Protein AF-A0A9P7B2L8-F1 (afdb_monomer_lite)

Sequence (412 aa):
MVLLLVGRSSLGKRYRDRRHSWASDHSHSVTLVTKREARKRWWKEADSWPLNALVGGVLTIGTVLVWYVVDVRNRAKTPPLEPIKAPFDGISWAGWAIGFAGLLCYNIPRWYQIYKIRRNRSMENISLFMFAWLLAQNVTMLASILTVSHSPGAIFGQAPFIANAILALLADIVIIRLYRRYGDSGKFARSPPQVPEPTQAGLHSADSVYVLPEVDVGDSQEQIRGAYEKAVQLNVHQHLELLEEEWQRSLRQEEAFHANQALLPWIVRKEKNVSLDQRAYDELQTLRDLDAETSGHANKAERRDFMLFLDRTSAVRARLKILRGNRHRKMRSRQQRDAATQASSLSKPRWSRLSSHSDDSEADLFSDDVPATFLLPRMPRGGRSGSHGRRVFYPRRGVGTDHTAASEQNRT

Organism: Rhodotorula mucilaginosa (NCBI:txid5537)

Foldseek 3Di:
DVVPPPPPDDPPPPDPDDDDDDDDDDDPPPPVVVVVVVVVVVVVVCPPPVNVVVVVVVVVVVVVVVCCCVPVVCVVVDDPDDPPDQQPDPVLVVVVVVLLVVLVVVCVVLVVVLVVCVVVLDDPPDDLVVLVVQLVVLVVQLVVQCVVQPDPSSCVSCVSSNVSSVSSNVSSVSVVVSCVVSVVVVVVVDPPPPPPPPDVVVVVPVPPDPPDPPDDDDPCPVVVVVVVVVVVVVVLVVVLVVLLVLLVVLLVLLVVCVVCVVVDDPVVNVVSLVVSVVSVVVSVVVLVVVVVVCVPDNDPVSVVVNVVSCVVCVVSVVSSCVSNVVVVVVVVVVVVVVVVVVVVVVPPPPPPPPPDDDDDDDDDDDDDDDDDDDDDDDDDDDDDDDDDDDDDDDDDDDDDDDDDDDDDDDDD

pLDDT: mean 72.41, std 21.33, range [32.34, 97.31]

Radius of gyration: 41.05 Å; chains: 1; bounding box: 124×79×117 Å

InterPro domains:
  IPR006603 PQ-loop repeat [PF04193] (95-150)

Structure (mmCIF, N/CA/C/O backbone):
data_AF-A0A9P7B2L8-F1
#
_entry.id   AF-A0A9P7B2L8-F1
#
loop_
_atom_site.group_PDB
_atom_site.id
_atom_site.type_symbol
_atom_site.label_atom_id
_atom_site.label_alt_id
_atom_site.label_comp_id
_atom_site.label_asym_id
_atom_site.label_entity_id
_atom_site.label_seq_id
_atom_site.pdbx_PDB_ins_code
_atom_site.Cartn_x
_atom_site.Cartn_y
_atom_site.Cartn_z
_atom_site.occupancy
_atom_site.B_iso_or_equiv
_atom_site.auth_seq_id
_atom_site.auth_comp_id
_atom_site.auth_asym_id
_atom_site.auth_atom_id
_atom_site.pdbx_PDB_model_num
ATOM 1 N N . MET A 1 1 ? -11.624 4.961 -28.182 1.00 37.66 1 MET A N 1
ATOM 2 C CA . MET A 1 1 ? -12.982 4.912 -28.770 1.00 37.66 1 MET A CA 1
ATOM 3 C C . MET A 1 1 ? -13.627 3.516 -28.703 1.00 37.66 1 MET A C 1
ATOM 5 O O . MET A 1 1 ? -14.834 3.442 -28.543 1.00 37.66 1 MET A O 1
ATOM 9 N N . VAL A 1 2 ? -12.856 2.416 -28.702 1.00 35.06 2 VAL A N 1
ATOM 10 C CA . VAL A 1 2 ? -13.375 1.026 -28.606 1.00 35.06 2 VAL A CA 1
ATOM 11 C C . VAL A 1 2 ? -13.939 0.646 -27.216 1.00 35.06 2 VAL A C 1
ATOM 13 O O . VAL A 1 2 ? -14.842 -0.176 -27.119 1.00 35.06 2 VAL A O 1
ATOM 16 N N . LEU A 1 3 ? -13.512 1.306 -26.132 1.00 37.97 3 LEU A N 1
ATOM 17 C CA . LEU A 1 3 ? -13.983 1.024 -24.761 1.00 37.97 3 LEU A CA 1
ATOM 18 C C . LEU A 1 3 ? -15.424 1.486 -24.445 1.00 37.97 3 LEU A C 1
ATOM 20 O O . LEU A 1 3 ? -15.951 1.127 -23.397 1.00 37.97 3 LEU A O 1
ATOM 24 N N . LEU A 1 4 ? -16.084 2.250 -25.325 1.00 41.91 4 LEU A N 1
ATOM 25 C CA . LEU A 1 4 ? -17.445 2.760 -25.082 1.00 41.91 4 LEU A CA 1
ATOM 26 C C . LEU A 1 4 ? -18.568 1.865 -25.636 1.00 41.91 4 LEU A C 1
ATOM 28 O O . LEU A 1 4 ? -19.729 2.088 -25.302 1.00 41.91 4 LEU A O 1
ATOM 32 N N . LEU A 1 5 ? -18.252 0.845 -26.441 1.00 41.66 5 LEU A N 1
ATOM 33 C CA . LEU A 1 5 ? -19.270 0.040 -27.134 1.00 41.66 5 LEU A CA 1
ATOM 34 C C . LEU A 1 5 ? -19.648 -1.273 -26.428 1.00 41.66 5 LEU A C 1
ATOM 36 O O . LEU A 1 5 ? -20.721 -1.804 -26.691 1.00 41.66 5 LEU A O 1
ATOM 40 N N . VAL A 1 6 ? -18.848 -1.768 -25.479 1.00 47.34 6 VAL A N 1
ATOM 41 C CA . VAL A 1 6 ? -19.101 -3.079 -24.835 1.00 47.34 6 VAL A CA 1
ATOM 42 C C . VAL A 1 6 ? -19.991 -2.978 -23.579 1.00 47.34 6 VAL A C 1
ATOM 44 O O . VAL A 1 6 ? -20.552 -3.967 -23.125 1.00 47.34 6 VAL A O 1
ATOM 47 N N . GLY A 1 7 ? -20.218 -1.777 -23.036 1.00 39.47 7 GLY A N 1
ATOM 48 C CA . GLY A 1 7 ? -20.944 -1.591 -21.768 1.00 39.47 7 GLY A CA 1
ATOM 49 C C . GLY A 1 7 ? -22.476 -1.520 -21.845 1.00 39.47 7 GLY A C 1
ATOM 50 O O . GLY A 1 7 ? -23.109 -1.288 -20.817 1.00 39.47 7 GLY A O 1
ATOM 51 N N . ARG A 1 8 ? -23.097 -1.652 -23.028 1.00 42.97 8 ARG A N 1
ATOM 52 C CA . ARG A 1 8 ? -24.514 -1.274 -23.217 1.00 42.97 8 ARG A CA 1
ATOM 53 C C . ARG A 1 8 ? -25.516 -2.421 -23.404 1.00 42.97 8 ARG A C 1
ATOM 55 O O . ARG A 1 8 ? -26.711 -2.146 -23.381 1.00 42.97 8 ARG A O 1
ATOM 62 N N . SER A 1 9 ? -25.093 -3.680 -23.539 1.00 40.19 9 SER A N 1
ATOM 63 C CA . SER A 1 9 ? -25.997 -4.764 -23.978 1.00 40.19 9 SER A CA 1
ATOM 64 C C . SER A 1 9 ? -26.562 -5.690 -22.886 1.00 40.19 9 SER A C 1
ATOM 66 O O . SER A 1 9 ? -27.454 -6.473 -23.194 1.00 40.19 9 SER A O 1
ATOM 68 N N . SER A 1 10 ? -26.142 -5.602 -21.614 1.00 43.00 10 SER A N 1
ATOM 69 C CA . SER A 1 10 ? -26.517 -6.617 -20.598 1.00 43.00 10 SER A CA 1
ATOM 70 C C . SER A 1 10 ? -27.450 -6.153 -19.461 1.00 43.00 10 SER A C 1
ATOM 72 O O . SER A 1 10 ? -27.779 -6.950 -18.584 1.00 43.00 10 SER A O 1
ATOM 74 N N . LEU A 1 11 ? -27.919 -4.901 -19.443 1.00 46.03 11 LEU A N 1
ATOM 75 C CA . LEU A 1 11 ? -28.696 -4.344 -18.313 1.00 46.03 11 LEU A CA 1
ATOM 76 C C . LEU A 1 11 ? -30.219 -4.248 -18.551 1.00 46.03 11 LEU A C 1
ATOM 78 O O . LEU A 1 11 ? -30.937 -3.655 -17.753 1.00 46.03 11 LEU A O 1
ATOM 82 N N . GLY A 1 12 ? -30.736 -4.836 -19.634 1.00 42.44 12 GLY A N 1
ATOM 83 C CA . GLY A 1 12 ? -32.082 -4.533 -20.137 1.00 42.44 12 GLY A CA 1
ATOM 84 C C . GLY A 1 12 ? -33.258 -5.422 -19.711 1.00 42.44 12 GLY A C 1
ATOM 85 O O . GLY A 1 12 ? -34.349 -5.178 -20.213 1.00 42.44 12 GLY A O 1
ATOM 86 N N . LYS A 1 13 ? -33.111 -6.462 -18.868 1.00 42.00 13 LYS A N 1
ATOM 87 C CA . LYS A 1 13 ? -34.180 -7.493 -18.770 1.00 42.00 13 LYS A CA 1
ATOM 88 C C . LYS A 1 13 ? -34.674 -7.974 -17.396 1.00 42.00 13 LYS A C 1
ATOM 90 O O . LYS A 1 13 ? -35.454 -8.917 -17.374 1.00 42.00 13 LYS A O 1
ATOM 95 N N . ARG A 1 14 ? -34.337 -7.356 -16.255 1.00 47.59 14 ARG A N 1
ATOM 96 C CA . ARG A 1 14 ? -34.878 -7.815 -14.945 1.00 47.59 14 ARG A CA 1
ATOM 97 C C . ARG A 1 14 ? -35.259 -6.711 -13.953 1.00 47.59 14 ARG A C 1
ATOM 99 O O . ARG A 1 14 ? -34.846 -6.766 -12.806 1.00 47.59 14 ARG A O 1
ATOM 106 N N . TYR A 1 15 ? -36.048 -5.718 -14.361 1.00 42.22 15 TYR A N 1
ATOM 107 C CA . TYR A 1 15 ? -36.687 -4.798 -13.401 1.00 42.22 15 TYR A CA 1
ATOM 108 C C . TYR A 1 15 ? -38.031 -4.280 -13.930 1.00 42.22 15 TYR A C 1
ATOM 110 O O . TYR A 1 15 ? -38.247 -3.089 -14.134 1.00 42.22 15 TYR A O 1
ATOM 118 N N . ARG A 1 16 ? -38.950 -5.204 -14.202 1.00 46.91 16 ARG A N 1
ATOM 119 C CA . ARG A 1 16 ? -40.351 -4.895 -14.486 1.00 46.91 16 ARG A CA 1
ATOM 120 C C . ARG A 1 16 ? -41.168 -5.983 -13.801 1.00 46.91 16 ARG A C 1
ATOM 122 O O . ARG A 1 16 ? -41.133 -7.104 -14.278 1.00 46.91 16 ARG A O 1
ATOM 129 N N . ASP A 1 17 ? -41.666 -5.668 -12.601 1.00 45.50 17 ASP A N 1
ATOM 130 C CA . ASP A 1 17 ? -42.880 -6.233 -11.963 1.00 45.50 17 ASP A CA 1
ATOM 131 C C . ASP A 1 17 ? -42.851 -6.154 -10.430 1.00 45.50 17 ASP A C 1
ATOM 133 O O . ASP A 1 17 ? -42.931 -7.152 -9.723 1.00 45.50 17 ASP A O 1
ATOM 137 N N . ARG A 1 18 ? -42.764 -4.932 -9.890 1.00 45.41 18 ARG A N 1
ATOM 138 C CA . ARG A 1 18 ? -43.249 -4.625 -8.532 1.00 45.41 18 ARG A CA 1
ATOM 139 C C . ARG A 1 18 ? -43.523 -3.127 -8.403 1.00 45.41 18 ARG A C 1
ATOM 141 O O . ARG A 1 18 ? -42.802 -2.381 -7.748 1.00 45.41 18 ARG A O 1
ATOM 148 N N . ARG A 1 19 ? -44.562 -2.666 -9.102 1.00 46.66 19 ARG A N 1
ATOM 149 C CA . ARG A 1 19 ? -45.303 -1.463 -8.710 1.00 46.66 19 ARG A CA 1
ATOM 150 C C . ARG A 1 19 ? -46.646 -1.928 -8.176 1.00 46.66 19 ARG A C 1
ATOM 152 O O . ARG A 1 19 ? -47.298 -2.710 -8.851 1.00 46.66 19 ARG A O 1
ATOM 159 N N . HIS A 1 20 ? -46.978 -1.419 -6.995 1.00 46.59 20 HIS A N 1
ATOM 160 C CA . HIS A 1 20 ? -48.299 -1.194 -6.401 1.00 46.59 20 HIS A CA 1
ATOM 161 C C . HIS A 1 20 ? -48.305 -1.636 -4.939 1.00 46.59 20 HIS A C 1
ATOM 163 O O . HIS A 1 20 ? -48.761 -2.721 -4.619 1.00 46.59 20 HIS A O 1
ATOM 169 N N . SER A 1 21 ? -47.824 -0.757 -4.058 1.00 45.91 21 SER A N 1
ATOM 170 C CA . SER A 1 21 ? -48.631 -0.324 -2.917 1.00 45.91 21 SER A CA 1
ATOM 171 C C . SER A 1 21 ? -47.925 0.788 -2.139 1.00 45.91 21 SER A C 1
ATOM 173 O O . SER A 1 21 ? -46.867 0.575 -1.558 1.00 45.91 21 SER A O 1
ATOM 175 N N . TRP A 1 22 ? -48.613 1.926 -2.109 1.00 40.03 22 TRP A N 1
ATOM 176 C CA . TRP A 1 22 ? -48.747 2.832 -0.974 1.00 40.03 22 TRP A CA 1
ATOM 177 C C . TRP A 1 22 ? -47.662 3.880 -0.721 1.00 40.03 22 TRP A C 1
ATOM 179 O O . TRP A 1 22 ? -46.505 3.625 -0.407 1.00 40.03 22 TRP A O 1
ATOM 189 N N . ALA A 1 23 ? -48.150 5.105 -0.883 1.00 57.38 23 ALA A N 1
ATOM 190 C CA . ALA A 1 23 ? -47.570 6.351 -0.466 1.00 57.38 23 ALA A CA 1
ATOM 191 C C . ALA A 1 23 ? -47.528 6.439 1.061 1.00 57.38 23 ALA A C 1
ATOM 193 O O . ALA A 1 23 ? -48.533 6.197 1.724 1.00 57.38 23 ALA A O 1
ATOM 194 N N . SER A 1 24 ? -46.403 6.905 1.583 1.00 46.91 24 SER A N 1
ATOM 195 C CA . SER A 1 24 ? -46.398 7.831 2.707 1.00 46.91 24 SER A CA 1
ATOM 196 C C . SER A 1 24 ? -45.079 8.590 2.706 1.00 46.91 24 SER A C 1
ATOM 198 O O . SER A 1 24 ? -43.999 8.035 2.511 1.00 46.91 24 SER A O 1
ATOM 200 N N . ASP A 1 25 ? -45.267 9.887 2.837 1.00 56.34 25 ASP A N 1
ATOM 201 C CA . ASP A 1 25 ? -44.341 11.000 2.858 1.00 56.34 25 ASP A CA 1
ATOM 202 C C . ASP A 1 25 ? -43.160 10.810 3.840 1.00 56.34 25 ASP A C 1
ATOM 204 O O . ASP A 1 25 ? -43.286 10.091 4.827 1.00 56.34 25 ASP A O 1
ATOM 208 N N . HIS A 1 26 ? -42.052 11.520 3.581 1.00 47.31 26 HIS A N 1
ATOM 209 C CA . HIS A 1 26 ? -40.828 11.677 4.403 1.00 47.31 26 HIS A CA 1
ATOM 210 C C . HIS A 1 26 ? -39.639 10.716 4.169 1.00 47.31 26 HIS A C 1
ATOM 212 O O . HIS A 1 26 ? -39.372 9.844 4.987 1.00 47.31 26 HIS A O 1
ATOM 218 N N . SER A 1 27 ? -38.794 10.984 3.155 1.00 44.78 27 SER A N 1
ATOM 219 C CA . SER A 1 27 ? -37.325 10.770 3.257 1.00 44.78 27 SER A CA 1
ATOM 220 C C . SER A 1 27 ? -36.549 11.255 2.014 1.00 44.78 27 SER A C 1
ATOM 222 O O . SER A 1 27 ? -36.295 10.489 1.085 1.00 44.78 27 SER A O 1
ATOM 224 N N . HIS A 1 28 ? -36.086 12.509 1.993 1.00 47.09 28 HIS A N 1
ATOM 225 C CA . HIS A 1 28 ? -35.216 13.021 0.913 1.00 47.09 28 HIS A CA 1
ATOM 226 C C . HIS A 1 28 ? -33.704 12.764 1.118 1.00 47.09 28 HIS A C 1
ATOM 228 O O . HIS A 1 28 ? -32.896 13.169 0.286 1.00 47.09 28 HIS A O 1
ATOM 234 N N . SER A 1 29 ? -33.289 12.051 2.171 1.00 50.53 29 SER A N 1
ATOM 235 C CA . SER A 1 29 ? -31.868 11.793 2.486 1.00 50.53 29 SER A CA 1
ATOM 236 C C . SER A 1 29 ? -31.358 10.385 2.131 1.00 50.53 29 SER A C 1
ATOM 238 O O . SER A 1 29 ? -30.157 10.131 2.225 1.00 50.53 29 SER A O 1
ATOM 240 N N . VAL A 1 30 ? -32.218 9.470 1.667 1.00 53.31 30 VAL A N 1
ATOM 241 C CA . VAL A 1 30 ? -31.857 8.045 1.477 1.00 53.31 30 VAL A CA 1
ATOM 242 C C . VAL A 1 30 ? -31.317 7.728 0.067 1.00 53.31 30 VAL A C 1
ATOM 244 O O . VAL A 1 30 ? -30.660 6.710 -0.148 1.00 53.31 30 VAL A O 1
ATOM 247 N N . THR A 1 31 ? -31.472 8.617 -0.917 1.00 54.16 31 THR A N 1
ATOM 248 C CA . THR A 1 31 ? -31.100 8.330 -2.320 1.00 54.16 31 THR A CA 1
ATOM 249 C C . THR A 1 31 ? -29.631 8.583 -2.684 1.00 54.16 31 THR A C 1
ATOM 251 O O . THR A 1 31 ? -29.192 8.151 -3.750 1.00 54.16 31 THR A O 1
ATOM 254 N N . LEU A 1 32 ? -28.822 9.216 -1.823 1.00 53.84 32 LEU A N 1
ATOM 255 C CA . LEU A 1 32 ? -27.394 9.449 -2.111 1.00 53.84 32 LEU A CA 1
ATOM 256 C C . LEU A 1 32 ? -26.475 8.280 -1.717 1.00 53.84 32 LEU A C 1
ATOM 258 O O . LEU A 1 32 ? -25.364 8.172 -2.244 1.00 53.84 32 LEU A O 1
ATOM 262 N N . VAL A 1 33 ? -26.931 7.367 -0.853 1.00 53.34 33 VAL A N 1
ATOM 263 C CA . VAL A 1 33 ? -26.138 6.197 -0.430 1.00 53.34 33 VAL A CA 1
ATOM 264 C C . VAL A 1 33 ? -26.061 5.140 -1.544 1.00 53.34 33 VAL A C 1
ATOM 266 O O . VAL A 1 33 ? -25.016 4.518 -1.746 1.00 53.34 33 VAL A O 1
ATOM 269 N N . THR A 1 34 ? -27.101 5.017 -2.374 1.00 65.81 34 THR A N 1
ATOM 270 C CA . THR A 1 34 ? -27.187 3.977 -3.416 1.00 65.81 34 THR A CA 1
ATOM 271 C C . THR A 1 34 ? -26.193 4.173 -4.563 1.00 65.81 34 THR A C 1
ATOM 273 O O . THR A 1 34 ? -25.655 3.194 -5.081 1.00 65.81 34 THR A O 1
ATOM 276 N N . LYS A 1 35 ? -25.848 5.416 -4.935 1.00 64.06 35 LYS A N 1
ATOM 277 C CA . LYS A 1 35 ? -24.849 5.672 -5.994 1.00 64.06 35 LYS A CA 1
ATOM 278 C C . LYS A 1 35 ? -23.442 5.217 -5.602 1.00 64.06 35 LYS A C 1
ATOM 280 O O . LYS A 1 35 ? -22.686 4.759 -6.458 1.00 64.06 35 LYS A O 1
ATOM 285 N N . ARG A 1 36 ? -23.070 5.339 -4.323 1.00 64.62 36 ARG A N 1
ATOM 286 C CA . ARG A 1 36 ? -21.731 4.962 -3.837 1.00 64.62 36 ARG A CA 1
ATOM 287 C C . ARG A 1 36 ? -21.592 3.442 -3.715 1.00 64.62 36 ARG A C 1
ATOM 289 O O . ARG A 1 36 ? -20.556 2.896 -4.091 1.00 64.62 36 ARG A O 1
ATOM 296 N N . GLU A 1 37 ? -22.660 2.783 -3.275 1.00 70.69 37 GLU A N 1
ATOM 297 C CA . GLU A 1 37 ? -22.816 1.323 -3.230 1.00 70.69 37 GLU A CA 1
ATOM 298 C C . GLU A 1 37 ? -22.788 0.697 -4.634 1.00 70.69 37 GLU A C 1
ATOM 300 O O . GLU A 1 37 ? -22.025 -0.237 -4.885 1.00 70.69 37 GLU A O 1
ATOM 305 N N . ALA A 1 38 ? -23.537 1.263 -5.589 1.00 68.56 38 ALA A N 1
ATOM 306 C CA . ALA A 1 38 ? -23.554 0.796 -6.976 1.00 68.56 38 ALA A CA 1
ATOM 307 C C . ALA A 1 38 ? -22.174 0.917 -7.640 1.00 68.56 38 ALA A C 1
ATOM 309 O O . ALA A 1 38 ? -21.727 -0.004 -8.322 1.00 68.56 38 ALA A O 1
ATOM 310 N N . ARG A 1 39 ? -21.447 2.014 -7.376 1.00 66.50 39 ARG A N 1
ATOM 311 C CA . ARG A 1 39 ? -20.073 2.182 -7.870 1.00 66.50 39 ARG A CA 1
ATOM 312 C C . ARG A 1 39 ? -19.141 1.126 -7.274 1.00 66.50 39 ARG A C 1
ATOM 314 O O . ARG A 1 39 ? -18.361 0.540 -8.012 1.00 66.50 39 ARG A O 1
ATOM 321 N N . LYS A 1 40 ? -19.238 0.845 -5.968 1.00 66.62 40 LYS A N 1
ATOM 322 C CA . LYS A 1 40 ? -18.434 -0.199 -5.304 1.00 66.62 40 LYS A CA 1
ATOM 323 C C . LYS A 1 40 ? -18.706 -1.601 -5.858 1.00 66.62 40 LYS A C 1
ATOM 325 O O . LYS A 1 40 ? -17.754 -2.359 -6.019 1.00 66.62 40 LYS A O 1
ATOM 330 N N . ARG A 1 41 ? -19.965 -1.943 -6.163 1.00 67.94 41 ARG A N 1
ATOM 331 C CA . ARG A 1 41 ? -20.303 -3.228 -6.807 1.00 67.94 41 ARG A CA 1
ATOM 332 C C . ARG A 1 41 ? -19.719 -3.326 -8.211 1.00 67.94 41 ARG A C 1
ATOM 334 O O . ARG A 1 41 ? -19.085 -4.325 -8.522 1.00 67.94 41 ARG A O 1
ATOM 341 N N . TRP A 1 42 ? -19.823 -2.254 -8.994 1.00 67.69 42 TRP A N 1
ATOM 342 C CA . TRP A 1 42 ? -19.275 -2.224 -10.349 1.00 67.69 42 TRP A CA 1
ATOM 343 C C . TRP A 1 42 ? -17.754 -2.422 -10.375 1.00 67.69 42 TRP A C 1
ATOM 345 O O . TRP A 1 42 ? -17.254 -3.154 -11.216 1.00 67.69 42 TRP A O 1
ATOM 355 N N . TRP A 1 43 ? -17.011 -1.852 -9.417 1.00 62.81 43 TRP A N 1
ATOM 356 C CA . TRP A 1 43 ? -15.566 -2.101 -9.298 1.00 62.81 43 TRP A CA 1
ATOM 357 C C . TRP A 1 43 ? -15.231 -3.545 -8.908 1.00 62.81 43 TRP A C 1
ATOM 359 O O . TRP A 1 43 ? -14.245 -4.074 -9.404 1.00 62.81 43 TRP A O 1
ATOM 369 N N . LYS A 1 44 ? -16.045 -4.205 -8.072 1.00 63.59 44 LYS A N 1
ATOM 370 C CA . LYS A 1 44 ? -15.849 -5.630 -7.745 1.00 63.59 44 LYS A CA 1
ATOM 371 C C . LYS A 1 44 ? -16.104 -6.548 -8.943 1.00 63.59 44 LYS A C 1
ATOM 373 O O . LYS A 1 44 ? -15.429 -7.559 -9.078 1.00 63.59 44 LYS A O 1
ATOM 378 N N . GLU A 1 45 ? -17.061 -6.199 -9.799 1.00 59.19 45 GLU A N 1
ATOM 379 C CA . GLU A 1 45 ? -17.364 -6.951 -11.024 1.00 59.19 45 GLU A CA 1
ATOM 380 C C . GLU A 1 45 ? -16.359 -6.651 -12.149 1.00 59.19 45 GLU A C 1
ATOM 382 O O . GLU A 1 45 ? -15.959 -7.557 -12.882 1.00 59.19 45 GLU A O 1
ATOM 387 N N . ALA A 1 46 ? -15.891 -5.402 -12.249 1.00 59.44 46 ALA A N 1
ATOM 388 C CA . ALA A 1 46 ? -14.835 -4.998 -13.176 1.00 59.44 46 ALA A CA 1
ATOM 389 C C . ALA A 1 46 ? -13.469 -5.604 -12.815 1.00 59.44 46 ALA A C 1
ATOM 391 O O . ALA A 1 46 ? -12.653 -5.821 -13.702 1.00 59.44 46 ALA A O 1
ATOM 392 N N . ASP A 1 47 ? -13.239 -5.931 -11.541 1.00 58.97 47 ASP A N 1
ATOM 393 C CA . ASP A 1 47 ? -12.038 -6.639 -11.083 1.00 58.97 47 ASP A CA 1
ATOM 394 C C . ASP A 1 47 ? -12.156 -8.169 -11.216 1.00 58.97 47 ASP A C 1
ATOM 396 O O . ASP A 1 47 ? -11.371 -8.934 -10.650 1.00 58.97 47 ASP A O 1
ATOM 400 N N . SER A 1 48 ? -13.151 -8.654 -11.967 1.00 77.50 48 SER A N 1
ATOM 401 C CA . SER A 1 48 ? -13.221 -10.070 -12.296 1.00 77.50 48 SER A CA 1
ATOM 402 C C . SER A 1 48 ? -12.008 -10.453 -13.155 1.00 77.50 48 SER A C 1
ATOM 404 O O . SER A 1 48 ? -11.798 -9.948 -14.258 1.00 77.50 48 SER A O 1
ATOM 406 N N . TRP A 1 49 ? -11.208 -11.393 -12.642 1.00 81.62 49 TRP A N 1
ATOM 407 C CA . TRP A 1 49 ? -10.097 -12.041 -13.350 1.00 81.62 49 TRP A CA 1
ATOM 408 C C . TRP A 1 49 ? -10.370 -12.317 -14.845 1.00 81.62 49 TRP A C 1
ATOM 410 O O . TRP A 1 49 ? -9.510 -11.964 -15.652 1.00 81.62 49 TRP A O 1
ATOM 420 N N . PRO A 1 50 ? -11.529 -12.878 -15.261 1.00 82.94 50 PRO A N 1
ATOM 421 C CA . PRO A 1 50 ? -11.787 -13.129 -16.679 1.00 82.94 50 PRO A CA 1
ATOM 422 C C . PRO A 1 50 ? -11.901 -11.849 -17.517 1.00 82.94 50 PRO A C 1
ATOM 424 O O . PRO A 1 50 ? -11.413 -11.831 -18.645 1.00 82.94 50 PRO A O 1
ATOM 427 N N . LEU A 1 51 ? -12.488 -10.767 -16.986 1.00 80.62 51 LEU A N 1
ATOM 428 C CA . LEU A 1 51 ? -12.562 -9.490 -17.700 1.00 80.62 51 LEU A CA 1
ATOM 429 C C . LEU A 1 51 ? -11.170 -8.870 -17.845 1.00 80.62 51 LEU A C 1
ATOM 431 O O . LEU A 1 51 ? -10.797 -8.446 -18.936 1.00 80.62 51 LEU A O 1
ATOM 435 N N . ASN A 1 52 ? -10.379 -8.881 -16.770 1.00 78.06 52 ASN A N 1
ATOM 436 C CA . ASN A 1 52 ? -9.000 -8.398 -16.794 1.00 78.06 52 ASN A CA 1
ATOM 437 C C . ASN A 1 52 ? -8.129 -9.207 -17.772 1.00 78.06 52 ASN A C 1
ATOM 439 O O . ASN A 1 52 ? -7.350 -8.625 -18.527 1.00 78.06 52 ASN A O 1
ATOM 443 N N . ALA A 1 53 ? -8.293 -10.533 -17.812 1.00 79.56 53 ALA A N 1
ATOM 444 C CA . ALA A 1 53 ? -7.600 -11.405 -18.758 1.00 79.56 53 ALA A CA 1
ATOM 445 C C . ALA A 1 53 ? -8.023 -11.134 -20.211 1.00 79.56 53 ALA A C 1
ATOM 447 O O . ALA A 1 53 ? -7.166 -11.063 -21.089 1.00 79.56 53 ALA A O 1
ATOM 448 N N . LEU A 1 54 ? -9.319 -10.922 -20.465 1.00 87.50 54 LEU A N 1
ATOM 449 C CA . LEU A 1 54 ? -9.838 -10.580 -21.791 1.00 87.50 54 LEU A CA 1
ATOM 450 C C . LEU A 1 54 ? -9.301 -9.228 -22.274 1.00 87.50 54 LEU A C 1
ATOM 452 O O . LEU A 1 54 ? -8.795 -9.131 -23.389 1.00 87.50 54 LEU A O 1
ATOM 456 N N . VAL A 1 55 ? -9.384 -8.191 -21.434 1.00 80.19 55 VAL A N 1
ATOM 457 C CA . VAL A 1 55 ? -8.870 -6.850 -21.753 1.00 80.19 55 VAL A CA 1
ATOM 458 C C . VAL A 1 55 ? -7.364 -6.905 -21.999 1.00 80.19 55 VAL A C 1
ATOM 460 O O . VAL A 1 55 ? -6.891 -6.350 -22.990 1.00 80.19 55 VAL A O 1
ATOM 463 N N . GLY A 1 56 ? -6.625 -7.622 -21.147 1.00 79.31 56 GLY A N 1
ATOM 464 C CA . GLY A 1 56 ? -5.201 -7.880 -21.338 1.00 79.31 56 GLY A CA 1
ATOM 465 C C . GLY A 1 56 ? -4.920 -8.552 -22.681 1.00 79.31 56 GLY A C 1
ATOM 466 O O . GLY A 1 56 ? -4.138 -8.028 -23.466 1.00 79.31 56 GLY A O 1
ATOM 467 N N . GLY A 1 57 ? -5.621 -9.645 -22.994 1.00 85.38 57 GLY A N 1
ATOM 468 C CA . GLY A 1 57 ? -5.465 -10.380 -24.250 1.00 85.38 57 GLY A CA 1
ATOM 469 C C . GLY A 1 57 ? -5.750 -9.530 -25.490 1.00 85.38 57 GLY A C 1
ATOM 470 O O . GLY A 1 57 ? -4.947 -9.520 -26.421 1.00 85.38 57 GLY A O 1
ATOM 471 N N . VAL A 1 58 ? -6.841 -8.757 -25.492 1.00 88.94 58 VAL A N 1
ATOM 472 C CA . VAL A 1 58 ? -7.190 -7.853 -26.605 1.00 88.94 58 VAL A CA 1
ATOM 473 C C . VAL A 1 58 ? -6.121 -6.777 -26.798 1.00 88.94 58 VAL A C 1
ATOM 475 O O . VAL A 1 58 ? -5.718 -6.514 -27.932 1.00 88.94 58 VAL A O 1
ATOM 478 N N . LEU A 1 59 ? -5.628 -6.174 -25.712 1.00 78.50 59 LEU A N 1
ATOM 479 C CA . LEU A 1 59 ? -4.556 -5.179 -25.782 1.00 78.50 59 LEU A CA 1
ATOM 480 C C . LEU A 1 59 ? -3.251 -5.789 -26.295 1.00 78.50 59 LEU A C 1
ATOM 482 O O . LEU A 1 59 ? -2.594 -5.181 -27.140 1.00 78.50 59 LEU A O 1
ATOM 486 N N . THR A 1 60 ? -2.885 -6.988 -25.840 1.00 78.31 60 THR A N 1
ATOM 487 C CA . THR A 1 60 ? -1.679 -7.684 -26.301 1.00 78.31 60 THR A CA 1
ATOM 488 C C . THR A 1 60 ? -1.771 -8.024 -27.787 1.00 78.31 60 THR A C 1
ATOM 490 O O . THR A 1 60 ? -0.875 -7.656 -28.542 1.00 78.31 60 THR A O 1
ATOM 493 N N . ILE A 1 61 ? -2.870 -8.641 -28.235 1.00 88.19 61 ILE A N 1
ATOM 494 C CA . ILE A 1 61 ? -3.076 -9.001 -29.648 1.00 88.19 61 ILE A CA 1
ATOM 495 C C . ILE A 1 61 ? -3.095 -7.747 -30.529 1.00 88.19 61 ILE A C 1
ATOM 497 O O . ILE A 1 61 ? -2.418 -7.705 -31.555 1.00 88.19 61 ILE A O 1
ATOM 501 N N . GLY A 1 62 ? -3.819 -6.702 -30.114 1.00 86.81 62 GLY A N 1
ATOM 5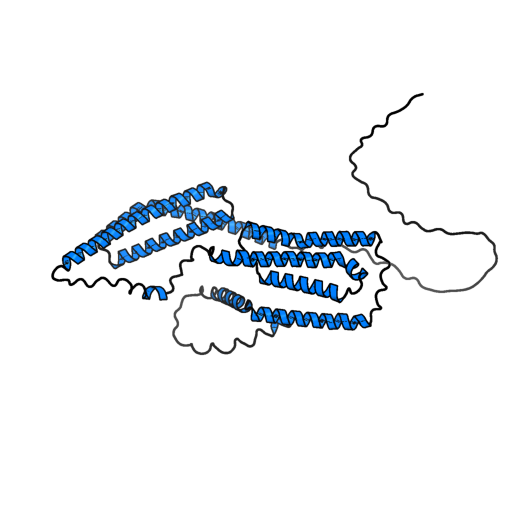02 C CA . GLY A 1 62 ? -3.875 -5.434 -30.840 1.00 86.81 62 GLY A CA 1
ATOM 503 C C . GLY A 1 62 ? -2.506 -4.762 -30.953 1.00 86.81 62 GLY A C 1
ATOM 504 O O . GLY A 1 62 ? -2.141 -4.292 -32.027 1.00 86.81 62 GLY A O 1
ATOM 505 N N . THR A 1 63 ? -1.716 -4.773 -29.877 1.00 78.50 63 THR A N 1
ATOM 506 C CA . THR A 1 63 ? -0.354 -4.213 -29.878 1.00 78.50 63 THR A CA 1
ATOM 507 C C . THR A 1 63 ? 0.570 -4.997 -30.808 1.00 78.50 63 THR A C 1
ATOM 509 O O . THR A 1 63 ? 1.299 -4.387 -31.586 1.00 78.50 63 THR A O 1
ATOM 512 N N . VAL A 1 64 ? 0.505 -6.334 -30.789 1.00 79.94 64 VAL A N 1
ATOM 513 C CA . VAL A 1 64 ? 1.293 -7.197 -31.686 1.00 79.94 64 VAL A CA 1
ATOM 514 C C . VAL A 1 64 ? 0.912 -6.972 -33.149 1.00 79.94 64 VAL A C 1
ATOM 516 O O . VAL A 1 64 ? 1.797 -6.862 -33.990 1.00 79.94 64 VAL A O 1
ATOM 519 N N . LEU A 1 65 ? -0.382 -6.843 -33.460 1.00 87.75 65 LEU A N 1
ATOM 520 C CA . LEU A 1 65 ? -0.853 -6.553 -34.818 1.00 87.75 65 LEU A CA 1
ATOM 521 C C . LEU A 1 65 ? -0.374 -5.188 -35.316 1.00 87.75 65 LEU A C 1
ATOM 523 O O . LEU A 1 65 ? 0.122 -5.090 -36.435 1.00 87.75 65 LEU A O 1
ATOM 527 N N . VAL A 1 66 ? -0.490 -4.139 -34.496 1.00 83.31 66 VAL A N 1
ATOM 528 C CA . VAL A 1 66 ? -0.003 -2.799 -34.857 1.00 83.31 66 VAL A CA 1
ATOM 529 C C . VAL A 1 66 ? 1.510 -2.816 -35.059 1.00 83.31 66 VAL A C 1
ATOM 531 O O . VAL A 1 66 ? 1.987 -2.298 -36.066 1.00 83.31 66 VAL A O 1
ATOM 534 N N . TRP A 1 67 ? 2.257 -3.447 -34.149 1.00 85.56 67 TRP A N 1
ATOM 535 C CA . TRP A 1 67 ? 3.702 -3.615 -34.292 1.00 85.56 67 TRP A CA 1
ATOM 536 C C . TRP A 1 67 ? 4.052 -4.358 -35.583 1.00 85.56 67 TRP A C 1
ATOM 538 O O . TRP A 1 67 ? 4.875 -3.871 -36.345 1.00 85.56 67 TRP A O 1
ATOM 548 N N . TYR A 1 68 ? 3.376 -5.468 -35.889 1.00 83.19 68 TYR A N 1
ATOM 549 C CA . TYR A 1 68 ? 3.587 -6.225 -37.122 1.00 83.19 68 TYR A CA 1
ATOM 550 C C . TYR A 1 68 ? 3.331 -5.364 -38.368 1.00 83.19 68 TYR A C 1
ATOM 552 O O . TYR A 1 68 ? 4.171 -5.301 -39.262 1.00 83.19 68 TYR A O 1
ATOM 560 N N . VAL A 1 69 ? 2.207 -4.641 -38.415 1.00 84.94 69 VAL A N 1
ATOM 561 C CA . VAL A 1 69 ? 1.849 -3.785 -39.558 1.00 84.94 69 VAL A CA 1
ATOM 562 C C . VAL A 1 69 ? 2.831 -2.630 -39.737 1.00 84.94 69 VAL A C 1
ATOM 564 O O . VAL A 1 69 ? 3.164 -2.300 -40.872 1.00 84.94 69 VAL A O 1
ATOM 567 N N . VAL A 1 70 ? 3.287 -2.004 -38.653 1.00 75.69 70 VAL A N 1
ATOM 568 C CA . VAL A 1 70 ? 4.214 -0.867 -38.723 1.00 75.69 70 VAL A CA 1
ATOM 569 C C . VAL A 1 70 ? 5.637 -1.338 -39.005 1.00 75.69 70 VAL A C 1
ATOM 571 O O . VAL A 1 70 ? 6.288 -0.795 -39.888 1.00 75.69 70 VAL A O 1
ATOM 574 N N . ASP A 1 71 ? 6.129 -2.341 -38.285 1.00 78.69 71 ASP A N 1
ATOM 575 C CA . ASP A 1 71 ? 7.532 -2.752 -38.332 1.00 78.69 71 ASP A CA 1
ATOM 576 C C . ASP A 1 71 ? 7.814 -3.626 -39.560 1.00 78.69 71 ASP A C 1
ATOM 578 O O . ASP A 1 71 ? 8.668 -3.288 -40.376 1.00 78.69 71 ASP A O 1
ATOM 582 N N . VAL A 1 72 ? 7.040 -4.693 -39.792 1.00 79.81 72 VAL A N 1
ATOM 583 C CA . VAL A 1 72 ? 7.297 -5.616 -40.916 1.00 79.81 72 VAL A CA 1
ATOM 584 C C . VAL A 1 72 ? 7.093 -4.924 -42.263 1.00 79.81 72 VAL A C 1
ATOM 586 O O . VAL A 1 72 ? 7.891 -5.108 -43.183 1.00 79.81 72 VAL A O 1
ATOM 589 N N . ARG A 1 73 ? 6.068 -4.071 -42.381 1.00 81.31 73 ARG A N 1
ATOM 590 C CA . ARG A 1 73 ? 5.786 -3.357 -43.634 1.00 81.31 73 ARG A CA 1
ATOM 591 C C . ARG A 1 73 ? 6.809 -2.261 -43.936 1.00 81.31 73 ARG A C 1
ATOM 593 O O . ARG A 1 73 ? 7.076 -2.002 -45.110 1.00 81.31 73 ARG A O 1
ATOM 600 N N . ASN A 1 74 ? 7.367 -1.614 -42.910 1.00 75.88 74 ASN A N 1
ATOM 601 C CA . ASN A 1 74 ? 8.348 -0.543 -43.101 1.00 75.88 74 ASN A CA 1
ATOM 602 C C . ASN A 1 74 ? 9.787 -1.064 -43.197 1.00 75.88 74 ASN A C 1
ATOM 604 O O . ASN A 1 74 ? 10.578 -0.464 -43.923 1.00 75.88 74 ASN A O 1
ATOM 608 N N . ARG A 1 75 ? 10.116 -2.207 -42.578 1.00 71.00 75 ARG A N 1
ATOM 609 C CA . ARG A 1 75 ? 11.446 -2.838 -42.684 1.00 71.00 75 ARG A CA 1
ATOM 610 C C . ARG A 1 75 ? 11.842 -3.181 -44.113 1.00 71.00 75 ARG A C 1
ATOM 612 O O . ARG A 1 75 ? 13.015 -3.096 -44.444 1.00 71.00 75 ARG A O 1
ATOM 619 N N . ALA A 1 76 ? 10.877 -3.509 -44.971 1.00 73.94 76 ALA A N 1
ATOM 620 C CA . ALA A 1 76 ? 11.139 -3.759 -46.388 1.00 73.94 76 ALA A CA 1
ATOM 621 C C . ALA A 1 76 ? 11.569 -2.498 -47.167 1.00 73.94 76 ALA A C 1
ATOM 623 O O . ALA A 1 76 ? 12.078 -2.614 -48.277 1.00 73.94 76 ALA A O 1
ATOM 624 N N . LYS A 1 77 ? 11.342 -1.295 -46.616 1.00 80.75 77 LYS A N 1
ATOM 625 C CA . LYS A 1 77 ? 11.615 -0.010 -47.282 1.00 80.75 77 LYS A CA 1
ATOM 626 C C . LYS A 1 77 ? 12.842 0.711 -46.737 1.00 80.75 77 LYS A C 1
ATOM 628 O O . LYS A 1 77 ? 13.403 1.554 -47.430 1.00 80.75 77 LYS A O 1
ATOM 633 N N . THR A 1 78 ? 13.240 0.429 -45.501 1.00 71.06 78 THR A N 1
ATOM 634 C CA . THR A 1 78 ? 14.432 1.026 -44.899 1.00 71.06 78 THR A CA 1
ATOM 635 C C . THR A 1 78 ? 15.658 0.197 -45.274 1.00 71.06 78 THR A C 1
ATOM 637 O O . THR A 1 78 ? 15.664 -0.997 -44.966 1.00 71.06 78 THR A O 1
ATOM 640 N N . PRO A 1 79 ? 16.690 0.782 -45.912 1.00 74.62 79 PRO A N 1
ATOM 641 C CA . PRO A 1 79 ? 17.927 0.057 -46.166 1.00 74.62 79 PRO A CA 1
ATOM 642 C C . PRO A 1 79 ? 18.502 -0.453 -44.835 1.00 74.62 79 PRO A C 1
ATOM 644 O O . PRO A 1 79 ? 18.347 0.225 -43.811 1.00 74.62 79 PRO A O 1
ATOM 647 N N . PRO A 1 80 ? 19.122 -1.648 -44.817 1.00 67.00 80 PRO A N 1
ATOM 648 C CA . PRO A 1 80 ? 19.759 -2.168 -43.618 1.00 67.00 80 PRO A CA 1
ATOM 649 C C . PRO A 1 80 ? 20.734 -1.112 -43.102 1.00 67.00 80 PRO A C 1
ATOM 651 O O . PRO A 1 80 ? 21.579 -0.631 -43.855 1.00 67.00 80 PRO A O 1
ATOM 654 N N . LEU A 1 81 ? 20.569 -0.720 -41.836 1.00 61.25 81 LEU A N 1
ATOM 655 C CA . LEU A 1 81 ? 21.501 0.183 -41.169 1.00 61.25 81 LEU A CA 1
ATOM 656 C C . LEU A 1 81 ? 22.895 -0.413 -41.348 1.00 61.25 81 LEU A C 1
ATOM 658 O O . LEU A 1 81 ? 23.132 -1.544 -40.914 1.00 61.25 81 LEU A O 1
ATOM 662 N N . GLU A 1 82 ? 23.779 0.314 -42.035 1.00 63.03 82 GLU A N 1
ATOM 663 C CA . GLU A 1 82 ? 25.155 -0.133 -42.201 1.00 63.03 82 GLU A CA 1
ATOM 664 C C . GLU A 1 82 ? 25.713 -0.467 -40.814 1.00 63.03 82 GLU A C 1
ATOM 666 O O . GLU A 1 82 ? 25.471 0.296 -39.868 1.00 63.03 82 GLU A O 1
ATOM 671 N N . PRO A 1 83 ? 26.386 -1.623 -40.651 1.00 58.78 83 PRO A N 1
ATOM 672 C CA . PRO A 1 83 ? 26.917 -2.037 -39.366 1.00 58.78 83 PRO A CA 1
ATOM 673 C C . PRO A 1 83 ? 27.794 -0.907 -38.840 1.00 58.78 83 PRO A C 1
ATOM 675 O O . PRO A 1 83 ? 28.851 -0.613 -39.399 1.00 58.78 83 PRO A O 1
ATOM 678 N N . ILE A 1 84 ? 27.287 -0.236 -37.802 1.00 56.69 84 ILE A N 1
ATOM 679 C CA . ILE A 1 84 ? 27.917 0.926 -37.188 1.00 56.69 84 ILE A CA 1
ATOM 680 C C . ILE A 1 84 ? 29.379 0.564 -36.938 1.00 56.69 84 ILE A C 1
ATOM 682 O O . ILE A 1 84 ? 29.680 -0.420 -36.257 1.00 56.69 84 ILE A O 1
ATOM 686 N N . LYS A 1 85 ? 30.274 1.348 -37.550 1.00 59.81 85 LYS A N 1
ATOM 687 C CA . LYS A 1 85 ? 31.725 1.305 -37.346 1.00 59.81 85 LYS A CA 1
ATOM 688 C C . LYS A 1 85 ? 31.999 1.103 -35.851 1.00 59.81 85 LYS A C 1
ATOM 690 O O . LYS A 1 85 ? 31.376 1.785 -35.041 1.00 59.81 85 LYS A O 1
ATOM 695 N N . ALA A 1 86 ? 32.870 0.148 -35.511 1.00 58.84 86 ALA A N 1
ATOM 696 C CA . ALA A 1 86 ? 33.055 -0.367 -34.150 1.00 58.84 86 ALA A CA 1
ATOM 697 C C . ALA A 1 86 ? 32.937 0.731 -33.061 1.00 58.84 86 ALA A C 1
ATOM 699 O O . ALA A 1 86 ? 33.588 1.771 -33.178 1.00 58.84 86 ALA A O 1
ATOM 700 N N . PRO A 1 87 ? 32.127 0.517 -32.005 1.00 55.66 87 PRO A N 1
ATOM 701 C CA . PRO A 1 87 ? 31.492 1.567 -31.200 1.00 55.66 87 PRO A CA 1
ATOM 702 C C . PRO A 1 87 ? 32.419 2.224 -30.163 1.00 55.66 87 PRO A C 1
ATOM 704 O O . PRO A 1 87 ? 31.959 2.735 -29.146 1.00 55.66 87 PRO A O 1
ATOM 707 N N . PHE A 1 88 ? 33.731 2.225 -30.385 1.00 67.94 88 PHE A N 1
ATOM 708 C CA . PHE A 1 88 ? 34.712 2.737 -29.426 1.00 67.94 88 PHE A CA 1
ATOM 709 C C . PHE A 1 88 ? 34.922 4.255 -29.526 1.00 67.94 88 PHE A C 1
ATOM 711 O O . PHE A 1 88 ? 36.011 4.749 -29.248 1.00 67.94 88 PHE A O 1
ATOM 718 N N . ASP A 1 89 ? 33.888 5.001 -29.912 1.00 80.94 89 ASP A N 1
ATOM 719 C CA . ASP A 1 89 ? 33.917 6.460 -29.856 1.00 80.94 89 ASP A CA 1
ATOM 720 C C . ASP A 1 89 ? 33.558 6.943 -28.440 1.00 80.94 89 ASP A C 1
ATOM 722 O O . ASP A 1 89 ? 32.699 6.362 -27.768 1.00 80.94 89 ASP A O 1
ATOM 726 N N . GLY A 1 90 ? 34.193 8.017 -27.966 1.00 86.00 90 GLY A N 1
ATOM 727 C CA . GLY A 1 90 ? 33.996 8.535 -26.605 1.00 86.00 90 GLY A CA 1
ATOM 728 C C . GLY A 1 90 ? 32.538 8.916 -26.313 1.00 86.00 90 GLY A C 1
ATOM 729 O O . GLY A 1 90 ? 32.048 8.738 -25.197 1.00 86.00 90 GLY A O 1
ATOM 730 N N . ILE A 1 91 ? 31.808 9.354 -27.343 1.00 82.81 91 ILE A N 1
ATOM 731 C CA . ILE A 1 91 ? 30.376 9.672 -27.264 1.00 82.81 91 ILE A CA 1
ATOM 732 C C . ILE A 1 91 ? 29.541 8.409 -26.986 1.00 82.81 91 ILE A C 1
ATOM 734 O O . ILE A 1 91 ? 28.592 8.455 -26.200 1.00 82.81 91 ILE A O 1
ATOM 738 N N . SER A 1 92 ? 29.918 7.265 -27.564 1.00 83.06 92 SER A N 1
ATOM 739 C CA . SER A 1 92 ? 29.222 5.986 -27.354 1.00 83.06 92 SER A CA 1
ATOM 740 C C . SER A 1 92 ? 29.373 5.496 -25.912 1.00 83.06 92 SER A C 1
ATOM 742 O O . SER A 1 92 ? 28.398 5.050 -25.303 1.00 83.06 92 SER A O 1
ATOM 744 N N . TRP A 1 93 ? 30.562 5.665 -25.326 1.00 87.38 93 TRP A N 1
ATOM 745 C CA . TRP A 1 93 ? 30.812 5.368 -23.912 1.00 87.38 93 TRP A CA 1
ATOM 746 C C . TRP A 1 93 ? 30.006 6.259 -22.964 1.00 87.38 93 TRP A C 1
ATOM 748 O O . TRP A 1 93 ? 29.455 5.764 -21.978 1.00 87.38 93 TRP A O 1
ATOM 758 N N . ALA A 1 94 ? 29.877 7.552 -23.272 1.00 89.06 94 ALA A N 1
ATOM 759 C CA . ALA A 1 94 ? 29.033 8.457 -22.496 1.00 89.06 94 ALA A CA 1
ATOM 760 C C . ALA A 1 94 ? 27.551 8.044 -22.559 1.00 89.06 94 ALA A C 1
ATOM 762 O O . ALA A 1 94 ? 26.878 7.998 -21.528 1.00 89.06 94 ALA A O 1
ATOM 763 N N . GLY A 1 95 ? 27.056 7.669 -23.745 1.00 87.44 95 GLY A N 1
ATOM 764 C CA . GLY A 1 95 ? 25.702 7.134 -23.916 1.00 87.44 95 GLY A CA 1
ATOM 765 C C . GLY A 1 95 ? 25.465 5.861 -23.099 1.00 87.44 95 GLY A C 1
ATOM 766 O O . GLY A 1 95 ? 24.438 5.727 -22.435 1.00 87.44 95 GLY A O 1
ATOM 767 N N . TRP A 1 96 ? 26.450 4.963 -23.068 1.00 91.56 96 TRP A N 1
ATOM 768 C CA . TRP A 1 96 ? 26.436 3.771 -22.220 1.00 91.56 96 TRP A CA 1
ATOM 769 C C . TRP A 1 96 ? 26.365 4.105 -20.730 1.00 91.56 96 TRP A C 1
ATOM 771 O O . TRP A 1 96 ? 25.507 3.575 -20.024 1.00 91.56 96 TRP A O 1
ATOM 781 N N . ALA A 1 97 ? 27.226 5.005 -20.253 1.00 93.12 97 ALA A N 1
ATOM 782 C CA . ALA A 1 97 ? 27.244 5.425 -18.856 1.00 93.12 97 ALA A CA 1
ATOM 783 C C . ALA A 1 97 ? 25.898 6.038 -18.432 1.00 93.12 97 ALA A C 1
ATOM 785 O O . ALA A 1 97 ? 25.366 5.694 -17.377 1.00 93.12 97 ALA A O 1
ATOM 786 N N . ILE A 1 98 ? 25.304 6.880 -19.285 1.00 93.31 98 ILE A N 1
ATOM 787 C CA . ILE A 1 98 ? 23.971 7.456 -19.059 1.00 93.31 98 ILE A CA 1
ATOM 788 C C . ILE A 1 98 ? 22.897 6.361 -19.060 1.00 93.31 98 ILE A C 1
ATOM 790 O O . ILE A 1 98 ? 22.019 6.372 -18.197 1.00 93.31 98 ILE A O 1
ATOM 794 N N . GLY A 1 99 ? 22.977 5.388 -19.971 1.00 90.44 99 GLY A N 1
ATOM 795 C CA . GLY A 1 99 ? 22.074 4.236 -20.005 1.00 90.44 99 GLY A CA 1
ATOM 796 C C . GLY A 1 99 ? 22.109 3.425 -18.705 1.00 90.44 99 GLY A C 1
ATOM 797 O O . GLY A 1 99 ? 21.059 3.115 -18.139 1.00 90.44 99 GLY A O 1
ATOM 798 N N . PHE A 1 100 ? 23.303 3.149 -18.176 1.00 94.88 100 PHE A N 1
ATOM 799 C CA . PHE A 1 100 ? 23.471 2.457 -16.893 1.00 94.88 100 PHE A CA 1
ATOM 800 C C . PHE A 1 100 ? 23.033 3.300 -15.690 1.00 94.88 100 PHE A C 1
ATOM 802 O O . PHE A 1 100 ? 22.408 2.775 -14.767 1.00 94.88 100 PHE A O 1
ATOM 809 N N . ALA A 1 101 ? 23.287 4.609 -15.700 1.00 94.12 101 ALA A N 1
ATOM 810 C CA . ALA A 1 101 ? 22.769 5.507 -14.670 1.00 94.12 101 ALA A CA 1
ATOM 811 C C . ALA A 1 101 ? 21.229 5.531 -14.679 1.00 94.12 101 ALA A C 1
ATOM 813 O O . ALA A 1 101 ? 20.592 5.426 -13.628 1.00 94.12 101 ALA A O 1
ATOM 814 N N . GLY A 1 102 ? 20.622 5.584 -15.868 1.00 91.38 102 GLY A N 1
ATOM 815 C CA . GLY A 1 102 ? 19.176 5.488 -16.062 1.00 91.38 102 GLY A CA 1
ATOM 816 C C . GLY A 1 102 ? 18.600 4.170 -15.544 1.00 91.38 102 GLY A C 1
ATOM 817 O O . GLY A 1 102 ? 17.587 4.185 -14.844 1.00 91.38 102 GLY A O 1
ATOM 818 N N . LEU A 1 103 ? 19.278 3.047 -15.802 1.00 94.88 103 LEU A N 1
ATOM 819 C CA . LEU A 1 103 ? 18.933 1.728 -15.260 1.00 94.88 103 LEU A CA 1
ATOM 820 C C . LEU A 1 103 ? 18.869 1.735 -13.728 1.00 94.88 103 LEU A C 1
ATOM 822 O O . LEU A 1 103 ? 17.913 1.209 -13.151 1.00 94.88 103 LEU A O 1
ATOM 826 N N . LEU A 1 104 ? 19.854 2.335 -13.053 1.00 93.94 104 LEU A N 1
ATOM 827 C CA . LEU A 1 104 ? 19.856 2.413 -11.589 1.00 93.94 104 LEU A CA 1
ATOM 828 C C . LEU A 1 104 ? 18.685 3.263 -11.094 1.00 93.94 104 LEU A C 1
ATOM 830 O O . LEU A 1 104 ? 17.876 2.789 -10.293 1.00 93.94 104 LEU A O 1
ATOM 834 N N . CYS A 1 105 ? 18.537 4.475 -11.631 1.00 94.75 105 CYS A N 1
ATOM 835 C CA . CYS A 1 105 ? 17.459 5.395 -11.273 1.00 94.75 105 CYS A CA 1
ATOM 836 C C . CYS A 1 105 ? 16.066 4.781 -11.477 1.00 94.75 105 CYS A C 1
ATOM 838 O O . CYS A 1 105 ? 15.187 4.945 -10.630 1.00 94.75 105 CYS A O 1
ATOM 840 N N . TYR A 1 106 ? 15.876 4.023 -12.558 1.00 92.50 106 TYR A N 1
ATOM 841 C CA . TYR A 1 106 ? 14.615 3.354 -12.868 1.00 92.50 106 TYR A CA 1
ATOM 842 C C . TYR A 1 106 ? 14.254 2.250 -11.861 1.00 92.50 106 TYR A C 1
ATOM 844 O O . TYR A 1 106 ? 13.075 2.028 -11.579 1.00 92.50 106 TYR A O 1
ATOM 852 N N . ASN A 1 107 ? 15.246 1.560 -11.291 1.00 95.75 107 ASN A N 1
ATOM 853 C CA . ASN A 1 107 ? 15.011 0.427 -10.392 1.00 95.75 107 ASN A CA 1
ATOM 854 C C . ASN A 1 107 ? 14.987 0.794 -8.902 1.00 95.75 107 ASN A C 1
ATOM 856 O O . ASN A 1 107 ? 14.440 0.024 -8.110 1.00 95.75 107 ASN A O 1
ATOM 860 N N . ILE A 1 108 ? 15.496 1.964 -8.497 1.00 96.00 108 ILE A N 1
ATOM 861 C CA . ILE A 1 108 ? 15.473 2.425 -7.092 1.00 96.00 108 ILE A CA 1
ATOM 862 C C . ILE A 1 108 ? 14.078 2.315 -6.439 1.00 96.00 108 ILE A C 1
ATOM 864 O O . ILE A 1 108 ? 13.997 1.772 -5.332 1.00 96.00 108 ILE A O 1
ATOM 868 N N . PRO A 1 109 ? 12.964 2.742 -7.073 1.00 93.62 109 PRO A N 1
ATOM 869 C CA . PRO A 1 109 ? 11.636 2.608 -6.471 1.00 93.62 109 PRO A CA 1
ATOM 870 C C . PRO A 1 109 ? 11.246 1.154 -6.172 1.00 93.62 109 PRO A C 1
ATOM 872 O O . PRO A 1 109 ? 10.659 0.885 -5.122 1.00 93.62 109 PRO A O 1
ATOM 875 N N . ARG A 1 110 ? 11.626 0.204 -7.043 1.00 94.81 110 ARG A N 1
ATOM 876 C CA . ARG A 1 110 ? 11.386 -1.232 -6.819 1.00 94.81 110 ARG A CA 1
ATOM 877 C C . ARG A 1 110 ? 12.167 -1.730 -5.607 1.00 94.81 110 ARG A C 1
ATOM 879 O O . ARG A 1 110 ? 11.599 -2.401 -4.747 1.00 94.81 110 ARG A O 1
ATOM 886 N N . TRP A 1 111 ? 13.436 -1.342 -5.484 1.00 96.31 111 TRP A N 1
ATOM 887 C CA . TRP A 1 111 ? 14.268 -1.689 -4.327 1.00 96.31 111 TRP A CA 1
ATOM 888 C C . TRP A 1 111 ? 13.714 -1.124 -3.019 1.00 96.31 111 TRP A C 1
ATOM 890 O O . TRP A 1 111 ? 13.606 -1.847 -2.025 1.00 96.31 111 TRP A O 1
ATOM 900 N N . TYR A 1 112 ? 13.290 0.141 -3.024 1.00 94.69 112 TYR A N 1
ATOM 901 C CA . TYR A 1 112 ? 12.647 0.759 -1.866 1.00 94.69 112 TYR A CA 1
ATOM 902 C C . TYR A 1 112 ? 11.354 0.027 -1.480 1.00 94.69 112 TYR A C 1
ATOM 904 O O . TYR A 1 112 ? 11.087 -0.207 -0.298 1.00 94.69 112 TYR A O 1
ATOM 912 N N . GLN A 1 113 ? 10.566 -0.396 -2.469 1.00 93.31 113 GLN A N 1
ATOM 913 C CA . GLN A 1 113 ? 9.344 -1.153 -2.234 1.00 93.31 113 GLN A CA 1
ATOM 914 C C . GLN A 1 113 ? 9.622 -2.538 -1.638 1.00 93.31 113 GLN A C 1
ATOM 916 O O . GLN A 1 113 ? 8.979 -2.905 -0.654 1.00 93.31 113 GLN A O 1
ATOM 921 N N . ILE A 1 114 ? 10.620 -3.265 -2.152 1.00 95.25 114 ILE A N 1
ATOM 922 C CA . ILE A 1 114 ? 11.098 -4.536 -1.580 1.00 95.25 114 ILE A CA 1
ATOM 923 C C . ILE A 1 114 ? 11.509 -4.346 -0.116 1.00 95.25 114 ILE A C 1
ATOM 925 O O . ILE A 1 114 ? 11.090 -5.114 0.756 1.00 95.25 114 ILE A O 1
ATOM 929 N N . TYR A 1 115 ? 12.286 -3.299 0.174 1.00 95.50 115 TYR A N 1
ATOM 930 C CA . TYR A 1 115 ? 12.707 -2.970 1.534 1.00 95.50 115 TYR A CA 1
ATOM 931 C C . TYR A 1 115 ? 11.506 -2.703 2.452 1.00 95.50 115 TYR A C 1
ATOM 933 O O . TYR A 1 115 ? 11.408 -3.283 3.536 1.00 95.50 115 TYR A O 1
ATOM 941 N N . LYS A 1 116 ? 10.550 -1.880 2.004 1.00 90.25 116 LYS A N 1
ATOM 942 C CA . LYS A 1 116 ? 9.347 -1.531 2.771 1.00 90.25 116 LYS A CA 1
ATOM 943 C C . LYS A 1 116 ? 8.474 -2.752 3.066 1.00 90.25 116 LYS A C 1
ATOM 945 O O . LYS A 1 116 ? 8.034 -2.918 4.201 1.00 90.25 116 LYS A O 1
ATOM 950 N N . ILE A 1 117 ? 8.268 -3.625 2.080 1.00 90.88 117 ILE A N 1
ATOM 951 C CA . ILE A 1 117 ? 7.551 -4.898 2.245 1.00 90.88 117 ILE A CA 1
ATOM 952 C C . ILE A 1 117 ? 8.246 -5.762 3.303 1.00 90.88 117 ILE A C 1
ATOM 954 O O . ILE A 1 117 ? 7.601 -6.278 4.217 1.00 90.88 117 ILE A O 1
ATOM 958 N N . ARG A 1 118 ? 9.573 -5.913 3.202 1.00 93.62 118 ARG A N 1
ATOM 959 C CA . ARG A 1 118 ? 10.354 -6.737 4.132 1.00 93.62 118 ARG A CA 1
ATOM 960 C C . ARG A 1 118 ? 10.303 -6.195 5.561 1.00 93.62 118 ARG A C 1
ATOM 962 O O . ARG A 1 118 ? 10.224 -6.993 6.494 1.00 93.62 118 ARG A O 1
ATOM 969 N N . ARG A 1 119 ? 10.333 -4.869 5.724 1.00 93.25 119 ARG A N 1
ATOM 970 C CA . ARG A 1 119 ? 10.267 -4.191 7.026 1.00 93.25 119 ARG A CA 1
ATOM 971 C C . ARG A 1 119 ? 8.884 -4.289 7.662 1.00 93.25 119 ARG A C 1
ATOM 973 O O . ARG A 1 119 ? 8.787 -4.633 8.832 1.00 93.25 119 ARG A O 1
ATOM 980 N N . ASN A 1 120 ? 7.831 -4.002 6.901 1.00 87.50 120 ASN A N 1
ATOM 981 C CA . ASN A 1 120 ? 6.479 -3.895 7.448 1.00 87.50 120 ASN A CA 1
ATOM 982 C C . ASN A 1 120 ? 5.761 -5.243 7.550 1.00 87.50 120 ASN A C 1
ATOM 984 O O . ASN A 1 120 ? 4.739 -5.314 8.221 1.00 87.50 120 ASN A O 1
ATOM 988 N N . ARG A 1 121 ? 6.250 -6.289 6.859 1.00 89.44 121 ARG A N 1
ATOM 989 C CA . ARG A 1 121 ? 5.627 -7.628 6.799 1.00 89.44 121 ARG A CA 1
ATOM 990 C C . ARG A 1 121 ? 4.138 -7.596 6.400 1.00 89.44 121 ARG A C 1
ATOM 992 O O . ARG A 1 121 ? 3.420 -8.557 6.634 1.00 89.44 121 ARG A O 1
ATOM 999 N N . SER A 1 122 ? 3.687 -6.505 5.778 1.00 82.00 122 SER A N 1
ATOM 1000 C CA . SER A 1 122 ? 2.304 -6.263 5.366 1.00 82.00 122 SER A CA 1
ATOM 1001 C C . SER A 1 122 ? 2.265 -5.713 3.941 1.00 82.00 122 SER A C 1
ATOM 1003 O O . SER A 1 122 ? 3.135 -4.943 3.522 1.00 82.00 122 SER A O 1
ATOM 1005 N N . MET A 1 123 ? 1.244 -6.143 3.202 1.00 77.31 123 MET A N 1
ATOM 1006 C CA . MET A 1 123 ? 1.013 -5.886 1.776 1.00 77.31 123 MET A CA 1
ATOM 1007 C C . MET A 1 123 ? -0.284 -5.099 1.529 1.00 77.31 123 MET A C 1
ATOM 1009 O O . MET A 1 123 ? -0.783 -5.078 0.409 1.00 77.31 123 MET A O 1
ATOM 1013 N N . GLU A 1 124 ? -0.829 -4.438 2.555 1.00 72.75 124 GLU A N 1
ATOM 1014 C CA . GLU A 1 124 ? -2.226 -3.967 2.611 1.00 72.75 124 GLU A CA 1
ATOM 1015 C C . GLU A 1 124 ? -2.654 -2.965 1.516 1.00 72.75 124 GLU A C 1
ATOM 1017 O O . GLU A 1 124 ? -3.826 -2.644 1.400 1.00 72.75 124 GLU A O 1
ATOM 1022 N N . ASN A 1 125 ? -1.743 -2.477 0.670 1.00 74.25 125 ASN A N 1
ATOM 1023 C CA . ASN A 1 125 ? -2.063 -1.494 -0.372 1.00 74.25 125 ASN A CA 1
ATOM 1024 C C . ASN A 1 125 ? -1.346 -1.747 -1.706 1.00 74.25 125 ASN A C 1
ATOM 1026 O O . ASN A 1 125 ? -1.185 -0.826 -2.506 1.00 74.25 125 ASN A O 1
ATOM 1030 N N . ILE A 1 126 ? -0.860 -2.967 -1.945 1.00 80.81 126 ILE A N 1
ATOM 1031 C CA . ILE A 1 126 ? -0.137 -3.297 -3.175 1.00 80.81 126 ILE A CA 1
ATOM 1032 C C . ILE A 1 126 ? -0.998 -4.212 -4.048 1.00 80.81 126 ILE A C 1
ATOM 1034 O O . ILE A 1 126 ? -1.251 -5.364 -3.702 1.00 80.81 126 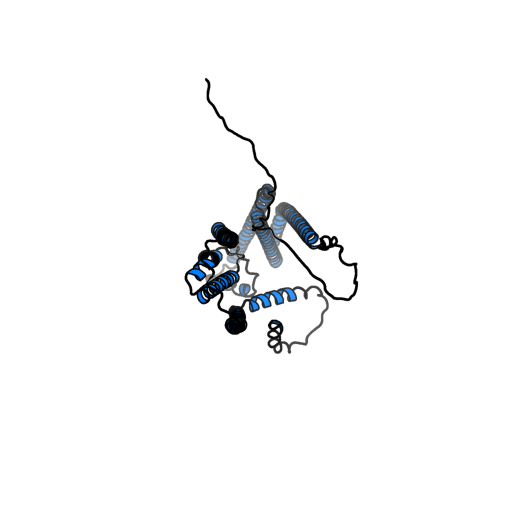ILE A O 1
ATOM 1038 N N . SER A 1 127 ? -1.425 -3.693 -5.204 1.00 85.25 127 SER A N 1
ATOM 1039 C CA . SER A 1 127 ? -2.126 -4.484 -6.217 1.00 85.25 127 SER A CA 1
ATOM 1040 C C . SER A 1 127 ? -1.158 -5.468 -6.876 1.00 85.25 127 SER A C 1
ATOM 1042 O O . SER A 1 127 ? -0.224 -5.062 -7.571 1.00 85.25 127 SER A O 1
ATOM 1044 N N . LEU A 1 128 ? -1.395 -6.769 -6.679 1.00 83.56 128 LEU A N 1
ATOM 1045 C CA . LEU A 1 128 ? -0.641 -7.840 -7.341 1.00 83.56 128 LEU A CA 1
ATOM 1046 C C . LEU A 1 128 ? -0.744 -7.735 -8.870 1.00 83.56 128 LEU A C 1
ATOM 1048 O O . LEU A 1 128 ? 0.223 -8.005 -9.578 1.00 83.56 128 LEU A O 1
ATOM 1052 N N . PHE A 1 129 ? -1.900 -7.294 -9.370 1.00 82.50 129 PHE A N 1
ATOM 1053 C CA . PHE A 1 129 ? -2.155 -7.148 -10.800 1.00 82.50 129 PHE A CA 1
ATOM 1054 C C . PHE A 1 129 ? -1.226 -6.115 -11.448 1.00 82.50 129 PHE A C 1
ATOM 1056 O O . PHE A 1 129 ? -0.697 -6.352 -12.530 1.00 82.50 129 PHE A O 1
ATOM 1063 N N . MET A 1 130 ? -0.943 -5.009 -10.749 1.00 86.44 130 MET A N 1
ATOM 1064 C CA . MET A 1 130 ? 0.014 -4.005 -11.224 1.00 86.44 130 MET A CA 1
ATOM 1065 C C . MET A 1 130 ? 1.411 -4.611 -11.427 1.00 86.44 130 MET A C 1
ATOM 1067 O O . MET A 1 130 ? 2.068 -4.326 -12.424 1.00 86.44 130 MET A O 1
ATOM 1071 N N . PHE A 1 131 ? 1.850 -5.483 -10.514 1.00 87.12 131 PHE A N 1
ATOM 1072 C CA . PHE A 1 131 ? 3.140 -6.167 -10.626 1.00 87.12 131 PHE A CA 1
ATOM 1073 C C . PHE A 1 131 ? 3.170 -7.215 -11.730 1.00 87.12 131 PHE A C 1
ATOM 1075 O O . PHE A 1 131 ? 4.172 -7.321 -12.428 1.00 87.12 131 PHE A O 1
ATOM 1082 N N . ALA A 1 132 ? 2.078 -7.953 -11.927 1.00 84.81 132 ALA A N 1
ATOM 1083 C CA . ALA A 1 132 ? 1.963 -8.880 -13.049 1.00 84.81 132 ALA A CA 1
ATOM 1084 C C . ALA A 1 132 ? 2.053 -8.142 -14.396 1.00 84.81 132 ALA A C 1
ATOM 1086 O O . ALA A 1 132 ? 2.733 -8.608 -15.309 1.00 84.81 132 ALA A O 1
ATOM 1087 N N . TRP A 1 133 ? 1.431 -6.963 -14.499 1.00 88.31 133 TRP A N 1
ATOM 1088 C CA . TRP A 1 133 ? 1.522 -6.122 -15.691 1.00 88.31 133 TRP A CA 1
ATOM 1089 C C . TRP A 1 133 ? 2.941 -5.588 -15.925 1.00 88.31 133 TRP A C 1
ATOM 1091 O O . TRP A 1 133 ? 3.449 -5.671 -17.040 1.00 88.31 133 TRP A O 1
ATOM 1101 N N . LEU A 1 134 ? 3.612 -5.098 -14.876 1.00 90.56 134 LEU A N 1
ATOM 1102 C CA . LEU A 1 134 ? 5.009 -4.654 -14.962 1.00 90.56 134 LEU A CA 1
ATOM 1103 C C . LEU A 1 134 ? 5.951 -5.792 -15.372 1.00 90.56 134 LEU A C 1
ATOM 1105 O O . LEU A 1 134 ? 6.804 -5.599 -16.238 1.00 90.56 134 LEU A O 1
ATOM 1109 N N . LEU A 1 135 ? 5.749 -6.989 -14.816 1.00 92.50 135 LEU A N 1
ATOM 1110 C CA . LEU A 1 135 ? 6.502 -8.180 -15.193 1.00 92.50 135 LEU A CA 1
ATOM 1111 C C . LEU A 1 135 ? 6.296 -8.496 -16.682 1.00 92.50 135 LEU A C 1
ATOM 1113 O O . LEU A 1 135 ? 7.271 -8.665 -17.410 1.00 92.50 135 LEU A O 1
ATOM 1117 N N . ALA A 1 136 ? 5.046 -8.514 -17.155 1.00 88.81 136 ALA A N 1
ATOM 1118 C CA . ALA A 1 136 ? 4.727 -8.761 -18.561 1.00 88.81 136 ALA A CA 1
ATOM 1119 C C . ALA A 1 136 ? 5.348 -7.705 -19.492 1.00 88.81 136 ALA A C 1
ATOM 1121 O O . ALA A 1 136 ? 5.899 -8.048 -20.540 1.00 88.81 136 ALA A O 1
ATOM 1122 N N . GLN A 1 137 ? 5.327 -6.431 -19.096 1.00 91.88 137 GLN A N 1
ATOM 1123 C CA . GLN A 1 137 ? 5.972 -5.348 -19.839 1.00 91.88 137 GLN A CA 1
ATOM 1124 C C . GLN A 1 137 ? 7.492 -5.557 -19.945 1.00 91.88 137 GLN A C 1
ATOM 1126 O O . GLN A 1 137 ? 8.063 -5.413 -21.023 1.00 91.88 137 GLN A O 1
ATOM 1131 N N . ASN A 1 138 ? 8.155 -5.943 -18.854 1.00 94.69 138 ASN A N 1
ATOM 1132 C CA . ASN A 1 138 ? 9.596 -6.193 -18.861 1.00 94.69 138 ASN A CA 1
ATOM 1133 C C . ASN A 1 138 ? 9.966 -7.435 -19.692 1.00 94.69 138 ASN A C 1
ATOM 1135 O O . ASN A 1 138 ? 10.952 -7.402 -20.429 1.00 94.69 138 ASN A O 1
ATOM 1139 N N . VAL A 1 139 ? 9.159 -8.505 -19.632 1.00 93.31 139 VAL A N 1
ATOM 1140 C CA . VAL A 1 139 ? 9.351 -9.712 -20.459 1.00 93.31 139 VAL A CA 1
ATOM 1141 C C . VAL A 1 139 ? 9.191 -9.385 -21.942 1.00 93.31 139 VAL A C 1
ATOM 1143 O O . VAL A 1 139 ? 10.032 -9.772 -22.747 1.00 93.31 139 VAL A O 1
ATOM 1146 N N . THR A 1 140 ? 8.136 -8.656 -22.312 1.00 89.56 140 THR A N 1
ATOM 1147 C CA . THR A 1 140 ? 7.874 -8.293 -23.715 1.00 89.56 140 THR A CA 1
ATOM 1148 C C . THR A 1 140 ? 8.936 -7.350 -24.273 1.00 89.56 140 THR A C 1
ATOM 1150 O O . THR A 1 140 ? 9.366 -7.532 -25.409 1.00 89.56 140 THR A O 1
ATOM 1153 N N . MET A 1 141 ? 9.432 -6.406 -23.468 1.00 92.50 141 MET A N 1
ATOM 1154 C CA . MET A 1 141 ? 10.560 -5.548 -23.839 1.00 92.50 141 MET A CA 1
ATOM 1155 C C . MET A 1 141 ? 11.845 -6.357 -24.066 1.00 92.50 141 MET A C 1
ATOM 1157 O O . MET A 1 141 ? 12.515 -6.166 -25.079 1.00 92.50 141 MET A O 1
ATOM 1161 N N . LEU A 1 142 ? 12.172 -7.285 -23.159 1.00 93.75 142 LEU A N 1
ATOM 1162 C CA . LEU A 1 142 ? 13.344 -8.150 -23.307 1.00 93.75 142 LEU A CA 1
ATOM 1163 C C . LEU A 1 142 ? 13.227 -9.045 -24.547 1.00 93.75 142 LEU A C 1
ATOM 1165 O O . LEU A 1 142 ? 14.176 -9.148 -25.319 1.00 93.75 142 LEU A O 1
ATOM 1169 N N . ALA A 1 143 ? 12.054 -9.645 -24.768 1.00 90.94 143 ALA A N 1
ATOM 1170 C CA . ALA A 1 143 ? 11.781 -10.451 -25.951 1.00 90.94 143 ALA A CA 1
ATOM 1171 C C . ALA A 1 143 ? 11.933 -9.623 -27.233 1.00 90.94 143 ALA A C 1
ATOM 1173 O O . ALA A 1 143 ? 12.614 -10.059 -28.154 1.00 90.94 143 ALA A O 1
ATOM 1174 N N . SER A 1 144 ? 11.382 -8.405 -27.268 1.00 89.81 144 SER A N 1
ATOM 1175 C CA . SER A 1 144 ? 11.514 -7.500 -28.413 1.00 89.81 144 SER A CA 1
ATOM 1176 C C . SER A 1 144 ? 12.983 -7.222 -28.743 1.00 89.81 144 SER A C 1
ATOM 1178 O O . SER A 1 144 ? 13.398 -7.428 -29.882 1.00 89.81 144 SER A O 1
ATOM 1180 N N . ILE A 1 145 ? 13.801 -6.876 -27.746 1.00 89.44 145 ILE A N 1
ATOM 1181 C CA . ILE A 1 145 ? 15.242 -6.649 -27.930 1.00 89.44 145 ILE A CA 1
ATOM 1182 C C . ILE A 1 145 ? 15.937 -7.895 -28.497 1.00 89.44 145 ILE A C 1
ATOM 1184 O O . ILE A 1 145 ? 16.656 -7.798 -29.492 1.00 89.44 145 ILE A O 1
ATOM 1188 N N . LEU A 1 146 ? 15.691 -9.071 -27.913 1.00 89.50 146 LEU A N 1
ATOM 1189 C CA . LEU A 1 146 ? 16.321 -10.323 -28.347 1.00 89.50 146 LEU A CA 1
ATOM 1190 C C . LEU A 1 146 ? 15.875 -10.764 -29.750 1.00 89.50 146 LEU A C 1
ATOM 1192 O O . LEU A 1 146 ? 16.661 -11.365 -30.475 1.00 89.50 146 LEU A O 1
ATOM 1196 N N . THR A 1 147 ? 14.640 -10.450 -30.151 1.00 87.62 147 THR A N 1
ATOM 1197 C CA . THR A 1 147 ? 14.128 -10.763 -31.498 1.00 87.62 147 THR A CA 1
ATOM 1198 C C . THR A 1 147 ? 14.636 -9.824 -32.586 1.00 87.62 147 THR A C 1
ATOM 1200 O O . THR A 1 147 ? 14.586 -10.178 -33.756 1.00 87.62 147 THR A O 1
ATOM 1203 N N . VAL A 1 148 ? 15.092 -8.619 -32.239 1.00 84.94 148 VAL A N 1
ATOM 1204 C CA . VAL A 1 148 ? 15.603 -7.651 -33.224 1.00 84.94 148 VAL A CA 1
ATOM 1205 C C . VAL A 1 148 ? 17.128 -7.702 -33.314 1.00 84.94 148 VAL A C 1
ATOM 1207 O O . VAL A 1 148 ? 17.692 -7.538 -34.396 1.00 84.94 148 VAL A O 1
ATOM 1210 N N . SER A 1 149 ? 17.804 -7.969 -32.199 1.00 84.19 149 SER A N 1
ATOM 1211 C CA . SER A 1 149 ? 19.262 -7.927 -32.091 1.00 84.19 149 SER A CA 1
ATOM 1212 C C . SER A 1 149 ? 19.880 -9.314 -32.283 1.00 84.19 149 SER A C 1
ATOM 1214 O O . SER A 1 149 ? 20.229 -9.985 -31.318 1.00 84.19 149 SER A O 1
ATOM 1216 N N . HIS A 1 150 ? 20.039 -9.747 -33.538 1.00 83.19 150 HIS A N 1
ATOM 1217 C CA . HIS A 1 150 ? 20.645 -11.050 -33.858 1.00 83.19 150 HIS A CA 1
ATOM 1218 C C . HIS A 1 150 ? 22.181 -11.040 -33.919 1.00 83.19 150 HIS A C 1
ATOM 1220 O O . HIS A 1 150 ? 22.800 -12.097 -33.812 1.00 83.19 150 HIS A O 1
ATOM 1226 N N . SER A 1 151 ? 22.817 -9.876 -34.097 1.00 87.12 151 SER A N 1
ATOM 1227 C CA . SER A 1 151 ? 24.280 -9.785 -34.149 1.00 87.12 151 SER A CA 1
ATOM 1228 C C . SER A 1 151 ? 24.875 -9.517 -32.756 1.00 87.12 151 SER A C 1
ATOM 1230 O O . SER A 1 151 ? 24.319 -8.714 -32.000 1.00 87.12 151 SER A O 1
ATOM 1232 N N . PRO A 1 152 ? 26.034 -10.113 -32.404 1.00 84.12 152 PRO A N 1
ATOM 1233 C CA . PRO A 1 152 ? 26.687 -9.869 -31.114 1.00 84.12 152 PRO A CA 1
ATOM 1234 C C . PRO A 1 152 ? 26.957 -8.382 -30.840 1.00 84.12 152 PRO A C 1
ATOM 1236 O O . PRO A 1 152 ? 26.805 -7.918 -29.712 1.00 84.12 152 PRO A O 1
ATOM 1239 N N . GLY A 1 153 ? 27.292 -7.613 -31.883 1.00 84.94 153 GLY A N 1
ATOM 1240 C CA . GLY A 1 153 ? 27.486 -6.165 -31.784 1.00 84.94 153 GLY A CA 1
ATOM 1241 C C . GLY A 1 153 ? 26.196 -5.399 -31.474 1.00 84.94 153 GLY A C 1
ATOM 1242 O O . GLY A 1 153 ? 26.223 -4.476 -30.663 1.00 84.94 153 GLY A O 1
ATOM 1243 N N . ALA A 1 154 ? 25.059 -5.803 -32.053 1.00 84.44 154 ALA A N 1
ATOM 1244 C CA . ALA A 1 154 ? 23.761 -5.200 -31.744 1.00 84.44 154 ALA A CA 1
ATOM 1245 C C . ALA A 1 154 ? 23.316 -5.514 -30.308 1.00 84.44 154 ALA A C 1
ATOM 1247 O O . ALA A 1 154 ? 22.837 -4.625 -29.604 1.00 84.44 154 ALA A O 1
ATOM 1248 N N . ILE A 1 155 ? 23.539 -6.752 -29.848 1.00 88.62 155 ILE A N 1
ATOM 1249 C CA . ILE A 1 155 ? 23.271 -7.155 -28.460 1.00 88.62 155 ILE A CA 1
ATOM 1250 C C . ILE A 1 155 ? 24.121 -6.324 -27.498 1.00 88.62 155 ILE A C 1
ATOM 1252 O O . ILE A 1 155 ? 23.593 -5.791 -26.523 1.00 88.62 155 ILE A O 1
ATOM 1256 N N . PHE A 1 156 ? 25.416 -6.166 -27.793 1.00 89.56 156 PHE A N 1
ATOM 1257 C CA . PHE A 1 156 ? 26.302 -5.331 -26.989 1.00 89.56 156 PHE A CA 1
ATOM 1258 C C . PHE A 1 156 ? 25.802 -3.885 -26.963 1.00 89.56 156 PHE A C 1
ATOM 1260 O O . PHE A 1 156 ? 25.574 -3.347 -25.888 1.00 89.56 156 PHE A O 1
ATOM 1267 N N . GLY A 1 157 ? 25.501 -3.280 -28.115 1.00 86.81 157 GLY A N 1
ATOM 1268 C CA . GLY A 1 157 ? 24.971 -1.913 -28.183 1.00 86.81 157 GLY A CA 1
ATOM 1269 C C . GLY A 1 157 ? 23.717 -1.676 -27.326 1.00 86.81 157 GLY A C 1
ATOM 1270 O O . GLY A 1 157 ? 23.525 -0.576 -26.813 1.00 86.81 157 GLY A O 1
ATOM 1271 N N . GLN A 1 158 ? 22.900 -2.711 -27.112 1.00 91.75 158 GLN A N 1
ATOM 1272 C CA . GLN A 1 158 ? 21.683 -2.661 -26.296 1.00 91.75 158 GLN A CA 1
ATOM 1273 C C . GLN A 1 158 ? 21.860 -3.203 -24.866 1.00 91.75 158 GLN A C 1
ATOM 1275 O O . GLN A 1 158 ? 20.879 -3.304 -24.123 1.00 91.75 158 GLN A O 1
ATOM 1280 N N . ALA A 1 159 ? 23.088 -3.507 -24.436 1.00 92.69 159 ALA A N 1
ATOM 1281 C CA . ALA A 1 159 ? 23.369 -4.095 -23.129 1.00 92.69 159 ALA A CA 1
ATOM 1282 C C . ALA A 1 159 ? 22.764 -3.318 -21.940 1.00 92.69 159 ALA A C 1
ATOM 1284 O O . ALA A 1 159 ? 22.191 -3.979 -21.071 1.00 92.69 159 ALA A O 1
ATOM 1285 N N . PRO A 1 160 ? 22.774 -1.965 -21.882 1.00 93.06 160 PRO A N 1
ATOM 1286 C CA . PRO A 1 160 ? 22.119 -1.239 -20.789 1.00 93.06 160 PRO A CA 1
ATOM 1287 C C . PRO A 1 160 ? 20.608 -1.515 -20.696 1.00 93.06 160 PRO A C 1
ATOM 1289 O O . PRO A 1 160 ? 20.065 -1.656 -19.601 1.00 93.06 160 PRO A O 1
ATOM 1292 N N . PHE A 1 161 ? 19.917 -1.650 -21.831 1.00 93.56 161 PHE A N 1
ATOM 1293 C CA . PHE A 1 161 ? 18.481 -1.943 -21.861 1.00 93.56 161 PHE A CA 1
ATOM 1294 C C . PHE A 1 161 ? 18.185 -3.390 -21.464 1.00 93.56 161 PHE A C 1
ATOM 1296 O O . PHE A 1 161 ? 17.266 -3.633 -20.680 1.00 93.56 161 PHE A O 1
ATOM 1303 N N . ILE A 1 162 ? 18.994 -4.339 -21.948 1.00 95.06 162 ILE A N 1
ATOM 1304 C CA . ILE A 1 162 ? 18.901 -5.757 -21.572 1.00 95.06 162 ILE A CA 1
ATOM 1305 C C . ILE A 1 162 ? 19.132 -5.914 -20.066 1.00 95.06 162 ILE A C 1
ATOM 1307 O O . ILE A 1 162 ? 18.323 -6.531 -19.374 1.00 95.06 162 ILE A O 1
ATOM 1311 N N . ALA A 1 163 ? 20.192 -5.295 -19.541 1.00 96.06 163 ALA A N 1
ATOM 1312 C CA . ALA A 1 163 ? 20.501 -5.300 -18.117 1.00 96.06 163 ALA A CA 1
ATOM 1313 C C . ALA A 1 163 ? 19.355 -4.696 -17.291 1.00 96.06 163 ALA A C 1
ATOM 1315 O O . ALA A 1 163 ? 18.992 -5.246 -16.251 1.00 96.06 163 ALA A O 1
ATOM 1316 N N . ASN A 1 164 ? 18.737 -3.609 -17.769 1.00 95.69 164 ASN A N 1
ATOM 1317 C CA . ASN A 1 164 ? 17.611 -2.977 -17.086 1.00 95.69 164 ASN A CA 1
ATOM 1318 C C . ASN A 1 164 ? 16.391 -3.901 -17.032 1.00 95.69 164 ASN A C 1
ATOM 1320 O O . ASN A 1 164 ? 15.777 -4.038 -15.975 1.00 95.69 164 ASN A O 1
ATOM 1324 N N . ALA A 1 165 ? 16.064 -4.553 -18.152 1.00 95.50 165 ALA A N 1
ATOM 1325 C CA . ALA A 1 165 ? 14.959 -5.500 -18.228 1.00 95.50 165 ALA A CA 1
ATOM 1326 C C . ALA A 1 165 ? 15.173 -6.676 -17.264 1.00 95.50 165 ALA A C 1
ATOM 1328 O O . ALA A 1 165 ? 14.287 -6.989 -16.473 1.00 95.50 165 ALA A O 1
ATOM 1329 N N . ILE A 1 166 ? 16.366 -7.279 -17.272 1.00 96.56 166 ILE A N 1
ATOM 1330 C CA . ILE A 1 166 ? 16.714 -8.398 -16.385 1.00 96.56 166 ILE A CA 1
ATOM 1331 C C . ILE A 1 166 ? 16.627 -7.974 -14.915 1.00 96.56 166 ILE A C 1
ATOM 1333 O O . ILE A 1 166 ? 16.014 -8.674 -14.109 1.00 96.56 166 ILE A O 1
ATOM 1337 N N . LEU A 1 167 ? 17.194 -6.819 -14.554 1.00 96.38 167 LEU A N 1
ATOM 1338 C CA . LEU A 1 167 ? 17.171 -6.328 -13.176 1.00 96.38 167 LEU A CA 1
ATOM 1339 C C . LEU A 1 167 ? 15.741 -6.062 -12.689 1.00 96.38 167 LEU A C 1
ATOM 1341 O O . LEU A 1 167 ? 15.391 -6.429 -11.566 1.00 96.38 167 LEU A O 1
ATOM 1345 N N . ALA A 1 168 ? 14.907 -5.469 -13.544 1.00 96.44 168 ALA A N 1
ATOM 1346 C CA . ALA A 1 168 ? 13.505 -5.224 -13.240 1.00 96.44 168 ALA A CA 1
ATOM 1347 C C . ALA A 1 168 ? 12.724 -6.540 -13.077 1.00 96.44 168 ALA A C 1
ATOM 1349 O O . ALA A 1 168 ? 11.991 -6.679 -12.100 1.00 96.44 168 ALA A O 1
ATOM 1350 N N . LEU A 1 169 ? 12.946 -7.535 -13.947 1.00 96.31 169 LEU A N 1
ATOM 1351 C CA . LEU A 1 169 ? 12.348 -8.871 -13.820 1.00 96.31 169 LEU A CA 1
ATOM 1352 C C . LEU A 1 169 ? 12.736 -9.549 -12.503 1.00 96.31 169 LEU A C 1
ATOM 1354 O O . LEU A 1 169 ? 11.873 -10.091 -11.814 1.00 96.31 169 LEU A O 1
ATOM 1358 N N . LEU A 1 170 ? 14.014 -9.495 -12.119 1.00 96.75 170 LEU A N 1
ATOM 1359 C CA . LEU A 1 170 ? 14.478 -10.046 -10.844 1.00 96.75 170 LEU A CA 1
ATOM 1360 C C . LEU A 1 170 ? 13.799 -9.355 -9.655 1.00 96.75 170 LEU A C 1
ATOM 1362 O O . LEU A 1 170 ? 13.331 -10.032 -8.737 1.00 96.75 170 LEU A O 1
ATOM 1366 N N . ALA A 1 171 ? 13.699 -8.025 -9.680 1.00 96.12 171 ALA A N 1
ATOM 1367 C CA . ALA A 1 171 ? 13.014 -7.265 -8.640 1.00 96.12 171 ALA A CA 1
ATOM 1368 C C . ALA A 1 171 ? 11.516 -7.618 -8.563 1.00 96.12 171 ALA A C 1
ATOM 1370 O O . ALA A 1 171 ? 11.003 -7.871 -7.472 1.00 96.12 171 ALA A O 1
ATOM 1371 N N . ASP A 1 172 ? 10.829 -7.708 -9.703 1.00 95.56 172 ASP A N 1
ATOM 1372 C CA . ASP A 1 172 ? 9.409 -8.059 -9.776 1.00 95.56 172 ASP A CA 1
ATOM 1373 C C . ASP A 1 172 ? 9.163 -9.495 -9.260 1.00 95.56 172 ASP A C 1
ATOM 1375 O O . ASP A 1 172 ? 8.253 -9.719 -8.456 1.00 95.56 172 ASP A O 1
ATOM 1379 N N . ILE A 1 173 ? 10.025 -10.462 -9.612 1.00 95.12 173 ILE A N 1
ATOM 1380 C CA . ILE A 1 173 ? 9.983 -11.838 -9.079 1.00 95.12 173 ILE A CA 1
ATOM 1381 C C . ILE A 1 173 ? 10.151 -11.839 -7.555 1.00 95.12 173 ILE A C 1
ATOM 1383 O O . ILE A 1 173 ? 9.404 -12.529 -6.853 1.00 95.12 173 ILE A O 1
ATOM 1387 N N . VAL A 1 174 ? 11.100 -11.063 -7.017 1.00 96.25 174 VAL A N 1
ATOM 1388 C CA . VAL A 1 174 ? 11.295 -10.931 -5.563 1.00 96.25 174 VAL A CA 1
ATOM 1389 C C . VAL A 1 174 ? 10.042 -10.361 -4.902 1.00 96.25 174 VAL A C 1
ATOM 1391 O O . VAL A 1 174 ? 9.599 -10.904 -3.889 1.00 96.25 174 VAL A O 1
ATOM 1394 N N . ILE A 1 175 ? 9.428 -9.322 -5.475 1.00 93.94 175 ILE A N 1
ATOM 1395 C CA . ILE A 1 175 ? 8.193 -8.724 -4.949 1.00 93.94 175 ILE A CA 1
ATOM 1396 C C . ILE A 1 175 ? 7.053 -9.746 -4.938 1.00 93.94 175 ILE A C 1
ATOM 1398 O O . ILE A 1 175 ? 6.402 -9.899 -3.905 1.00 93.94 175 ILE A O 1
ATOM 1402 N N . ILE A 1 176 ? 6.849 -10.500 -6.022 1.00 92.44 176 ILE A N 1
ATOM 1403 C CA . ILE A 1 176 ? 5.831 -11.563 -6.097 1.00 92.44 176 ILE A CA 1
ATOM 1404 C C . ILE A 1 176 ? 6.099 -12.655 -5.052 1.00 92.44 176 ILE A C 1
ATOM 1406 O O . ILE A 1 176 ? 5.175 -13.144 -4.397 1.00 92.44 176 ILE A O 1
ATOM 1410 N N . ARG A 1 177 ? 7.365 -13.028 -4.836 1.00 94.06 177 ARG A N 1
ATOM 1411 C CA . ARG A 1 177 ? 7.737 -14.033 -3.830 1.00 94.06 177 ARG A CA 1
ATOM 1412 C C . ARG A 1 177 ? 7.479 -13.534 -2.408 1.00 94.06 177 ARG A C 1
ATOM 1414 O O . ARG A 1 177 ? 6.962 -14.286 -1.583 1.00 94.06 177 ARG A O 1
ATOM 1421 N N . LEU A 1 178 ? 7.788 -12.267 -2.123 1.00 93.50 178 LEU A N 1
ATOM 1422 C CA . LEU A 1 178 ? 7.448 -11.626 -0.849 1.00 93.50 178 LEU A CA 1
ATOM 1423 C C . LEU A 1 178 ? 5.930 -11.480 -0.682 1.00 93.50 178 LEU A C 1
ATOM 1425 O O . LEU A 1 178 ? 5.435 -11.639 0.430 1.00 93.50 178 LEU A O 1
ATOM 1429 N N . TYR A 1 179 ? 5.196 -11.237 -1.771 1.00 90.31 179 TYR A N 1
ATOM 1430 C CA . TYR A 1 179 ? 3.734 -11.185 -1.771 1.00 90.31 179 TYR A CA 1
ATOM 1431 C C . TYR A 1 179 ? 3.145 -12.521 -1.361 1.00 90.31 179 TYR A C 1
ATOM 1433 O O . TYR A 1 179 ? 2.339 -12.565 -0.444 1.00 90.31 179 TYR A O 1
ATOM 1441 N N . ARG A 1 180 ? 3.600 -13.622 -1.962 1.00 90.38 180 ARG A N 1
ATOM 1442 C CA . ARG A 1 180 ? 3.172 -14.965 -1.553 1.00 90.38 180 ARG A CA 1
ATOM 1443 C C . ARG A 1 180 ? 3.538 -15.264 -0.101 1.00 90.38 180 ARG A C 1
ATOM 1445 O O . ARG A 1 180 ? 2.704 -15.744 0.651 1.00 90.38 180 ARG A O 1
ATOM 1452 N N . ARG A 1 181 ? 4.760 -14.916 0.319 1.00 92.62 181 ARG A N 1
ATOM 1453 C CA . ARG A 1 181 ? 5.237 -15.191 1.682 1.00 92.62 181 ARG A CA 1
ATOM 1454 C C . ARG A 1 181 ? 4.458 -14.442 2.768 1.00 92.62 181 ARG A C 1
ATOM 1456 O O . ARG A 1 181 ? 4.247 -15.011 3.830 1.00 92.62 181 ARG A O 1
ATOM 1463 N N . TYR A 1 182 ? 4.085 -13.183 2.537 1.00 89.75 182 TYR A N 1
ATOM 1464 C CA . TYR A 1 182 ? 3.390 -12.354 3.535 1.00 89.75 182 TYR A CA 1
ATOM 1465 C C . TYR A 1 182 ? 1.879 -12.241 3.311 1.00 89.75 182 TYR A C 1
ATOM 1467 O O . TYR A 1 182 ? 1.156 -11.852 4.225 1.00 89.75 182 TYR A O 1
ATOM 1475 N N . GLY A 1 183 ? 1.391 -12.584 2.120 1.00 80.31 183 GLY A N 1
ATOM 1476 C CA . GLY A 1 183 ? -0.026 -12.538 1.765 1.00 80.31 183 GLY A CA 1
ATOM 1477 C C . GLY A 1 183 ? -0.860 -13.543 2.554 1.00 80.31 183 GLY A C 1
ATOM 1478 O O . GLY A 1 183 ? -1.963 -13.212 2.983 1.00 80.31 183 GLY A O 1
ATOM 1479 N N . ASP A 1 184 ? -0.312 -14.728 2.834 1.00 71.44 184 ASP A N 1
ATOM 1480 C CA . ASP A 1 184 ? -1.003 -15.733 3.650 1.00 71.44 184 ASP A CA 1
ATOM 1481 C C . ASP A 1 184 ? -0.946 -15.410 5.149 1.00 71.44 184 ASP A C 1
ATOM 1483 O O . ASP A 1 184 ? -1.913 -15.646 5.875 1.00 71.44 184 ASP A O 1
ATOM 1487 N N . SER A 1 185 ? 0.130 -14.767 5.612 1.00 61.53 185 SER A N 1
ATOM 1488 C CA . SER A 1 185 ? 0.270 -14.326 7.008 1.00 61.53 185 SER A CA 1
ATOM 1489 C C . SER A 1 185 ? -0.703 -13.196 7.374 1.00 61.53 185 SER A C 1
ATOM 1491 O O . SER A 1 185 ? -1.106 -13.075 8.528 1.00 61.53 185 SER A O 1
ATOM 1493 N N . GLY A 1 186 ? -1.138 -12.398 6.391 1.00 52.19 186 GLY A N 1
ATOM 1494 C CA . GLY A 1 186 ? -2.114 -11.319 6.577 1.00 52.19 186 GLY A CA 1
ATOM 1495 C C . GLY A 1 186 ? -3.544 -11.788 6.869 1.00 52.19 186 GLY A C 1
ATOM 1496 O O . GLY A 1 186 ? -4.359 -10.988 7.320 1.00 52.19 186 GLY A O 1
ATOM 1497 N N . LYS A 1 187 ? -3.867 -13.077 6.682 1.00 52.03 187 LYS A N 1
ATOM 1498 C CA . LYS A 1 187 ? -5.175 -13.624 7.092 1.00 52.03 187 LYS A CA 1
ATOM 1499 C C . LYS A 1 187 ? -5.315 -13.736 8.616 1.00 52.03 187 LYS A C 1
ATOM 1501 O O . LYS A 1 187 ? -6.442 -13.710 9.099 1.00 52.03 187 LYS A O 1
ATOM 1506 N N . PHE A 1 188 ? -4.201 -13.781 9.352 1.00 48.94 188 PHE A N 1
ATOM 1507 C CA . PHE A 1 188 ? -4.181 -13.795 10.822 1.00 48.94 188 PHE A CA 1
ATOM 1508 C C . PHE A 1 188 ? -4.090 -12.399 11.449 1.00 48.94 188 PHE A C 1
ATOM 1510 O O . PHE A 1 188 ? -4.394 -12.241 12.624 1.00 48.94 188 PHE A O 1
ATOM 1517 N N . ALA A 1 189 ? -3.732 -11.383 10.659 1.00 46.53 189 ALA A N 1
ATOM 1518 C CA . ALA A 1 189 ? -3.790 -9.973 11.044 1.00 46.53 189 ALA A CA 1
ATOM 1519 C C . ALA A 1 189 ? -4.943 -9.243 10.337 1.00 46.53 189 ALA A C 1
ATOM 1521 O O . ALA A 1 189 ? -4.873 -8.034 10.109 1.00 46.53 189 ALA A O 1
ATOM 1522 N N . ARG A 1 190 ? -6.017 -9.971 9.979 1.00 45.19 190 ARG A N 1
ATOM 1523 C CA . ARG A 1 190 ? -7.318 -9.325 9.790 1.00 45.19 190 ARG A CA 1
ATOM 1524 C C . ARG A 1 190 ? -7.569 -8.504 11.046 1.00 45.19 190 ARG A C 1
ATOM 1526 O O . ARG A 1 190 ? -7.299 -8.969 12.150 1.00 45.19 190 ARG A O 1
ATOM 1533 N N . SER A 1 191 ? -8.032 -7.283 10.830 1.00 41.09 191 SER A N 1
ATOM 1534 C CA . SER A 1 191 ? -8.565 -6.376 11.837 1.00 41.09 191 SER A CA 1
ATOM 1535 C C . SER A 1 191 ? -9.216 -7.155 12.989 1.00 41.09 191 SER A C 1
ATOM 1537 O O . SER A 1 191 ? -9.864 -8.167 12.690 1.00 41.09 191 SER A O 1
ATOM 1539 N N . PRO A 1 192 ? -9.085 -6.714 14.263 1.00 46.69 192 PRO A N 1
ATOM 1540 C CA . PRO A 1 192 ? -9.877 -7.287 15.354 1.00 46.69 192 PRO A CA 1
ATOM 1541 C C . PRO A 1 192 ? -11.299 -7.469 14.828 1.00 46.69 192 PRO A C 1
ATOM 1543 O O . PRO A 1 192 ? -11.762 -6.545 14.143 1.00 46.69 192 PRO A O 1
ATOM 1546 N N . PRO A 1 193 ? -11.884 -8.673 14.987 1.00 40.53 193 PRO A N 1
ATOM 1547 C CA . PRO A 1 193 ? -13.081 -9.087 14.272 1.00 40.53 193 PRO A CA 1
ATOM 1548 C C . PRO A 1 193 ? -14.028 -7.901 14.234 1.00 40.53 193 PRO A C 1
ATOM 1550 O O . PRO A 1 193 ? -14.394 -7.383 15.287 1.00 40.53 193 PRO A O 1
ATOM 1553 N N . GLN A 1 194 ? -14.339 -7.405 13.028 1.00 40.97 194 GLN A N 1
ATOM 1554 C CA . GLN A 1 194 ? -15.529 -6.581 12.902 1.00 40.97 194 GLN A CA 1
ATOM 1555 C C . GLN A 1 194 ? -16.612 -7.466 13.482 1.00 40.97 194 GLN A C 1
ATOM 1557 O O . GLN A 1 194 ? -16.882 -8.530 12.919 1.00 40.97 194 GLN A O 1
ATOM 1562 N N . VAL A 1 195 ? -17.091 -7.083 14.666 1.00 45.66 195 VAL A N 1
ATOM 1563 C CA . VAL A 1 195 ? -18.236 -7.700 15.313 1.00 45.66 195 VAL A CA 1
ATOM 1564 C C . VAL A 1 195 ? -19.242 -7.866 14.183 1.00 45.66 195 VAL A C 1
ATOM 1566 O O . VAL A 1 195 ? -19.535 -6.858 13.528 1.00 45.66 195 VAL A O 1
ATOM 1569 N N . PRO A 1 196 ? -19.622 -9.106 13.822 1.00 42.75 196 PRO A N 1
ATOM 1570 C CA . PRO A 1 196 ? -20.560 -9.309 12.738 1.00 42.75 196 PRO A CA 1
ATOM 1571 C C . PRO A 1 196 ? -21.752 -8.425 13.061 1.00 42.75 196 PRO A C 1
ATOM 1573 O O . PRO A 1 196 ? -22.359 -8.574 14.119 1.00 42.75 196 PRO A O 1
ATOM 1576 N N . GLU A 1 197 ? -22.011 -7.444 12.196 1.00 46.84 197 GLU A N 1
ATOM 1577 C CA . GLU A 1 197 ? -23.236 -6.663 12.259 1.00 46.84 197 GLU A CA 1
ATOM 1578 C C . GLU A 1 197 ? -24.348 -7.712 12.365 1.00 46.84 197 GLU A C 1
ATOM 1580 O O . GLU A 1 197 ? -24.365 -8.601 11.500 1.00 46.84 197 GLU A O 1
ATOM 1585 N N . PRO A 1 198 ? -25.129 -7.732 13.466 1.00 49.62 198 PRO A N 1
ATOM 1586 C CA . PRO A 1 198 ? -25.943 -8.873 13.851 1.00 49.62 198 PRO A CA 1
ATOM 1587 C C . PRO A 1 198 ? -26.854 -9.215 12.688 1.00 49.62 198 PRO A C 1
ATOM 1589 O O . PRO A 1 198 ? -27.869 -8.573 12.421 1.00 49.62 198 PRO A O 1
ATOM 1592 N N . THR A 1 199 ? -26.428 -10.209 11.921 1.00 48.56 199 THR A N 1
ATOM 1593 C CA . THR A 1 199 ? -27.200 -10.700 10.805 1.00 48.56 199 THR A CA 1
ATOM 1594 C C . THR A 1 199 ? -28.289 -11.502 11.487 1.00 48.56 199 THR A C 1
ATOM 1596 O O . THR A 1 199 ? -27.979 -12.415 12.251 1.00 48.56 199 THR A O 1
ATOM 1599 N N . GLN A 1 200 ? -29.549 -11.134 11.254 1.00 51.22 200 GLN A N 1
ATOM 1600 C CA . GLN A 1 200 ? -30.744 -11.697 11.904 1.00 51.22 200 GLN A CA 1
ATOM 1601 C C . GLN A 1 200 ? -30.802 -13.239 11.940 1.00 51.22 200 GLN A C 1
ATOM 1603 O O . GLN A 1 200 ? -31.567 -13.801 12.712 1.00 51.22 200 GLN A O 1
ATOM 1608 N N . ALA A 1 201 ? -29.972 -13.937 11.163 1.00 45.84 201 ALA A N 1
ATOM 1609 C CA . ALA A 1 201 ? -29.812 -15.385 11.221 1.00 45.84 201 ALA A CA 1
ATOM 1610 C C . ALA A 1 201 ? -29.220 -15.912 12.550 1.00 45.84 201 ALA A C 1
ATOM 1612 O O . ALA A 1 201 ? -29.454 -17.068 12.883 1.00 45.84 201 ALA A O 1
ATOM 1613 N N . GLY A 1 202 ? -28.487 -15.098 13.322 1.00 41.38 202 GLY A N 1
ATOM 1614 C CA . GLY A 1 202 ? -27.889 -15.513 14.601 1.00 41.38 202 GLY A CA 1
ATOM 1615 C C . GLY A 1 202 ? -28.833 -15.473 15.809 1.00 41.38 202 GLY A C 1
ATOM 1616 O O . GLY A 1 202 ? -28.547 -16.124 16.809 1.00 41.38 202 GLY A O 1
ATOM 1617 N N . LEU A 1 203 ? -29.966 -14.763 15.722 1.00 47.22 203 LEU A N 1
ATOM 1618 C CA . LEU A 1 203 ? -30.933 -14.682 16.826 1.00 47.22 203 LEU A CA 1
ATOM 1619 C C . LEU A 1 203 ? -31.806 -15.940 16.960 1.00 47.22 203 LEU A C 1
ATOM 1621 O O . LEU A 1 203 ? -32.421 -16.135 17.997 1.00 47.22 203 LEU A O 1
ATOM 1625 N N . HIS A 1 204 ? -31.849 -16.805 15.942 1.00 47.75 204 HIS A N 1
ATOM 1626 C CA . HIS A 1 204 ? -32.696 -18.004 15.955 1.00 47.75 204 HIS A CA 1
ATOM 1627 C C . HIS A 1 204 ? -31.977 -19.289 16.397 1.00 47.75 204 HIS A C 1
ATOM 1629 O O . HIS A 1 204 ? -32.630 -20.316 16.549 1.00 47.75 204 HIS A O 1
ATOM 1635 N N . SER A 1 205 ? -30.658 -19.259 16.628 1.00 44.81 205 SER A N 1
ATOM 1636 C CA . SER A 1 205 ? -29.902 -20.432 17.112 1.00 44.81 205 SER A CA 1
ATOM 1637 C C . SER A 1 205 ? -29.459 -20.345 18.575 1.00 44.81 205 SER A C 1
ATOM 1639 O O . SER A 1 205 ? -28.896 -21.311 19.082 1.00 44.81 205 SER A O 1
ATOM 1641 N N . ALA A 1 206 ? -29.720 -19.235 19.271 1.00 45.34 206 ALA A N 1
ATOM 1642 C CA . ALA A 1 206 ? -29.422 -19.123 20.702 1.00 45.34 206 ALA A CA 1
ATOM 1643 C C . ALA A 1 206 ? -30.442 -19.857 21.599 1.00 45.34 206 ALA A C 1
ATOM 1645 O O . ALA A 1 206 ? -30.133 -20.131 22.754 1.00 45.34 206 ALA A O 1
ATOM 1646 N N . ASP A 1 207 ? -31.598 -20.259 21.058 1.00 47.12 207 ASP A N 1
ATOM 1647 C CA . ASP A 1 207 ? -32.653 -20.945 21.821 1.00 47.12 207 ASP A CA 1
ATOM 1648 C C . ASP A 1 207 ? -32.445 -22.464 21.984 1.00 47.12 207 ASP A C 1
ATOM 1650 O O . ASP A 1 207 ? -33.228 -23.107 22.676 1.00 47.12 207 ASP A O 1
ATOM 1654 N N . SER A 1 208 ? -31.415 -23.083 21.385 1.00 45.69 208 SER A N 1
ATOM 1655 C CA . SER A 1 208 ? -31.332 -24.559 21.324 1.00 45.69 208 SER A CA 1
ATOM 1656 C C . SER A 1 208 ? -30.182 -25.223 22.095 1.00 45.69 208 SER A C 1
ATOM 1658 O O . SER A 1 208 ? -29.954 -26.413 21.887 1.00 45.69 208 SER A O 1
ATOM 1660 N N . VAL A 1 209 ? -29.422 -24.511 22.939 1.00 42.59 209 VAL A N 1
ATOM 1661 C CA . VAL A 1 209 ? -28.207 -25.084 23.579 1.00 42.59 209 VAL A CA 1
ATOM 1662 C C . VAL A 1 209 ? -28.319 -25.291 25.096 1.00 42.59 209 VAL A C 1
ATOM 1664 O O . VAL A 1 209 ? -27.487 -25.985 25.673 1.00 42.59 209 VAL A O 1
ATOM 1667 N N . TYR A 1 210 ? -29.391 -24.843 25.750 1.00 41.34 210 TYR A N 1
ATOM 1668 C CA . TYR A 1 210 ? -29.657 -25.216 27.145 1.00 41.34 210 TYR A CA 1
ATOM 1669 C C . TYR A 1 210 ? -30.729 -26.302 27.224 1.00 41.34 210 TYR A C 1
ATOM 1671 O O . TYR A 1 210 ? -31.864 -26.055 27.622 1.00 41.34 210 TYR A O 1
ATOM 1679 N N . VAL A 1 211 ? -30.352 -27.532 26.865 1.00 42.94 211 VAL A N 1
ATOM 1680 C CA . VAL A 1 211 ? -31.066 -28.719 27.354 1.00 42.94 211 VAL A CA 1
ATOM 1681 C C . VAL A 1 211 ? -30.691 -28.861 28.828 1.00 42.94 211 VAL A C 1
ATOM 1683 O O . VAL A 1 211 ? -29.678 -29.466 29.177 1.00 42.94 211 VAL A O 1
ATOM 1686 N N . LEU A 1 212 ? -31.459 -28.193 29.689 1.00 46.16 212 LEU A N 1
ATOM 1687 C CA . LEU A 1 212 ? -31.415 -28.422 31.128 1.00 46.16 212 LEU A CA 1
ATOM 1688 C C . LEU A 1 212 ? -31.828 -29.880 31.395 1.00 46.16 212 LEU A C 1
ATOM 1690 O O . LEU A 1 212 ? -32.775 -30.357 30.767 1.00 46.16 212 LEU A O 1
ATOM 1694 N N . PRO A 1 213 ? -31.125 -30.598 32.287 1.00 41.34 213 PRO A N 1
ATOM 1695 C CA . PRO A 1 213 ? -31.497 -31.954 32.655 1.00 41.34 213 PRO A CA 1
ATOM 1696 C C . PRO A 1 213 ? -32.915 -31.952 33.227 1.00 41.34 213 PRO A C 1
ATOM 1698 O O . PRO A 1 213 ? -33.252 -31.126 34.076 1.00 41.34 213 PRO A O 1
ATOM 1701 N N . GLU A 1 214 ? -33.735 -32.872 32.729 1.00 43.34 214 GLU A N 1
ATOM 1702 C CA . GLU A 1 214 ? -35.09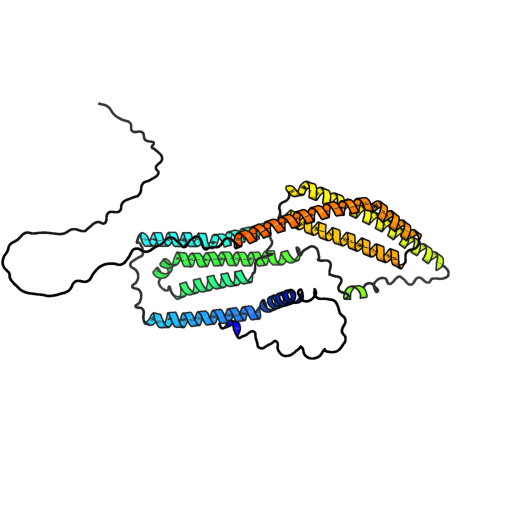9 -33.117 33.182 1.00 43.34 214 GLU A CA 1
ATOM 1703 C C . GLU A 1 214 ? -35.019 -33.691 34.605 1.00 43.34 214 GLU A C 1
ATOM 1705 O O . GLU A 1 214 ? -34.839 -34.887 34.822 1.00 43.34 214 GLU A O 1
ATOM 1710 N N . VAL A 1 215 ? -35.000 -32.792 35.591 1.00 47.84 215 VAL A N 1
ATOM 1711 C CA . VAL A 1 215 ? -35.080 -33.137 37.009 1.00 47.84 215 VAL A CA 1
ATOM 1712 C C . VAL A 1 215 ? -36.555 -33.338 37.324 1.00 47.84 215 VAL A C 1
ATOM 1714 O O . VAL A 1 215 ? -37.361 -32.436 37.118 1.00 47.84 215 VAL A O 1
ATOM 1717 N N . ASP A 1 216 ? -36.891 -34.531 37.798 1.00 48.34 216 ASP A N 1
ATOM 1718 C CA . ASP A 1 216 ? -38.231 -34.926 38.223 1.00 48.34 216 ASP A CA 1
ATOM 1719 C C . ASP A 1 216 ? -38.641 -34.096 39.458 1.00 48.34 216 ASP A C 1
ATOM 1721 O O . ASP A 1 216 ? -38.141 -34.304 40.567 1.00 48.34 216 ASP A O 1
ATOM 1725 N N . VAL A 1 217 ? -39.467 -33.063 39.246 1.00 49.25 217 VAL A N 1
ATOM 1726 C CA . VAL A 1 217 ? -39.870 -32.100 40.286 1.00 49.25 217 VAL A CA 1
ATOM 1727 C C . VAL A 1 217 ? -41.156 -32.571 40.957 1.00 49.25 217 VAL A C 1
ATOM 1729 O O . VAL A 1 217 ? -42.257 -32.154 40.601 1.00 49.25 217 VAL A O 1
ATOM 1732 N N . GLY A 1 218 ? -40.997 -33.398 41.987 1.00 51.38 218 GLY A N 1
ATOM 1733 C CA . GLY A 1 218 ? -41.974 -33.523 43.066 1.00 51.38 218 GLY A CA 1
ATOM 1734 C C . GLY A 1 218 ? -41.758 -32.419 44.111 1.00 51.38 218 GLY A C 1
ATOM 1735 O O . GLY A 1 218 ? -40.688 -32.319 44.709 1.00 51.38 218 GLY A O 1
ATOM 1736 N N . ASP A 1 219 ? -42.769 -31.572 44.309 1.00 49.66 219 ASP A N 1
ATOM 1737 C CA . ASP A 1 219 ? -42.990 -30.688 45.471 1.00 49.66 219 ASP A CA 1
ATOM 1738 C C . ASP A 1 219 ? -41.966 -29.585 45.831 1.00 49.66 219 ASP A C 1
ATOM 1740 O O . ASP A 1 219 ? -41.949 -29.093 46.957 1.00 49.66 219 ASP A O 1
ATOM 1744 N N . SER A 1 220 ? -41.160 -29.081 44.890 1.00 55.38 220 SER A N 1
ATOM 1745 C CA . SER A 1 220 ? -40.170 -28.015 45.193 1.00 55.38 220 SER A CA 1
ATOM 1746 C C . SER A 1 220 ? -40.088 -26.868 44.172 1.00 55.38 220 SER A C 1
ATOM 1748 O O . SER A 1 220 ? -39.085 -26.158 44.085 1.00 55.38 220 SER A O 1
ATOM 1750 N N . GLN A 1 221 ? -41.167 -26.607 43.431 1.00 51.72 221 GLN A N 1
ATOM 1751 C CA . GLN A 1 221 ? -41.177 -25.583 42.377 1.00 51.72 221 GLN A CA 1
ATOM 1752 C C . GLN A 1 221 ? -40.997 -24.140 42.906 1.00 51.72 221 GLN A C 1
ATOM 1754 O O . GLN A 1 221 ? -40.322 -23.337 42.263 1.00 51.72 221 GLN A O 1
ATOM 1759 N N . GLU A 1 222 ? -41.514 -23.803 44.095 1.00 61.91 222 GLU A N 1
ATOM 1760 C CA . GLU A 1 222 ? -41.304 -22.473 44.702 1.00 61.91 222 GLU A CA 1
ATOM 1761 C C . GLU A 1 222 ? -39.886 -22.280 45.262 1.00 61.91 222 GLU A C 1
ATOM 1763 O O . GLU A 1 222 ? -39.314 -21.198 45.124 1.00 61.91 222 GLU A O 1
ATOM 1768 N N . GLN A 1 223 ? -39.271 -23.323 45.832 1.00 63.94 223 GLN A N 1
ATOM 1769 C CA . GLN A 1 223 ? -37.883 -23.249 46.308 1.00 63.94 223 GLN A CA 1
ATOM 1770 C C . GLN A 1 223 ? -36.884 -23.157 45.151 1.00 63.94 223 GLN A C 1
ATOM 1772 O O . GLN A 1 223 ? -35.927 -22.386 45.234 1.00 63.94 223 GLN A O 1
ATOM 1777 N N . ILE A 1 224 ? -37.124 -23.883 44.056 1.00 54.75 224 ILE A N 1
ATOM 1778 C CA . ILE A 1 224 ? -36.290 -23.813 42.849 1.00 54.75 224 ILE A CA 1
ATOM 1779 C C . ILE A 1 224 ? -36.444 -22.445 42.177 1.00 54.75 224 ILE A C 1
ATOM 1781 O O . ILE A 1 224 ? -35.443 -21.843 41.790 1.00 54.75 224 ILE A O 1
ATOM 1785 N N . ARG A 1 225 ? -37.668 -21.900 42.113 1.00 63.16 225 ARG A N 1
ATOM 1786 C CA . ARG A 1 225 ? -37.909 -20.547 41.598 1.00 63.16 225 ARG A CA 1
ATOM 1787 C C . ARG A 1 225 ? -37.206 -19.483 42.442 1.00 63.16 225 ARG A C 1
ATOM 1789 O O . ARG A 1 225 ? -36.529 -18.629 41.880 1.00 63.16 225 ARG A O 1
ATOM 1796 N N . GLY A 1 226 ? -37.275 -19.581 43.771 1.00 68.69 226 GLY A N 1
ATOM 1797 C CA . GLY A 1 226 ? -36.567 -18.670 44.673 1.00 68.69 226 GLY A CA 1
ATOM 1798 C C . GLY A 1 226 ? -35.040 -18.772 44.571 1.00 68.69 226 GLY A C 1
ATOM 1799 O O . GLY A 1 226 ? -34.351 -17.753 44.593 1.00 68.69 226 GLY A O 1
ATOM 1800 N N . ALA A 1 227 ? -34.488 -19.979 44.416 1.00 58.97 227 ALA A N 1
ATOM 1801 C CA . ALA A 1 227 ? -33.050 -20.181 44.225 1.00 58.97 227 ALA A CA 1
ATOM 1802 C C . ALA A 1 227 ? -32.565 -19.665 42.859 1.00 58.97 227 ALA A C 1
ATOM 1804 O O . ALA A 1 227 ? -31.495 -19.062 42.780 1.00 58.97 227 ALA A O 1
ATOM 1805 N N . TYR A 1 228 ? -33.364 -19.852 41.806 1.00 59.31 228 TYR A N 1
ATOM 1806 C CA . TYR A 1 228 ? -33.071 -19.354 40.465 1.00 59.31 228 TYR A CA 1
ATOM 1807 C C . TYR A 1 228 ? -33.155 -17.825 40.396 1.00 59.31 228 TYR A C 1
ATOM 1809 O O . TYR A 1 228 ? -32.211 -17.191 39.938 1.00 59.31 228 TYR A O 1
ATOM 1817 N N . GLU A 1 229 ? -34.215 -17.213 40.936 1.00 64.00 229 GLU A N 1
ATOM 1818 C CA . GLU A 1 229 ? -34.341 -15.750 41.028 1.00 64.00 229 GLU A CA 1
ATOM 1819 C C . GLU A 1 229 ? -33.174 -15.144 41.828 1.00 64.00 229 GLU A C 1
ATOM 1821 O O . GLU A 1 229 ? -32.593 -14.141 41.417 1.00 64.00 229 GLU A O 1
ATOM 1826 N N . LYS A 1 230 ? -32.738 -15.804 42.910 1.00 65.19 230 LYS A N 1
ATOM 1827 C CA . LYS A 1 230 ? -31.572 -15.372 43.695 1.00 65.19 230 LYS A CA 1
ATOM 1828 C C . LYS A 1 230 ? -30.249 -15.527 42.935 1.00 65.19 230 LYS A C 1
ATOM 1830 O O . LYS A 1 230 ? -29.379 -14.673 43.078 1.00 65.19 230 LYS A O 1
ATOM 1835 N N . ALA A 1 231 ? -30.090 -16.573 42.120 1.00 57.97 231 ALA A N 1
ATOM 1836 C CA . ALA A 1 231 ? -28.909 -16.770 41.276 1.00 57.97 231 ALA A CA 1
ATOM 1837 C C . ALA A 1 231 ? -28.847 -15.760 40.116 1.00 57.97 231 ALA A C 1
ATOM 1839 O O . ALA A 1 231 ? -27.776 -15.231 39.823 1.00 57.97 231 ALA A O 1
ATOM 1840 N N . VAL A 1 232 ? -29.992 -15.439 39.506 1.00 67.12 232 VAL A N 1
ATOM 1841 C CA . VAL A 1 232 ? -30.114 -14.400 38.472 1.00 67.12 232 VAL A CA 1
ATOM 1842 C C . VAL A 1 232 ? -29.817 -13.017 39.061 1.00 67.12 232 VAL A C 1
ATOM 1844 O O . VAL A 1 232 ? -29.030 -12.269 38.488 1.00 67.12 232 VAL A O 1
ATOM 1847 N N . GLN A 1 233 ? -30.340 -12.698 40.248 1.00 65.62 233 GLN A N 1
ATOM 1848 C CA . GLN A 1 233 ? -30.049 -11.431 40.932 1.00 65.62 233 GLN A CA 1
ATOM 1849 C C . GLN A 1 233 ? -28.580 -11.281 41.327 1.00 65.62 233 GLN A C 1
ATOM 1851 O O . GLN A 1 233 ? -28.005 -10.202 41.165 1.00 65.62 233 GLN A O 1
ATOM 1856 N N . LEU A 1 234 ? -27.949 -12.361 41.803 1.00 70.00 234 LEU A N 1
ATOM 1857 C CA . LEU A 1 234 ? -26.517 -12.352 42.102 1.00 70.00 234 LEU A CA 1
ATOM 1858 C C . LEU A 1 234 ? -25.688 -12.045 40.843 1.00 70.00 234 LEU A C 1
ATOM 1860 O O . LEU A 1 234 ? -24.665 -11.367 40.929 1.00 70.00 234 LEU A O 1
ATOM 1864 N N . ASN A 1 235 ? -26.160 -12.499 39.679 1.00 80.56 235 ASN A N 1
ATOM 1865 C CA . ASN A 1 235 ? -25.504 -12.287 38.394 1.00 80.56 235 ASN A CA 1
ATOM 1866 C C . ASN A 1 235 ? -25.598 -10.822 37.933 1.00 80.56 235 ASN A C 1
ATOM 1868 O O . ASN A 1 235 ? -24.601 -10.257 37.492 1.00 80.56 235 ASN A O 1
ATOM 1872 N N . VAL A 1 236 ? -26.751 -10.162 38.112 1.00 84.56 236 VAL A N 1
ATOM 1873 C CA . VAL A 1 236 ? -26.919 -8.746 37.726 1.00 84.56 236 VAL A CA 1
ATOM 1874 C C . VAL A 1 236 ? -25.979 -7.840 38.521 1.00 84.56 236 VAL A C 1
ATOM 1876 O O . VAL A 1 236 ? -25.296 -7.005 37.933 1.00 84.56 236 VAL A O 1
ATOM 1879 N N . HIS A 1 237 ? -25.885 -8.017 39.842 1.00 86.31 237 HIS A N 1
ATOM 1880 C CA . HIS A 1 237 ? -24.999 -7.184 40.661 1.00 86.31 237 HIS A CA 1
ATOM 1881 C C . HIS A 1 237 ? -23.522 -7.356 40.272 1.00 86.31 237 HIS A C 1
ATOM 1883 O O . HIS A 1 237 ? -22.827 -6.365 40.053 1.00 86.31 237 HIS A O 1
ATOM 1889 N N . GLN A 1 238 ? -23.069 -8.603 40.093 1.00 88.94 238 GLN A N 1
ATOM 1890 C CA . GLN A 1 238 ? -21.711 -8.898 39.622 1.00 88.94 238 GLN A CA 1
ATOM 1891 C C . GLN A 1 238 ? -21.446 -8.306 38.234 1.00 88.94 238 GLN A C 1
ATOM 1893 O O . GLN A 1 238 ? -20.363 -7.782 37.973 1.00 88.94 238 GLN A O 1
ATOM 1898 N N . HIS A 1 239 ? -22.441 -8.344 37.345 1.00 86.56 239 HIS A N 1
ATOM 1899 C CA . HIS A 1 239 ? -22.327 -7.754 36.020 1.00 86.56 239 HIS A CA 1
ATOM 1900 C C . HIS A 1 239 ? -22.177 -6.226 36.080 1.00 86.56 239 HIS A C 1
ATOM 1902 O O . HIS A 1 239 ? -21.345 -5.663 35.368 1.00 86.56 239 HIS A O 1
ATOM 1908 N N . LEU A 1 240 ? -22.918 -5.551 36.967 1.00 91.50 240 LEU A N 1
ATOM 1909 C CA . LEU A 1 240 ? -22.794 -4.105 37.181 1.00 91.50 240 LEU A CA 1
ATOM 1910 C C . LEU A 1 240 ? -21.425 -3.718 37.762 1.00 91.50 240 LEU A C 1
ATOM 1912 O O . LEU A 1 240 ? -20.836 -2.736 37.308 1.00 91.50 240 LEU A O 1
ATOM 1916 N N . GLU A 1 241 ? -20.882 -4.492 38.706 1.00 92.12 241 GLU A N 1
ATOM 1917 C CA . GLU A 1 241 ? -19.532 -4.261 39.246 1.00 92.12 241 GLU A CA 1
ATOM 1918 C C . GLU A 1 241 ? -18.447 -4.431 38.172 1.00 92.12 241 GLU A C 1
ATOM 1920 O O . GLU A 1 241 ? -17.566 -3.578 38.031 1.00 92.12 241 GLU A O 1
ATOM 1925 N N . LEU A 1 242 ? -18.541 -5.483 37.351 1.00 89.12 242 LEU A N 1
ATOM 1926 C CA . LEU A 1 242 ? -17.630 -5.689 36.222 1.00 89.12 242 LEU A CA 1
ATOM 1927 C C . LEU A 1 242 ? -17.702 -4.529 35.220 1.00 89.12 242 LEU A C 1
ATOM 1929 O O . LEU A 1 242 ? -16.660 -4.046 34.767 1.00 89.12 242 LEU A O 1
ATOM 1933 N N . LEU A 1 243 ? -18.907 -4.038 34.913 1.00 89.19 243 LEU A N 1
ATOM 1934 C CA . LEU A 1 243 ? -19.098 -2.901 34.011 1.00 89.19 243 LEU A CA 1
ATOM 1935 C C . LEU A 1 243 ? -18.488 -1.609 34.585 1.00 89.19 243 LEU A C 1
ATOM 1937 O O . LEU A 1 243 ? -17.863 -0.834 33.854 1.00 89.19 243 LEU A O 1
ATOM 1941 N N . GLU A 1 244 ? -18.621 -1.384 35.898 1.00 94.38 244 GLU A N 1
ATOM 1942 C CA . GLU A 1 244 ? -17.984 -0.259 36.591 1.00 94.38 244 GLU A CA 1
ATOM 1943 C C . GLU A 1 244 ? -16.454 -0.322 36.456 1.00 94.38 244 GLU A C 1
ATOM 1945 O O . GLU A 1 244 ? -15.814 0.666 36.071 1.00 94.38 244 GLU A O 1
ATOM 1950 N N . GLU A 1 245 ? -15.856 -1.490 36.703 1.00 93.06 245 GLU A N 1
ATOM 1951 C CA . GLU A 1 245 ? -14.417 -1.688 36.538 1.00 93.06 245 GLU A CA 1
ATOM 1952 C C . GLU A 1 245 ? -13.952 -1.456 35.097 1.00 93.06 245 GLU A C 1
ATOM 1954 O O . GLU A 1 245 ? -12.898 -0.846 34.870 1.00 93.06 245 GLU A O 1
ATOM 1959 N N . GLU A 1 246 ? -14.715 -1.928 34.112 1.00 89.31 246 GLU A N 1
ATOM 1960 C CA . GLU A 1 246 ? -14.414 -1.718 32.699 1.00 89.31 246 GLU A CA 1
ATOM 1961 C C . GLU A 1 246 ? -14.408 -0.233 32.338 1.00 89.31 246 GLU A C 1
ATOM 1963 O O . GLU A 1 246 ? -13.454 0.240 31.708 1.00 89.31 246 GLU A O 1
ATOM 1968 N N . TRP A 1 247 ? -15.386 0.539 32.813 1.00 92.69 247 TRP A N 1
ATOM 1969 C CA . TRP A 1 247 ? -15.423 1.984 32.585 1.00 92.69 247 TRP A CA 1
ATOM 1970 C C . TRP A 1 247 ? -14.264 2.712 33.264 1.00 92.69 247 TRP A C 1
ATOM 1972 O O . TRP A 1 247 ? -13.666 3.611 32.663 1.00 92.69 247 TRP A O 1
ATOM 1982 N N . GLN A 1 248 ? -13.869 2.295 34.469 1.00 95.06 248 GLN A N 1
ATOM 1983 C CA . GLN A 1 248 ? -12.682 2.830 35.146 1.00 95.06 248 GLN A CA 1
ATOM 1984 C C . GLN A 1 248 ? -11.385 2.499 34.391 1.00 95.06 248 GLN A C 1
ATOM 1986 O O . GLN A 1 248 ? -10.470 3.325 34.296 1.00 95.06 248 GLN A O 1
ATOM 1991 N N . ARG A 1 249 ? -11.270 1.294 33.818 1.00 91.88 249 ARG A N 1
ATOM 1992 C CA . ARG A 1 249 ? -10.135 0.929 32.950 1.00 91.88 249 ARG A CA 1
ATOM 1993 C C . ARG A 1 249 ? -10.126 1.781 31.682 1.00 91.88 249 ARG A C 1
ATOM 1995 O O . ARG A 1 249 ? -9.063 2.270 31.297 1.00 91.88 249 ARG A O 1
ATOM 2002 N N . SER A 1 250 ? -11.279 2.000 31.059 1.00 88.81 250 SER A N 1
ATOM 2003 C CA . SER A 1 250 ? -11.408 2.859 29.879 1.00 88.81 250 SER A CA 1
ATOM 2004 C C . SER A 1 250 ? -11.051 4.310 30.170 1.00 88.81 250 SER A C 1
ATOM 2006 O O . SER A 1 250 ? -10.352 4.931 29.367 1.00 88.81 250 SER A O 1
ATOM 2008 N N . LEU A 1 251 ? -11.441 4.834 31.334 1.00 96.50 251 LEU A N 1
ATOM 2009 C CA . LEU A 1 251 ? -11.050 6.172 31.769 1.00 96.50 251 LEU A CA 1
ATOM 2010 C C . LEU A 1 251 ? -9.526 6.293 31.882 1.00 96.50 251 LEU A C 1
ATOM 2012 O O . LEU A 1 251 ? -8.939 7.169 31.247 1.00 96.50 251 LEU A O 1
ATOM 2016 N N . ARG A 1 252 ? -8.871 5.360 32.585 1.00 95.50 252 ARG A N 1
ATOM 2017 C CA . ARG A 1 252 ? -7.403 5.336 32.714 1.00 95.50 252 ARG A CA 1
ATOM 2018 C C . ARG A 1 252 ? -6.696 5.245 31.361 1.00 95.50 252 ARG A C 1
ATOM 2020 O O . ARG A 1 252 ? -5.676 5.897 31.149 1.00 95.50 252 ARG A O 1
ATOM 2027 N N . GLN A 1 253 ? -7.230 4.458 30.427 1.00 92.62 253 GLN A N 1
ATOM 2028 C CA . GLN A 1 253 ? -6.666 4.336 29.081 1.00 92.62 253 GLN A CA 1
ATOM 2029 C C . GLN A 1 253 ? -6.825 5.613 28.251 1.00 92.62 253 GLN A C 1
ATOM 2031 O O . GLN A 1 253 ? -5.890 5.991 27.545 1.00 92.62 253 GLN A O 1
ATOM 2036 N N . GLU A 1 254 ? -7.980 6.277 28.328 1.00 93.94 254 GLU A N 1
ATOM 2037 C CA . GLU A 1 254 ? -8.212 7.569 27.677 1.00 93.94 254 GLU A CA 1
ATOM 2038 C C . GLU A 1 254 ? -7.276 8.639 28.241 1.00 93.94 254 GLU A C 1
ATOM 2040 O O . GLU A 1 254 ? -6.622 9.351 27.480 1.00 93.94 254 GLU A O 1
ATOM 2045 N N . GLU A 1 255 ? -7.140 8.721 29.563 1.00 95.75 255 GLU A N 1
ATOM 2046 C CA . GLU A 1 255 ? -6.245 9.676 30.220 1.00 95.75 255 GLU A CA 1
ATOM 2047 C C . GLU A 1 255 ? -4.777 9.420 29.865 1.00 95.75 255 GLU A C 1
ATOM 2049 O O . GLU A 1 255 ? -4.078 10.343 29.438 1.00 95.75 255 GLU A O 1
ATOM 2054 N N . ALA A 1 256 ? -4.325 8.163 29.922 1.00 92.12 256 ALA A N 1
ATOM 2055 C CA . ALA A 1 256 ? -2.978 7.780 29.507 1.00 92.12 256 ALA A CA 1
ATOM 2056 C C . ALA A 1 256 ? -2.724 8.074 28.020 1.00 92.12 256 ALA A C 1
ATOM 2058 O O . ALA A 1 256 ? -1.623 8.482 27.637 1.00 92.12 256 ALA A O 1
ATOM 2059 N N . PHE A 1 257 ? -3.734 7.887 27.167 1.00 93.50 257 PHE A N 1
ATOM 2060 C CA . PHE A 1 257 ? -3.634 8.225 25.755 1.00 93.50 257 PHE A CA 1
ATOM 2061 C C . PHE A 1 257 ? -3.534 9.735 25.541 1.00 93.50 257 PHE A C 1
ATOM 2063 O O . PHE A 1 257 ? -2.674 10.169 24.778 1.00 93.50 257 PHE A O 1
ATOM 2070 N N . HIS A 1 258 ? -4.361 10.541 26.213 1.00 92.06 258 HIS A N 1
ATOM 2071 C CA . HIS A 1 258 ? -4.299 12.005 26.127 1.00 92.06 258 HIS A CA 1
ATOM 2072 C C . HIS A 1 258 ? -2.965 12.552 26.643 1.00 92.06 258 HIS A C 1
ATOM 2074 O O . HIS A 1 258 ? -2.391 13.419 25.983 1.00 92.06 258 HIS A O 1
ATOM 2080 N N . ALA A 1 259 ? -2.430 11.997 27.736 1.00 93.50 259 ALA A N 1
ATOM 2081 C CA . ALA A 1 259 ? -1.121 12.367 28.279 1.00 93.50 259 ALA A CA 1
ATOM 2082 C C . ALA A 1 259 ? 0.025 12.069 27.294 1.00 93.50 259 ALA A C 1
ATOM 2084 O O . ALA A 1 259 ? 0.899 12.904 27.074 1.00 93.50 259 ALA A O 1
ATOM 2085 N N . ASN A 1 260 ? -0.012 10.908 26.631 1.00 92.38 260 ASN A N 1
ATOM 2086 C CA . ASN A 1 260 ? 1.076 10.446 25.761 1.00 92.38 260 ASN A CA 1
ATOM 2087 C C . ASN A 1 260 ? 0.856 10.723 24.265 1.00 92.38 260 ASN A C 1
ATOM 2089 O O . ASN A 1 260 ? 1.699 10.382 23.431 1.00 92.38 260 ASN A O 1
ATOM 2093 N N . GLN A 1 261 ? -0.257 11.356 23.879 1.00 89.81 261 GLN A N 1
ATOM 2094 C CA . GLN A 1 261 ? -0.633 11.510 22.470 1.00 89.81 261 GLN A CA 1
ATOM 2095 C C . GLN A 1 261 ? 0.425 12.267 21.651 1.00 89.81 261 GLN A C 1
ATOM 2097 O O . GLN A 1 261 ? 0.560 12.047 20.446 1.00 89.81 261 GLN A O 1
ATOM 2102 N N . ALA A 1 262 ? 1.158 13.195 22.265 1.00 86.00 262 ALA A N 1
ATOM 2103 C CA . ALA A 1 262 ? 2.190 13.958 21.571 1.00 86.00 262 ALA A CA 1
ATOM 2104 C C . ALA A 1 262 ? 3.393 13.089 21.158 1.00 86.00 262 ALA A C 1
ATOM 2106 O O . ALA A 1 262 ? 3.969 13.335 20.100 1.00 86.00 262 ALA A O 1
ATOM 2107 N N . LEU A 1 263 ? 3.709 12.054 21.944 1.00 90.81 263 LEU A N 1
ATOM 2108 C CA . LEU A 1 263 ? 4.887 11.196 21.774 1.00 90.81 263 LEU A CA 1
ATOM 2109 C C . LEU A 1 263 ? 4.662 10.061 20.764 1.00 90.81 263 LEU A C 1
ATOM 2111 O O . LEU A 1 263 ? 5.610 9.530 20.192 1.00 90.81 263 LEU A O 1
ATOM 2115 N N . LEU A 1 264 ? 3.406 9.683 20.520 1.00 87.06 264 LEU A N 1
ATOM 2116 C CA . LEU A 1 264 ? 3.086 8.555 19.650 1.00 87.06 264 LEU A CA 1
ATOM 2117 C C . LEU A 1 264 ? 3.216 8.911 18.152 1.00 87.06 264 LEU A C 1
ATOM 2119 O O . LEU A 1 264 ? 2.705 9.949 17.701 1.00 87.06 264 LEU A O 1
ATOM 2123 N N . PRO A 1 265 ? 3.789 8.019 17.319 1.00 89.19 265 PRO A N 1
ATOM 2124 C CA . PRO A 1 265 ? 3.729 8.145 15.865 1.00 89.19 265 PRO A CA 1
ATOM 2125 C C . PRO A 1 265 ? 2.285 8.297 15.367 1.00 89.19 265 PRO A C 1
ATOM 2127 O O . PRO A 1 265 ? 1.339 7.787 15.969 1.00 89.19 265 PRO A O 1
ATOM 2130 N N . TRP A 1 266 ? 2.080 9.021 14.263 1.00 81.94 266 TRP A N 1
ATOM 2131 C CA . TRP A 1 266 ? 0.728 9.339 13.777 1.00 81.94 266 TRP A CA 1
ATOM 2132 C C . TRP A 1 266 ? -0.111 8.091 13.443 1.00 81.94 266 TRP A C 1
ATOM 2134 O O . TRP A 1 266 ? -1.317 8.096 13.683 1.00 81.94 266 TRP A O 1
ATOM 2144 N N . ILE A 1 267 ? 0.524 7.023 12.943 1.00 80.00 267 ILE A N 1
ATOM 2145 C CA . ILE A 1 267 ? -0.138 5.751 12.611 1.00 80.00 267 ILE A CA 1
ATOM 2146 C C . ILE A 1 267 ? -0.672 5.095 13.886 1.00 80.00 267 ILE A C 1
ATOM 2148 O O . ILE A 1 267 ? -1.864 4.818 13.974 1.00 80.00 267 ILE A O 1
ATOM 2152 N N . VAL A 1 268 ? 0.186 4.963 14.904 1.00 86.56 268 VAL A N 1
ATOM 2153 C CA . VAL A 1 268 ? -0.164 4.382 16.211 1.00 86.56 268 VAL A CA 1
ATOM 2154 C C . VAL A 1 268 ? -1.284 5.180 16.878 1.00 86.56 268 VAL A C 1
ATOM 2156 O O . VAL A 1 268 ? -2.217 4.609 17.433 1.00 86.56 268 VAL A O 1
ATOM 2159 N N . ARG A 1 269 ? -1.260 6.516 16.765 1.00 88.56 269 ARG A N 1
ATOM 2160 C CA . ARG A 1 269 ? -2.364 7.364 17.242 1.00 88.56 269 ARG A CA 1
ATOM 2161 C C . ARG A 1 269 ? -3.685 7.049 16.554 1.00 88.56 269 ARG A C 1
ATOM 2163 O O . ARG A 1 269 ? -4.716 7.037 17.215 1.00 88.56 269 ARG A O 1
ATOM 2170 N N . LYS A 1 270 ? -3.671 6.857 15.233 1.00 86.94 270 LYS A N 1
ATOM 2171 C CA . LYS A 1 270 ? -4.885 6.586 14.459 1.00 86.94 270 LYS A CA 1
ATOM 2172 C C . LYS A 1 270 ? -5.479 5.232 14.841 1.00 86.94 270 LYS A C 1
ATOM 2174 O O . LYS A 1 270 ? -6.674 5.168 15.096 1.00 86.94 270 LYS A O 1
ATOM 2179 N N . GLU A 1 271 ? -4.648 4.201 14.930 1.00 86.50 271 GLU A N 1
ATOM 2180 C CA . GLU A 1 271 ? -5.059 2.862 15.360 1.00 86.50 271 GLU A CA 1
ATOM 2181 C C . GLU A 1 271 ? -5.616 2.878 16.787 1.00 86.50 271 GLU A C 1
ATOM 2183 O O . GLU A 1 271 ? -6.722 2.397 17.032 1.00 86.50 271 GLU A O 1
ATOM 2188 N N . LYS A 1 272 ? -4.914 3.543 17.715 1.00 90.31 272 LYS A N 1
ATOM 2189 C CA . LYS A 1 272 ? -5.375 3.667 19.099 1.00 90.31 272 LYS A CA 1
ATOM 2190 C C . LYS A 1 272 ? -6.708 4.414 19.194 1.00 90.31 272 LYS A C 1
ATOM 2192 O O . LYS A 1 272 ? -7.582 3.969 19.929 1.00 90.31 272 LYS A O 1
ATOM 2197 N N . ASN A 1 273 ? -6.907 5.479 18.413 1.00 89.38 273 ASN A N 1
ATOM 2198 C CA . ASN A 1 273 ? -8.193 6.181 18.350 1.00 89.38 273 ASN A CA 1
ATOM 2199 C C . ASN A 1 273 ? -9.327 5.261 17.888 1.00 89.38 273 ASN A C 1
ATOM 2201 O O . ASN A 1 273 ? -10.371 5.254 18.524 1.00 89.38 273 ASN A O 1
ATOM 2205 N N . VAL A 1 274 ? -9.109 4.462 16.836 1.00 88.06 274 VAL A N 1
ATOM 2206 C CA . VAL A 1 274 ? -10.117 3.504 16.352 1.00 88.06 274 VAL A CA 1
ATOM 2207 C C . VAL A 1 274 ? -10.449 2.477 17.434 1.00 88.06 274 VAL A C 1
ATOM 2209 O O . VAL A 1 274 ? -11.621 2.223 17.680 1.00 88.06 274 VAL A O 1
ATOM 2212 N N . SER A 1 275 ? -9.444 1.941 18.137 1.00 87.94 275 SER A N 1
ATOM 2213 C CA . SER A 1 275 ? -9.682 0.985 19.229 1.00 87.94 275 SER A CA 1
ATOM 2214 C C . SER A 1 275 ? -10.474 1.589 20.398 1.00 87.94 275 SER A C 1
ATOM 2216 O O . SER A 1 275 ? -11.334 0.925 20.968 1.00 87.94 275 SER A O 1
ATOM 2218 N N . LEU A 1 276 ? -10.213 2.858 20.736 1.00 88.38 276 LEU A N 1
ATOM 2219 C CA . LEU A 1 276 ? -10.922 3.568 21.802 1.00 88.38 276 LEU A CA 1
ATOM 2220 C C . LEU A 1 276 ? -12.349 3.948 21.383 1.00 88.38 276 LEU A C 1
ATOM 2222 O O . LEU A 1 276 ? -13.247 3.924 22.218 1.00 88.38 276 LEU A O 1
ATOM 2226 N N . ASP A 1 277 ? -12.563 4.283 20.107 1.00 89.62 277 ASP A N 1
ATOM 2227 C CA . ASP A 1 277 ? -13.893 4.557 19.552 1.00 89.62 277 ASP A CA 1
ATOM 2228 C C . ASP A 1 277 ? -14.744 3.277 19.489 1.00 89.62 277 ASP A C 1
ATOM 2230 O O . ASP A 1 277 ? -15.916 3.319 19.855 1.00 89.62 277 ASP A O 1
ATOM 2234 N N . GLN A 1 278 ? -14.156 2.138 19.099 1.00 87.44 278 GLN A N 1
ATOM 2235 C CA . GLN A 1 278 ? -14.844 0.843 19.111 1.00 87.44 278 GLN A CA 1
ATOM 2236 C C . GLN A 1 278 ? -15.270 0.465 20.530 1.00 87.44 278 GLN A C 1
ATOM 2238 O O . GLN A 1 278 ? -16.439 0.197 20.770 1.00 87.44 278 GLN A O 1
ATOM 2243 N N . ARG A 1 279 ? -14.354 0.558 21.500 1.00 88.38 279 ARG A N 1
ATOM 2244 C CA . ARG A 1 279 ? -14.680 0.267 22.900 1.00 88.38 279 ARG A CA 1
ATOM 2245 C C . ARG A 1 279 ? -15.768 1.192 23.452 1.00 88.38 279 ARG A C 1
ATOM 2247 O O . ARG A 1 279 ? -16.639 0.746 24.184 1.00 88.38 279 ARG A O 1
ATOM 2254 N N . ALA A 1 280 ? -15.746 2.474 23.085 1.00 87.94 280 ALA A N 1
ATOM 2255 C CA . ALA A 1 280 ? -16.793 3.418 23.469 1.00 87.94 280 ALA A CA 1
ATOM 2256 C C . ALA A 1 280 ? -18.174 3.037 22.911 1.00 87.94 280 ALA A C 1
ATOM 2258 O O . ALA A 1 280 ? -19.186 3.311 23.554 1.00 87.94 280 ALA A O 1
ATOM 2259 N N . TYR A 1 281 ? -18.207 2.464 21.707 1.00 90.56 281 TYR A N 1
ATOM 2260 C CA . TYR A 1 281 ? -19.424 1.951 21.092 1.00 90.56 281 TYR A CA 1
ATOM 2261 C C . TYR A 1 281 ? -19.922 0.699 21.819 1.00 90.56 281 TYR A C 1
ATOM 2263 O O . TYR A 1 281 ? -21.091 0.665 22.194 1.00 90.56 281 TYR A O 1
ATOM 2271 N N . ASP A 1 282 ? -19.031 -0.256 22.093 1.00 86.81 282 ASP A N 1
ATOM 2272 C CA . ASP A 1 282 ? -19.364 -1.497 22.798 1.00 86.81 282 ASP A CA 1
ATOM 2273 C C . ASP A 1 282 ? -19.927 -1.195 24.204 1.00 86.81 282 ASP A C 1
ATOM 2275 O O . ASP A 1 282 ? -21.008 -1.659 24.545 1.00 86.81 282 ASP A O 1
ATOM 2279 N N . GLU A 1 283 ? -19.286 -0.303 24.972 1.00 88.31 283 GLU A N 1
ATOM 2280 C CA . GLU A 1 283 ? -19.766 0.143 26.296 1.00 88.31 283 GLU A CA 1
ATOM 2281 C C . GLU A 1 283 ? -21.172 0.765 26.259 1.00 88.31 283 GLU A C 1
ATOM 2283 O O . GLU A 1 283 ? -21.974 0.577 27.175 1.00 88.31 283 GLU A O 1
ATOM 2288 N N . LEU A 1 284 ? -21.467 1.557 25.220 1.00 90.44 284 LEU A N 1
ATOM 2289 C CA . LEU A 1 284 ? -22.782 2.174 25.041 1.00 90.44 284 LEU A CA 1
ATOM 2290 C C . LEU A 1 284 ? -23.840 1.144 24.653 1.00 90.44 284 LEU A C 1
ATOM 2292 O O . LEU A 1 284 ? -24.998 1.313 25.033 1.00 90.44 284 LEU A O 1
ATOM 2296 N N . GLN A 1 285 ? -23.454 0.125 23.887 1.00 90.56 285 GLN A N 1
ATOM 2297 C CA . GLN A 1 285 ? -24.344 -0.953 23.494 1.00 90.56 285 GLN A CA 1
ATOM 2298 C C . GLN A 1 285 ? -24.696 -1.817 24.707 1.00 90.56 285 GLN A C 1
ATOM 2300 O O . GLN A 1 285 ? -25.878 -1.940 25.007 1.00 90.56 285 GLN A O 1
ATOM 2305 N N . THR A 1 286 ? -23.704 -2.251 25.493 1.00 88.75 286 THR A N 1
ATOM 2306 C CA . THR A 1 286 ? -23.937 -3.004 26.737 1.00 88.75 286 THR A CA 1
ATOM 2307 C C . THR A 1 286 ? -24.855 -2.250 27.698 1.00 88.75 286 THR A C 1
ATOM 2309 O O . THR A 1 286 ? -25.764 -2.830 28.281 1.00 88.75 286 THR A O 1
ATOM 2312 N N . LEU A 1 287 ? -24.680 -0.929 27.833 1.00 90.75 287 LEU A N 1
ATOM 2313 C CA . LEU A 1 287 ? -25.553 -0.116 28.683 1.00 90.75 287 LEU A CA 1
ATOM 2314 C C . LEU A 1 287 ? -27.005 -0.069 28.179 1.00 90.75 287 LEU A C 1
ATOM 2316 O O . LEU A 1 287 ? -27.927 -0.047 28.990 1.00 90.75 287 LEU A O 1
ATOM 2320 N N . ARG A 1 288 ? -27.213 -0.012 26.858 1.00 91.44 288 ARG A N 1
ATOM 2321 C CA . ARG A 1 288 ? -28.556 -0.034 26.254 1.00 91.44 288 ARG A CA 1
ATOM 2322 C C . ARG A 1 288 ? -29.217 -1.392 26.407 1.00 91.44 288 ARG A C 1
ATOM 2324 O O . ARG A 1 288 ? -30.412 -1.436 26.671 1.00 91.44 288 ARG A O 1
ATOM 2331 N N . ASP A 1 289 ? -28.445 -2.457 26.244 1.00 88.38 289 ASP A N 1
ATOM 2332 C CA . ASP A 1 289 ? -28.935 -3.823 26.385 1.00 88.38 289 ASP A CA 1
ATOM 2333 C C . ASP A 1 289 ? -29.375 -4.064 27.842 1.00 88.38 289 ASP A C 1
ATOM 2335 O O . ASP A 1 289 ? -30.490 -4.526 28.072 1.00 88.38 289 ASP A O 1
ATOM 2339 N N . LEU A 1 290 ? -28.586 -3.602 28.823 1.00 89.69 290 LEU A N 1
ATOM 2340 C CA . LEU A 1 290 ? -28.956 -3.639 30.244 1.00 89.69 290 LEU A CA 1
ATOM 2341 C C . LEU A 1 290 ? -30.186 -2.785 30.575 1.00 89.69 290 LEU A C 1
ATOM 2343 O O . LEU A 1 290 ? -31.024 -3.200 31.371 1.00 89.69 290 LEU A O 1
ATOM 2347 N N . ASP A 1 291 ? -30.324 -1.598 29.982 1.00 92.38 291 ASP A N 1
ATOM 2348 C CA . ASP A 1 291 ? -31.511 -0.750 30.173 1.00 92.38 291 ASP A CA 1
ATOM 2349 C C . ASP A 1 291 ? -32.774 -1.402 29.576 1.00 92.38 291 ASP A C 1
ATOM 2351 O O . ASP A 1 291 ? -33.851 -1.366 30.176 1.00 92.38 291 ASP A O 1
ATOM 2355 N N . ALA A 1 292 ? -32.647 -2.067 28.424 1.00 90.06 292 ALA A N 1
ATOM 2356 C CA . ALA A 1 292 ? -33.731 -2.825 27.800 1.00 90.06 292 ALA A CA 1
ATOM 2357 C C . ALA A 1 292 ? -34.143 -4.040 28.650 1.00 90.06 292 ALA A C 1
ATOM 2359 O O . ALA A 1 292 ? -35.332 -4.240 28.901 1.00 90.06 292 ALA A O 1
ATOM 2360 N N . GLU A 1 293 ? -33.174 -4.804 29.155 1.00 88.75 293 GLU A N 1
ATOM 2361 C CA . GLU A 1 293 ? -33.417 -5.946 30.042 1.00 88.75 293 GLU A CA 1
ATOM 2362 C C . GLU A 1 293 ? -34.068 -5.496 31.362 1.00 88.75 293 GLU A C 1
ATOM 2364 O O . GLU A 1 293 ? -35.093 -6.040 31.786 1.00 88.75 293 GLU A O 1
ATOM 2369 N N . THR A 1 294 ? -33.553 -4.411 31.952 1.00 89.44 294 THR A N 1
ATOM 2370 C CA . THR A 1 294 ? -34.065 -3.869 33.218 1.00 89.44 294 THR A CA 1
ATOM 2371 C C . THR A 1 294 ? -35.452 -3.230 33.059 1.00 89.44 294 THR A C 1
ATOM 2373 O O . THR A 1 294 ? -36.251 -3.209 33.994 1.00 89.44 294 THR A O 1
ATOM 2376 N N . SER A 1 295 ? -35.791 -2.695 31.884 1.00 90.44 295 SER A N 1
ATOM 2377 C CA . SER A 1 295 ? -37.107 -2.082 31.646 1.00 90.44 295 SER A CA 1
ATOM 2378 C C . SER A 1 295 ? -38.212 -3.094 31.330 1.00 90.44 295 SER A C 1
ATOM 2380 O O . SER A 1 295 ? -39.370 -2.820 31.652 1.00 90.44 295 SER A O 1
ATOM 2382 N N . GLY A 1 296 ? -37.876 -4.247 30.740 1.00 87.81 296 GLY A N 1
ATOM 2383 C CA . GLY A 1 296 ? -38.851 -5.263 30.330 1.00 87.81 296 GLY A CA 1
ATOM 2384 C C . GLY A 1 296 ? -39.368 -6.152 31.464 1.00 87.81 296 GLY A C 1
ATOM 2385 O O . GLY A 1 296 ? -40.563 -6.444 31.509 1.00 87.81 296 GLY A O 1
ATOM 2386 N N . HIS A 1 297 ? -38.494 -6.570 32.388 1.00 78.06 297 HIS A N 1
ATOM 2387 C CA . HIS A 1 297 ? -38.824 -7.629 33.355 1.00 78.06 297 HIS A CA 1
ATOM 2388 C C . HIS A 1 297 ? -38.343 -7.390 34.793 1.00 78.06 297 HIS A C 1
ATOM 2390 O O . HIS A 1 297 ? -38.652 -8.201 35.666 1.00 78.06 297 HIS A O 1
ATOM 2396 N N . ALA A 1 298 ? -37.631 -6.295 35.076 1.00 78.69 298 ALA A N 1
ATOM 2397 C CA . ALA A 1 298 ? -36.972 -6.159 36.370 1.00 78.69 298 ALA A CA 1
ATOM 2398 C C . ALA A 1 298 ? -37.926 -5.877 37.532 1.00 78.69 298 ALA A C 1
ATOM 2400 O O . ALA A 1 298 ? -38.857 -5.061 37.456 1.00 78.69 298 ALA A O 1
ATOM 2401 N N . ASN A 1 299 ? -37.612 -6.485 38.674 1.00 89.06 299 ASN A N 1
ATOM 2402 C CA . ASN A 1 299 ? -38.243 -6.148 39.941 1.00 89.06 299 ASN A CA 1
ATOM 2403 C C . ASN A 1 299 ? -37.918 -4.681 40.318 1.00 89.06 299 ASN A C 1
ATOM 2405 O O . ASN A 1 299 ? -36.869 -4.130 39.977 1.00 89.06 299 ASN A O 1
ATOM 2409 N N . LYS A 1 300 ? -38.790 -4.023 41.096 1.00 92.31 300 LYS A N 1
ATOM 2410 C CA . LYS A 1 300 ? -38.558 -2.666 41.637 1.00 92.31 300 LYS A CA 1
ATOM 2411 C C . LYS A 1 300 ? -37.239 -2.540 42.418 1.00 92.31 300 LYS A C 1
ATOM 2413 O O . LYS A 1 300 ? -36.770 -1.420 42.619 1.00 92.31 300 LYS A O 1
ATOM 2418 N N . ALA A 1 301 ? -36.694 -3.642 42.936 1.00 89.75 301 ALA A N 1
ATOM 2419 C CA . ALA A 1 301 ? -35.381 -3.678 43.582 1.00 89.75 301 ALA A CA 1
ATOM 2420 C C . ALA A 1 301 ? -34.239 -3.542 42.558 1.00 89.75 301 ALA A C 1
ATOM 2422 O O . ALA A 1 301 ? -33.494 -2.574 42.627 1.00 89.75 301 ALA A O 1
ATOM 2423 N N . GLU A 1 302 ? -34.191 -4.406 41.543 1.00 88.50 302 GLU A N 1
ATOM 2424 C CA . GLU A 1 302 ? -33.194 -4.366 40.458 1.00 88.50 302 GLU A CA 1
ATOM 2425 C C . GLU A 1 302 ? -33.189 -3.023 39.726 1.00 88.50 302 GLU A C 1
ATOM 2427 O O . GLU A 1 302 ? -32.135 -2.444 39.474 1.00 88.50 302 GLU A O 1
ATOM 2432 N N . ARG A 1 303 ? -34.372 -2.453 39.464 1.00 92.12 303 ARG A N 1
ATOM 2433 C CA . ARG A 1 303 ? -34.465 -1.117 38.865 1.00 92.12 303 ARG A CA 1
ATOM 2434 C C . ARG A 1 303 ? -33.863 -0.032 39.762 1.00 92.12 303 ARG A C 1
ATOM 2436 O O . ARG A 1 303 ? -33.292 0.925 39.248 1.00 92.12 303 ARG A O 1
ATOM 2443 N N . ARG A 1 304 ? -33.986 -0.148 41.091 1.00 93.12 304 ARG A N 1
ATOM 2444 C CA . ARG A 1 304 ? -33.336 0.780 42.032 1.00 93.12 304 ARG A CA 1
ATOM 2445 C C . ARG A 1 304 ? -31.821 0.600 42.020 1.00 93.12 304 ARG A C 1
ATOM 2447 O O . ARG A 1 304 ? -31.124 1.605 41.937 1.00 93.12 304 ARG A O 1
ATOM 2454 N N . ASP A 1 305 ? -31.330 -0.634 42.026 1.00 91.94 305 ASP A N 1
ATOM 2455 C CA . ASP A 1 305 ? -29.892 -0.922 41.990 1.00 91.94 305 ASP A CA 1
ATOM 2456 C C . ASP A 1 305 ? -29.254 -0.447 40.680 1.00 91.94 305 ASP A C 1
ATOM 2458 O O . ASP A 1 305 ? -28.208 0.202 40.700 1.00 91.94 305 ASP A O 1
ATOM 2462 N N . PHE A 1 306 ? -29.931 -0.649 39.548 1.00 93.94 306 PHE A N 1
ATOM 2463 C CA . PHE A 1 306 ? -29.507 -0.110 38.259 1.00 93.94 306 PHE A CA 1
ATOM 2464 C C . PHE A 1 306 ? -29.473 1.424 38.261 1.00 93.94 306 PHE A C 1
ATOM 2466 O O . PHE A 1 306 ? -28.510 2.027 37.790 1.00 93.94 306 PHE A O 1
ATOM 2473 N N . MET A 1 307 ? -30.475 2.088 38.849 1.00 95.00 307 MET A N 1
ATOM 2474 C CA . MET A 1 307 ? -30.473 3.551 38.979 1.00 95.00 307 MET A CA 1
ATOM 2475 C C . MET A 1 307 ? -29.340 4.057 39.885 1.00 95.00 307 MET A C 1
ATOM 2477 O O . MET A 1 307 ? -28.706 5.058 39.553 1.00 95.00 307 MET A O 1
ATOM 2481 N N . LEU A 1 308 ? -29.041 3.359 40.985 1.00 95.00 308 LEU A N 1
ATOM 2482 C CA . LEU A 1 308 ? -27.898 3.671 41.851 1.00 95.00 308 LEU A CA 1
ATOM 2483 C C . LEU A 1 308 ? -26.565 3.471 41.121 1.00 95.00 308 LEU A C 1
ATOM 2485 O O . LEU A 1 308 ? -25.665 4.302 41.242 1.00 95.00 308 LEU A O 1
ATOM 2489 N N . PHE A 1 309 ? -26.447 2.412 40.319 1.00 95.00 309 PHE A N 1
ATOM 2490 C CA . PHE A 1 309 ? -25.298 2.185 39.447 1.00 95.00 309 PHE A CA 1
ATOM 2491 C C . PHE A 1 309 ? -25.131 3.322 38.428 1.00 95.00 309 PHE A C 1
ATOM 2493 O O . PHE A 1 309 ? -24.030 3.857 38.264 1.00 95.00 309 PHE A O 1
ATOM 2500 N N . LEU A 1 310 ? -26.215 3.742 37.766 1.00 95.06 310 LEU A N 1
ATOM 2501 C CA . LEU A 1 310 ? -26.188 4.858 36.819 1.00 95.06 310 LEU A CA 1
ATOM 2502 C C . LEU A 1 310 ? -25.731 6.158 37.493 1.00 95.06 310 LEU A C 1
ATOM 2504 O O . LEU A 1 310 ? -24.944 6.901 36.898 1.00 95.06 310 LEU A O 1
ATOM 2508 N N . ASP A 1 311 ? -26.195 6.428 38.711 1.00 96.44 311 ASP A N 1
ATOM 2509 C CA . ASP A 1 311 ? -25.793 7.607 39.475 1.00 96.44 311 ASP A CA 1
ATOM 2510 C C . ASP A 1 311 ? -24.306 7.553 39.858 1.00 96.44 311 ASP A C 1
ATOM 2512 O O . ASP A 1 311 ? -23.543 8.454 39.499 1.00 96.44 311 ASP A O 1
ATOM 2516 N N . ARG A 1 312 ? -23.852 6.436 40.446 1.00 96.06 312 ARG A N 1
ATOM 2517 C CA . ARG A 1 312 ? -22.447 6.210 40.833 1.00 96.06 312 ARG A CA 1
ATOM 2518 C C . ARG A 1 312 ? -21.484 6.383 39.657 1.00 96.06 312 ARG A C 1
ATOM 2520 O O . ARG A 1 312 ? -20.433 7.011 39.775 1.00 96.06 312 ARG A O 1
ATOM 2527 N N . THR A 1 313 ? -21.860 5.869 38.492 1.00 95.06 313 THR A N 1
ATOM 2528 C CA . THR A 1 313 ? -21.024 5.899 37.286 1.00 95.06 313 THR A CA 1
ATOM 2529 C C . THR A 1 313 ? -21.201 7.158 36.429 1.00 95.06 313 THR A C 1
ATOM 2531 O O . THR A 1 313 ? -20.509 7.334 35.418 1.00 95.06 313 THR A O 1
ATOM 2534 N N . SER A 1 314 ? -22.114 8.062 36.795 1.00 95.81 314 SER A N 1
ATOM 2535 C CA . SER A 1 314 ? -22.419 9.274 36.023 1.00 95.81 314 SER A CA 1
ATOM 2536 C C . SER A 1 314 ? -21.191 10.177 35.839 1.00 95.81 314 SER A C 1
ATOM 2538 O O . SER A 1 314 ? -20.934 10.651 34.727 1.00 95.81 314 SER A O 1
ATOM 2540 N N . ALA A 1 315 ? -20.375 10.341 36.885 1.00 96.00 315 ALA A N 1
ATOM 2541 C CA . ALA A 1 315 ? -19.162 11.157 36.862 1.00 96.00 315 ALA A CA 1
ATOM 2542 C C . ALA A 1 315 ? -18.102 10.597 35.896 1.00 96.00 315 ALA A C 1
ATOM 2544 O O . ALA A 1 315 ? -17.545 11.338 35.078 1.00 96.00 315 ALA A O 1
ATOM 2545 N N . VAL A 1 316 ? -17.873 9.279 35.929 1.00 94.50 316 VAL A N 1
ATOM 2546 C CA . VAL A 1 316 ? -16.933 8.580 35.032 1.00 94.50 316 VAL A CA 1
ATOM 2547 C C . VAL A 1 316 ? -17.384 8.721 33.579 1.00 94.50 316 VAL A C 1
ATOM 2549 O O . VAL A 1 316 ? -16.597 9.113 32.712 1.00 94.50 316 VAL A O 1
ATOM 2552 N N . ARG A 1 317 ? -18.676 8.499 33.308 1.00 95.12 317 ARG A N 1
ATOM 2553 C CA . ARG A 1 317 ? -19.257 8.668 31.968 1.00 95.12 317 ARG A CA 1
ATOM 2554 C C . ARG A 1 317 ? -19.153 10.099 31.460 1.00 95.12 317 ARG A C 1
ATOM 2556 O O . ARG A 1 317 ? -18.785 10.315 30.303 1.00 95.12 317 ARG A O 1
ATOM 2563 N N . ALA A 1 318 ? -19.449 11.085 32.305 1.00 95.81 318 ALA A N 1
ATOM 2564 C CA . ALA A 1 318 ? -19.315 12.494 31.954 1.00 95.81 318 ALA A CA 1
ATOM 2565 C C . ALA A 1 318 ? -17.861 12.835 31.594 1.00 95.81 318 ALA A C 1
ATOM 2567 O O . ALA A 1 318 ? -17.604 13.487 30.576 1.00 95.81 318 ALA A O 1
ATOM 2568 N N . ARG A 1 319 ? -16.897 12.323 32.368 1.00 97.31 319 ARG A N 1
ATOM 2569 C CA . ARG A 1 319 ? -15.468 12.515 32.109 1.00 97.31 319 ARG A CA 1
ATOM 2570 C C . ARG A 1 319 ? -15.028 11.877 30.790 1.00 97.31 319 ARG A C 1
ATOM 2572 O O . ARG A 1 319 ? -14.404 12.556 29.970 1.00 97.31 319 ARG A O 1
ATOM 2579 N N . LEU A 1 320 ? -15.413 10.625 30.542 1.00 95.25 320 LEU A N 1
ATOM 2580 C CA . LEU A 1 320 ? -15.163 9.929 29.276 1.00 95.25 320 LEU A CA 1
ATOM 2581 C C . LEU A 1 320 ? -15.756 10.692 28.086 1.00 95.25 320 LEU A C 1
ATOM 2583 O O . LEU A 1 320 ? -15.078 10.892 27.077 1.00 95.25 320 LEU A O 1
ATOM 2587 N N . LYS A 1 321 ? -16.991 11.192 28.214 1.00 95.19 321 LYS A N 1
ATOM 2588 C CA . LYS A 1 321 ? -17.657 11.991 27.176 1.00 95.19 321 LYS A CA 1
ATOM 2589 C C . LYS A 1 321 ? -16.866 13.257 26.833 1.00 95.19 321 LYS A C 1
ATOM 2591 O O . LYS A 1 321 ? -16.717 13.577 25.653 1.00 95.19 321 LYS A O 1
ATOM 2596 N N . ILE A 1 322 ? -16.312 13.950 27.832 1.00 96.94 322 ILE A N 1
ATOM 2597 C CA . ILE A 1 322 ? -15.463 15.134 27.623 1.00 96.94 322 ILE A CA 1
ATOM 2598 C C . ILE A 1 322 ? -14.159 14.754 26.904 1.00 96.94 322 ILE A C 1
ATOM 2600 O O . ILE A 1 322 ? -13.811 15.387 25.902 1.00 96.94 322 ILE A O 1
ATOM 2604 N N . LEU A 1 323 ? -13.456 13.713 27.364 1.00 95.19 323 LEU A N 1
ATOM 2605 C CA . LEU A 1 323 ? -12.189 13.263 26.768 1.00 95.19 323 LEU A CA 1
ATOM 2606 C C . LEU A 1 323 ? -12.367 12.826 25.305 1.00 95.19 323 LEU A C 1
ATOM 2608 O O . LEU A 1 323 ? -11.627 13.280 24.423 1.00 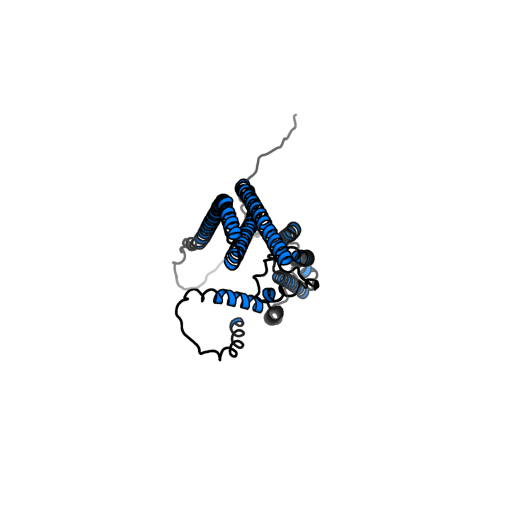95.19 323 LEU A O 1
ATOM 2612 N N . ARG A 1 324 ? -13.394 12.015 25.027 1.00 94.69 324 ARG A N 1
ATOM 2613 C CA . ARG A 1 324 ? -13.760 11.556 23.675 1.00 94.69 324 ARG A CA 1
ATOM 2614 C C . ARG A 1 324 ? -14.187 12.733 22.790 1.00 94.69 324 ARG A C 1
ATOM 2616 O O . ARG A 1 324 ? -13.714 12.878 21.661 1.00 94.69 324 ARG A O 1
ATOM 2623 N N . GLY A 1 325 ? -14.999 13.651 23.318 1.00 95.44 325 GLY A N 1
ATOM 2624 C CA . GLY A 1 325 ? -15.427 14.860 22.608 1.00 95.44 325 GLY A CA 1
ATOM 2625 C C . GLY A 1 325 ? -14.266 15.784 22.224 1.00 95.44 325 GLY A C 1
ATOM 2626 O O . GLY A 1 325 ? -14.208 16.292 21.099 1.00 95.44 325 GLY A O 1
ATOM 2627 N N . ASN A 1 326 ? -13.297 15.975 23.121 1.00 95.12 326 ASN A N 1
ATOM 2628 C CA . ASN A 1 326 ? -12.095 16.765 22.847 1.00 95.12 326 ASN A CA 1
ATOM 2629 C C . ASN A 1 326 ? -11.209 16.099 21.786 1.00 95.12 326 ASN A C 1
ATOM 2631 O O . ASN A 1 326 ? -10.715 16.779 20.879 1.00 95.12 326 ASN A O 1
ATOM 2635 N N . ARG A 1 327 ? -11.075 14.766 21.831 1.00 93.56 327 ARG A N 1
ATOM 2636 C CA . ARG A 1 327 ? -10.376 13.992 20.796 1.00 93.56 327 ARG A CA 1
ATOM 2637 C C . ARG A 1 327 ? -11.008 14.193 19.417 1.00 93.56 327 ARG A C 1
ATOM 2639 O O . ARG A 1 327 ? -10.295 14.551 18.476 1.00 93.56 327 ARG A O 1
ATOM 2646 N N . HIS A 1 328 ? -12.325 14.021 19.287 1.00 92.94 328 HIS A N 1
ATOM 2647 C CA . HIS A 1 328 ? -13.007 14.181 17.999 1.00 92.94 328 HIS A CA 1
ATOM 2648 C C . HIS A 1 328 ? -12.915 15.610 17.459 1.00 92.94 328 HIS A C 1
ATOM 2650 O O . HIS A 1 328 ? -12.670 15.790 16.265 1.00 92.94 328 HIS A O 1
ATOM 2656 N N . ARG A 1 329 ? -13.030 16.634 18.318 1.00 94.94 329 ARG A N 1
ATOM 2657 C CA . ARG A 1 329 ? -12.837 18.038 17.913 1.00 94.94 329 ARG A CA 1
ATOM 2658 C C . ARG A 1 329 ? -11.436 18.283 17.348 1.00 94.94 329 ARG A C 1
ATOM 2660 O O . ARG A 1 329 ? -11.306 18.882 16.282 1.00 94.94 329 ARG A O 1
ATOM 2667 N N . LYS A 1 330 ? -10.397 17.753 18.001 1.00 92.56 330 LYS A N 1
ATOM 2668 C CA . LYS A 1 330 ? -9.001 17.850 17.539 1.00 92.56 330 LYS A CA 1
ATOM 2669 C C . LYS A 1 330 ? -8.759 17.104 16.222 1.00 92.56 330 LYS A C 1
ATOM 2671 O O . LYS A 1 330 ? -7.971 17.554 15.395 1.00 92.56 330 LYS A O 1
ATOM 2676 N N . MET A 1 331 ? -9.425 15.969 16.009 1.00 87.69 331 MET A N 1
ATOM 2677 C CA . MET A 1 331 ? -9.349 15.236 14.741 1.00 87.69 331 MET A CA 1
ATOM 2678 C C . MET A 1 331 ? -10.039 15.987 13.600 1.00 87.69 331 MET A C 1
ATOM 2680 O O . MET A 1 331 ? -9.456 16.120 12.526 1.00 87.69 331 MET A O 1
ATOM 2684 N N . ARG A 1 332 ? -11.241 16.526 13.842 1.00 92.06 332 ARG A N 1
ATOM 2685 C CA . ARG A 1 332 ? -11.983 17.317 12.850 1.00 92.06 332 ARG A CA 1
ATOM 2686 C C . ARG A 1 332 ? -11.229 18.583 12.452 1.00 92.06 332 ARG A C 1
ATOM 2688 O O . ARG A 1 332 ? -11.137 18.870 11.265 1.00 92.06 332 ARG A O 1
ATOM 2695 N N . SER A 1 333 ? -10.629 19.297 13.408 1.00 94.12 333 SER A N 1
ATOM 2696 C CA . SER A 1 333 ? -9.850 20.503 13.098 1.00 94.12 333 SER A CA 1
ATOM 2697 C C . SER A 1 333 ? -8.604 20.200 12.260 1.00 94.12 333 SER A C 1
ATOM 2699 O O . SER A 1 333 ? -8.264 20.976 11.371 1.00 94.12 333 SER A O 1
ATOM 2701 N N . ARG A 1 334 ? -7.950 19.049 12.474 1.00 89.50 334 ARG A N 1
ATOM 2702 C CA . ARG A 1 334 ? -6.853 18.579 11.609 1.00 89.50 334 ARG A CA 1
ATOM 2703 C C . ARG A 1 334 ? -7.340 18.232 10.209 1.00 89.50 334 ARG A C 1
ATOM 2705 O O . ARG A 1 334 ? -6.783 18.744 9.251 1.00 89.50 334 ARG A O 1
ATOM 2712 N N . GLN A 1 335 ? -8.418 17.456 10.093 1.00 90.06 335 GLN A N 1
ATOM 2713 C CA . GLN A 1 335 ? -9.003 17.122 8.791 1.00 90.06 335 GLN A CA 1
ATOM 2714 C C . GLN A 1 335 ? -9.411 18.370 8.000 1.00 90.06 335 GLN A C 1
ATOM 2716 O O . GLN A 1 335 ? -9.191 18.422 6.797 1.00 90.06 335 GLN A O 1
ATOM 2721 N N . GLN A 1 336 ? -9.962 19.389 8.665 1.00 94.94 336 GLN A N 1
ATOM 2722 C CA . GLN A 1 336 ? -10.296 20.665 8.029 1.00 94.94 336 GLN A CA 1
ATOM 2723 C C . GLN A 1 336 ? -9.053 21.423 7.551 1.00 94.94 336 GLN A C 1
ATOM 2725 O O . GLN A 1 336 ? -9.067 21.956 6.445 1.00 94.94 336 GLN A O 1
ATOM 2730 N N . ARG A 1 337 ? -7.968 21.447 8.341 1.00 94.88 337 ARG A N 1
ATOM 2731 C CA . ARG A 1 337 ? -6.692 22.050 7.919 1.00 94.88 337 ARG A CA 1
ATOM 2732 C C . ARG A 1 337 ? -6.095 21.312 6.726 1.00 94.88 337 ARG A C 1
ATOM 2734 O O . ARG A 1 337 ? -5.755 21.958 5.745 1.00 94.88 337 ARG A O 1
ATOM 2741 N N . ASP A 1 338 ? -6.048 19.985 6.778 1.00 89.44 338 ASP A N 1
ATOM 2742 C CA . ASP A 1 338 ? -5.509 19.159 5.695 1.00 89.44 338 ASP A CA 1
ATOM 2743 C C . ASP A 1 338 ? -6.333 19.334 4.409 1.00 89.44 338 ASP A C 1
ATOM 2745 O O . ASP A 1 338 ? -5.772 19.509 3.327 1.00 89.44 338 ASP A O 1
ATOM 2749 N N . ALA A 1 339 ? -7.665 19.379 4.526 1.00 88.94 339 ALA A N 1
ATOM 2750 C CA . ALA A 1 339 ? -8.560 19.658 3.407 1.00 88.94 339 ALA A CA 1
ATOM 2751 C C . ALA A 1 339 ? -8.355 21.072 2.836 1.00 88.94 339 ALA A C 1
ATOM 2753 O O . ALA A 1 339 ? -8.341 21.237 1.618 1.00 88.94 339 ALA A O 1
ATOM 2754 N N . ALA A 1 340 ? -8.143 22.086 3.681 1.00 94.06 340 ALA A N 1
ATOM 2755 C CA . ALA A 1 340 ? -7.849 23.451 3.242 1.00 94.06 340 ALA A CA 1
ATOM 2756 C C . ALA A 1 340 ? -6.474 23.560 2.556 1.00 94.06 340 ALA A C 1
ATOM 2758 O O . ALA A 1 340 ? -6.329 24.240 1.536 1.00 94.06 340 ALA A O 1
ATOM 2759 N N . THR A 1 341 ? -5.458 22.851 3.056 1.00 93.75 341 THR A N 1
ATOM 2760 C CA . THR A 1 341 ? -4.143 22.758 2.406 1.00 93.75 341 THR A CA 1
ATOM 2761 C C . THR A 1 341 ? -4.250 22.052 1.054 1.00 93.75 341 THR A C 1
ATOM 2763 O O . THR A 1 341 ? -3.675 22.509 0.068 1.00 93.75 341 THR A O 1
ATOM 2766 N N . GLN A 1 342 ? -5.047 20.985 0.964 1.00 91.38 342 GLN A N 1
ATOM 2767 C CA . GLN A 1 342 ? -5.277 20.291 -0.299 1.00 91.38 342 GLN A CA 1
ATOM 2768 C C . GLN A 1 342 ? -6.046 21.173 -1.295 1.00 91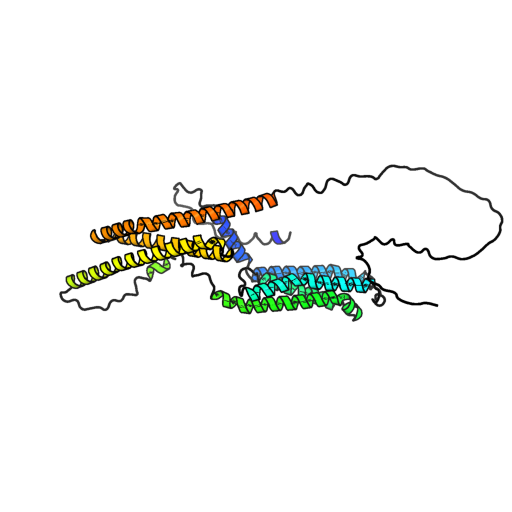.38 342 GLN A C 1
ATOM 2770 O O . GLN A 1 342 ? -5.647 21.272 -2.455 1.00 91.38 342 GLN A O 1
ATOM 2775 N N . ALA A 1 343 ? -7.086 21.880 -0.848 1.00 90.88 343 ALA A N 1
ATOM 2776 C CA . ALA A 1 343 ? -7.853 22.800 -1.685 1.00 90.88 343 ALA A CA 1
ATOM 2777 C C . ALA A 1 343 ? -6.995 23.965 -2.209 1.00 90.88 343 ALA A C 1
ATOM 2779 O O . ALA A 1 343 ? -7.012 24.244 -3.405 1.00 90.88 343 ALA A O 1
ATOM 2780 N N . SER A 1 344 ? -6.177 24.585 -1.351 1.00 92.50 344 SER A N 1
ATOM 2781 C CA . SER A 1 344 ? -5.269 25.672 -1.755 1.00 92.50 344 SER A CA 1
ATOM 2782 C C . SER A 1 344 ? -4.149 25.213 -2.696 1.00 92.50 344 SER A C 1
ATOM 2784 O O . SER A 1 344 ? -3.685 25.993 -3.527 1.00 92.50 344 SER A O 1
ATOM 2786 N N . SER A 1 345 ? -3.730 23.943 -2.621 1.00 87.94 345 SER A N 1
ATOM 2787 C CA . SER A 1 345 ? -2.782 23.373 -3.588 1.00 87.94 345 SER A CA 1
ATOM 2788 C C . SER A 1 345 ? -3.389 23.196 -4.986 1.00 87.94 345 SER A C 1
ATOM 2790 O O . SER A 1 345 ? -2.681 23.344 -5.980 1.00 87.94 345 SER A O 1
ATOM 2792 N N . LEU A 1 346 ? -4.698 22.934 -5.067 1.00 86.06 346 LEU A N 1
ATOM 2793 C CA . LEU A 1 346 ? -5.430 22.771 -6.326 1.00 86.06 346 LEU A CA 1
ATOM 2794 C C . LEU A 1 346 ? -5.865 24.111 -6.932 1.00 86.06 346 LEU A C 1
ATOM 2796 O O . LEU A 1 346 ? -5.995 24.213 -8.148 1.00 86.06 346 LEU A O 1
ATOM 2800 N N . SER A 1 347 ? -6.082 25.136 -6.105 1.00 80.69 347 SER A N 1
ATOM 2801 C CA . SER A 1 347 ? -6.605 26.431 -6.546 1.00 80.69 347 SER A CA 1
ATOM 2802 C C . SER A 1 347 ? -5.543 27.417 -7.030 1.00 80.69 347 SER A C 1
ATOM 2804 O O . SER A 1 347 ? -5.914 28.513 -7.436 1.00 80.69 347 SER A O 1
ATOM 2806 N N . LYS A 1 348 ? -4.242 27.088 -6.990 1.00 67.69 348 LYS A N 1
ATOM 2807 C CA . LYS A 1 348 ? -3.211 27.945 -7.599 1.00 67.69 348 LYS A CA 1
ATOM 2808 C C . LYS A 1 348 ? -3.328 27.836 -9.125 1.00 67.69 348 LYS A C 1
ATOM 2810 O O . LYS A 1 348 ? -2.966 26.793 -9.676 1.00 67.69 348 LYS A O 1
ATOM 2815 N N . PRO A 1 349 ? -3.831 28.873 -9.822 1.00 59.53 349 PRO A N 1
ATOM 2816 C CA . PRO A 1 349 ? -3.990 28.811 -11.262 1.00 59.53 349 PRO A CA 1
ATOM 2817 C C . PRO A 1 349 ? -2.605 28.698 -11.898 1.00 59.53 349 PRO A C 1
ATOM 2819 O O . PRO A 1 349 ? -1.726 29.526 -11.669 1.00 59.53 349 PRO A O 1
ATOM 2822 N N . ARG A 1 350 ? -2.417 27.669 -12.725 1.00 57.88 350 ARG A N 1
ATOM 2823 C CA . ARG A 1 350 ? -1.179 27.367 -13.468 1.00 57.88 350 ARG A CA 1
ATOM 2824 C C . ARG A 1 350 ? -0.868 28.393 -14.580 1.00 57.88 350 ARG A C 1
ATOM 2826 O O . ARG A 1 350 ? -0.054 28.121 -15.453 1.00 57.88 350 ARG A O 1
ATOM 2833 N N . TRP A 1 351 ? -1.517 29.555 -14.570 1.00 57.84 351 TRP A N 1
ATOM 2834 C CA . TRP A 1 351 ? -1.543 30.498 -15.690 1.00 57.84 351 TRP A CA 1
ATOM 2835 C C . TRP A 1 351 ? -0.473 31.596 -15.636 1.00 57.84 351 TRP A C 1
ATOM 2837 O O . TRP A 1 351 ? -0.281 32.289 -16.624 1.00 57.84 351 TRP A O 1
ATOM 2847 N N . SER A 1 352 ? 0.304 31.729 -14.559 1.00 52.16 352 SER A N 1
ATOM 2848 C CA . SER A 1 352 ? 1.315 32.795 -14.434 1.00 52.16 352 SER A CA 1
ATOM 2849 C C . SER A 1 352 ? 2.719 32.436 -14.949 1.00 52.16 352 SER A C 1
ATOM 2851 O O . SER A 1 352 ? 3.698 33.046 -14.528 1.00 52.16 352 SER A O 1
ATOM 2853 N N . ARG A 1 353 ? 2.864 31.451 -15.850 1.00 50.91 353 ARG A N 1
ATOM 2854 C CA . ARG A 1 353 ? 4.188 31.053 -16.382 1.00 50.91 353 ARG A CA 1
ATOM 2855 C C . ARG A 1 353 ? 4.310 31.019 -17.910 1.00 50.91 353 ARG A C 1
ATOM 2857 O O . ARG A 1 353 ? 5.249 30.410 -18.407 1.00 50.91 353 ARG A O 1
ATOM 2864 N N . LEU A 1 354 ? 3.387 31.644 -18.644 1.00 53.09 354 LEU A N 1
ATOM 2865 C CA . LEU A 1 354 ? 3.373 31.610 -20.118 1.00 53.09 354 LEU A CA 1
ATOM 2866 C C . LEU A 1 354 ? 3.262 32.979 -20.812 1.00 53.09 354 LEU A C 1
ATOM 2868 O O . LEU A 1 354 ? 3.071 33.022 -22.017 1.00 53.09 354 LEU A O 1
ATOM 2872 N N . SER A 1 355 ? 3.445 34.095 -20.102 1.00 50.75 355 SER A N 1
ATOM 2873 C CA . SER A 1 355 ? 3.414 35.439 -20.700 1.00 50.75 355 SER A CA 1
ATOM 2874 C C . SER A 1 355 ? 4.749 36.174 -20.524 1.00 50.75 355 SER A C 1
ATOM 2876 O O . SER A 1 355 ? 4.852 37.073 -19.694 1.00 50.75 355 SER A O 1
ATOM 2878 N N . SER A 1 356 ? 5.782 35.764 -21.268 1.00 48.97 356 SER A N 1
ATOM 2879 C CA . SER A 1 356 ? 6.965 36.599 -21.564 1.00 48.97 356 SER A CA 1
ATOM 2880 C C . SER A 1 356 ? 7.798 35.990 -22.706 1.00 48.97 356 SER A C 1
ATOM 2882 O O . SER A 1 356 ? 8.934 35.556 -22.506 1.00 48.97 356 SER A O 1
ATOM 2884 N N . HIS A 1 357 ? 7.218 35.881 -23.900 1.00 46.47 357 HIS A N 1
ATOM 2885 C CA . HIS A 1 357 ? 7.987 35.666 -25.130 1.00 46.47 357 HIS A CA 1
ATOM 2886 C C . HIS A 1 357 ? 7.236 36.321 -26.299 1.00 46.47 357 HIS A C 1
ATOM 2888 O O . HIS A 1 357 ? 6.545 35.650 -27.054 1.00 46.47 357 HIS A O 1
ATOM 2894 N N . SER A 1 358 ? 7.279 37.655 -26.337 1.00 43.91 358 SER A N 1
ATOM 2895 C CA . SER A 1 358 ? 7.027 38.483 -27.526 1.00 43.91 358 SER A CA 1
ATOM 2896 C C . SER A 1 358 ? 8.320 38.471 -28.352 1.00 43.91 358 SER A C 1
ATOM 2898 O O . SER A 1 358 ? 9.385 38.712 -27.786 1.00 43.91 358 SER A O 1
ATOM 2900 N N . ASP A 1 359 ? 8.307 37.882 -29.545 1.00 47.59 359 ASP A N 1
ATOM 2901 C CA . ASP A 1 359 ? 8.027 38.543 -30.834 1.00 47.59 359 ASP A CA 1
ATOM 2902 C C . ASP A 1 359 ? 9.101 39.572 -31.200 1.00 47.59 359 ASP A C 1
ATOM 2904 O O . ASP A 1 359 ? 9.014 40.720 -30.789 1.00 47.59 359 ASP A O 1
ATOM 2908 N N . ASP A 1 360 ? 10.084 39.124 -31.988 1.00 40.94 360 ASP A N 1
ATOM 2909 C CA . ASP A 1 360 ? 10.975 39.954 -32.808 1.00 40.94 360 ASP A CA 1
ATOM 2910 C C . ASP A 1 360 ? 11.385 39.133 -34.045 1.00 40.94 360 ASP A C 1
ATOM 2912 O O . ASP A 1 360 ? 12.389 38.418 -34.025 1.00 40.94 360 ASP A O 1
ATOM 2916 N N . SER A 1 361 ? 10.578 39.167 -35.110 1.00 44.22 361 SER A N 1
ATOM 2917 C CA . SER A 1 361 ? 10.963 38.805 -36.488 1.00 44.22 361 SER A CA 1
ATOM 2918 C C . SER A 1 361 ? 9.866 39.238 -37.467 1.00 44.22 361 SER A C 1
ATOM 2920 O O . SER A 1 361 ? 8.797 38.644 -37.445 1.00 44.22 361 SER A O 1
ATOM 2922 N N . GLU A 1 362 ? 10.146 40.251 -38.296 1.00 45.22 362 GLU A N 1
ATOM 2923 C CA . GLU A 1 362 ? 9.823 40.355 -39.741 1.00 45.22 362 GLU A CA 1
ATOM 2924 C C . GLU A 1 362 ? 9.645 41.816 -40.196 1.00 45.22 362 GLU A C 1
ATOM 2926 O O . GLU A 1 362 ? 8.619 42.441 -39.945 1.00 45.22 362 GLU A O 1
ATOM 2931 N N . ALA A 1 363 ? 10.660 42.327 -40.897 1.00 42.38 363 ALA A N 1
ATOM 2932 C CA . ALA A 1 363 ? 10.630 43.425 -41.873 1.00 42.38 363 ALA A CA 1
ATOM 2933 C C . ALA A 1 363 ? 12.042 43.447 -42.499 1.00 42.38 363 ALA A C 1
ATOM 2935 O O . ALA A 1 363 ? 13.020 43.567 -41.764 1.00 42.38 363 ALA A O 1
ATOM 2936 N N . ASP A 1 364 ? 12.252 43.009 -43.745 1.00 39.12 364 ASP A N 1
ATOM 2937 C CA . ASP A 1 364 ? 12.509 43.864 -44.925 1.00 39.12 364 ASP A CA 1
ATOM 2938 C C . ASP A 1 364 ? 13.381 43.023 -45.893 1.00 39.12 364 ASP A C 1
ATOM 2940 O O . ASP A 1 364 ? 14.171 42.205 -45.427 1.00 39.12 364 ASP A O 1
ATOM 2944 N N . LEU A 1 365 ? 13.412 43.134 -47.221 1.00 40.19 365 LEU A N 1
ATOM 2945 C CA . LEU A 1 365 ? 12.606 43.767 -48.263 1.00 40.19 365 LEU A CA 1
ATOM 2946 C C . LEU A 1 365 ? 13.160 43.193 -49.591 1.00 40.19 365 LEU A C 1
ATOM 2948 O O . LEU A 1 365 ? 14.351 42.894 -49.699 1.00 40.19 365 LEU A O 1
ATOM 2952 N N . PHE A 1 366 ? 12.295 43.034 -50.587 1.00 42.75 366 PHE A N 1
ATOM 2953 C CA . PHE A 1 366 ? 12.618 42.682 -51.976 1.00 42.75 366 PHE A CA 1
ATOM 2954 C C . PHE A 1 366 ? 13.524 43.727 -52.662 1.00 42.75 366 PHE A C 1
ATOM 2956 O O . PHE A 1 366 ? 13.344 44.918 -52.421 1.00 42.75 366 PHE A O 1
ATOM 2963 N N . SER A 1 367 ? 14.391 43.297 -53.596 1.00 37.16 367 SER A N 1
ATOM 2964 C CA . SER A 1 367 ? 14.777 44.097 -54.779 1.00 37.16 367 SER A CA 1
ATOM 2965 C C . SER A 1 367 ? 15.402 43.235 -55.900 1.00 37.16 367 SER A C 1
ATOM 2967 O O . SER A 1 367 ? 16.571 42.864 -55.845 1.00 37.16 367 SER A O 1
ATOM 2969 N N . ASP A 1 368 ? 14.562 42.870 -56.868 1.00 41.19 368 ASP A N 1
ATOM 2970 C CA . ASP A 1 368 ? 14.681 42.896 -58.341 1.00 41.19 368 ASP A CA 1
ATOM 2971 C C . ASP A 1 368 ? 16.052 43.108 -59.060 1.00 41.19 368 ASP A C 1
ATOM 2973 O O . ASP A 1 368 ? 16.689 44.151 -58.944 1.00 41.19 368 ASP A O 1
ATOM 2977 N N . ASP A 1 369 ? 16.416 42.097 -59.874 1.00 41.69 369 ASP A N 1
ATOM 2978 C CA . ASP A 1 369 ? 16.524 42.072 -61.361 1.00 41.69 369 ASP A CA 1
ATOM 2979 C C . ASP A 1 369 ? 17.713 42.656 -62.216 1.00 41.69 369 ASP A C 1
ATOM 2981 O O . ASP A 1 369 ? 17.994 43.851 -62.247 1.00 41.69 369 ASP A O 1
ATOM 2985 N N . VAL A 1 370 ? 18.248 41.751 -63.082 1.00 41.19 370 VAL A N 1
ATOM 2986 C CA . VAL A 1 370 ? 18.878 41.848 -64.453 1.00 41.19 370 VAL A CA 1
ATOM 2987 C C . VAL A 1 370 ? 20.384 42.285 -64.677 1.00 41.19 370 VAL A C 1
ATOM 2989 O O . VAL A 1 370 ? 21.032 42.716 -63.733 1.00 41.19 370 VAL A O 1
ATOM 2992 N N . PRO A 1 371 ? 21.045 42.087 -65.871 1.00 54.81 371 PRO A N 1
ATOM 2993 C CA . PRO A 1 371 ? 21.930 40.939 -66.206 1.00 54.81 371 PRO A CA 1
ATOM 2994 C C . PRO A 1 371 ? 23.334 41.240 -66.847 1.00 54.81 371 PRO A C 1
ATOM 2996 O O . PRO A 1 371 ? 23.658 42.356 -67.225 1.00 54.81 371 PRO A O 1
ATOM 2999 N N . ALA A 1 372 ? 24.116 40.159 -67.038 1.00 43.59 372 ALA A N 1
ATOM 3000 C CA . ALA A 1 372 ? 25.116 39.803 -68.082 1.00 43.59 372 ALA A CA 1
ATOM 3001 C C . ALA A 1 372 ? 26.038 40.847 -68.792 1.00 43.59 372 ALA A C 1
ATOM 3003 O O . ALA A 1 372 ? 25.563 41.751 -69.472 1.00 43.59 372 ALA A O 1
ATOM 3004 N N . THR A 1 373 ? 27.352 40.526 -68.875 1.00 37.88 373 THR A N 1
ATOM 3005 C CA . THR A 1 373 ? 28.160 40.228 -70.111 1.00 37.88 373 THR A CA 1
ATOM 3006 C C . THR A 1 373 ? 29.626 40.756 -70.069 1.00 37.88 373 THR A C 1
ATOM 3008 O O . THR A 1 373 ? 29.853 41.943 -69.896 1.00 37.88 373 THR A O 1
ATOM 3011 N N . PHE A 1 374 ? 30.590 39.832 -70.267 1.00 44.00 374 PHE A N 1
ATOM 3012 C CA . PHE A 1 374 ? 31.993 39.897 -70.773 1.00 44.00 374 PHE A CA 1
ATOM 3013 C C . PHE A 1 374 ? 32.947 41.090 -70.496 1.00 44.00 374 PHE A C 1
ATOM 3015 O O . PHE A 1 374 ? 32.693 42.207 -70.921 1.00 44.00 374 PHE A O 1
ATOM 3022 N N . LEU A 1 375 ? 34.172 40.783 -70.014 1.00 36.56 375 LEU A N 1
ATOM 3023 C CA . LEU A 1 375 ? 35.454 40.821 -70.771 1.00 36.56 375 LEU A CA 1
ATOM 3024 C C . LEU A 1 375 ? 36.667 40.453 -69.865 1.00 36.56 375 LEU A C 1
ATOM 3026 O O . LEU A 1 375 ? 36.845 40.992 -68.779 1.00 36.56 375 LEU A O 1
ATOM 3030 N N . LEU A 1 376 ? 37.511 39.525 -70.335 1.00 47.59 376 LEU A N 1
ATOM 3031 C CA . LEU A 1 376 ? 38.890 39.214 -69.872 1.00 47.59 376 LEU A CA 1
ATOM 3032 C C . LEU A 1 376 ? 39.902 40.103 -70.656 1.00 47.59 376 LEU A C 1
ATOM 3034 O O . LEU A 1 376 ? 39.468 40.586 -71.706 1.00 47.59 376 LEU A O 1
ATOM 3038 N N . PRO A 1 377 ? 41.216 40.292 -70.297 1.00 55.53 377 PRO A N 1
ATOM 3039 C CA . PRO A 1 377 ? 42.169 39.226 -69.884 1.00 55.53 377 PRO A CA 1
ATOM 3040 C C . PRO A 1 377 ? 43.420 39.563 -68.992 1.00 55.53 377 PRO A C 1
ATOM 3042 O O . PRO A 1 377 ? 43.784 40.712 -68.789 1.00 55.53 377 PRO A O 1
ATOM 3045 N N . ARG A 1 378 ? 44.150 38.477 -68.617 1.00 32.34 378 ARG A N 1
ATOM 3046 C CA . ARG A 1 378 ? 45.595 38.310 -68.219 1.00 32.34 378 ARG A CA 1
ATOM 3047 C C . ARG A 1 378 ? 46.076 38.855 -66.842 1.00 32.34 378 ARG A C 1
ATOM 3049 O O . ARG A 1 378 ? 46.152 40.055 -66.664 1.00 32.34 378 ARG A O 1
ATOM 3056 N N . MET A 1 379 ? 46.332 38.010 -65.815 1.00 40.09 379 MET A N 1
ATOM 3057 C CA . MET A 1 379 ? 47.544 37.188 -65.453 1.00 40.09 379 MET A CA 1
ATOM 3058 C C . MET A 1 379 ? 48.723 37.984 -64.816 1.00 40.09 379 MET A C 1
ATOM 3060 O O . MET A 1 379 ? 48.912 39.110 -65.257 1.00 40.09 379 MET A O 1
ATOM 3064 N N . PRO A 1 380 ? 49.604 37.430 -63.922 1.00 54.50 380 PRO A N 1
ATOM 3065 C CA . PRO A 1 380 ? 49.675 36.063 -63.355 1.00 54.50 380 PRO A CA 1
ATOM 3066 C C . PRO A 1 380 ? 50.055 35.897 -61.840 1.00 54.50 380 PRO A C 1
ATOM 3068 O O . PRO A 1 380 ? 50.628 36.768 -61.201 1.00 54.50 380 PRO A O 1
ATOM 3071 N N . ARG A 1 381 ? 49.842 34.652 -61.366 1.00 39.59 381 ARG A N 1
ATOM 3072 C CA . ARG A 1 381 ? 50.638 33.782 -60.448 1.00 39.59 381 ARG A CA 1
ATOM 3073 C C . ARG A 1 381 ? 51.033 34.180 -59.006 1.00 39.59 381 ARG A C 1
ATOM 3075 O O . ARG A 1 381 ? 51.926 34.979 -58.771 1.00 39.59 381 ARG A O 1
ATOM 3082 N N . GLY A 1 382 ? 50.587 33.299 -58.100 1.00 37.34 382 GLY A N 1
ATOM 3083 C CA . GLY A 1 382 ? 51.235 32.854 -56.851 1.00 37.34 382 GLY A CA 1
ATOM 3084 C C . GLY A 1 382 ? 50.153 32.560 -55.804 1.00 37.34 382 GLY A C 1
ATOM 3085 O O . GLY A 1 382 ? 49.335 33.422 -55.552 1.00 37.34 382 GLY A O 1
ATOM 3086 N N . GLY A 1 383 ? 49.963 31.403 -55.175 1.00 38.44 383 GLY A N 1
ATOM 3087 C CA . GLY A 1 383 ? 50.721 30.171 -55.027 1.00 38.44 383 GLY A CA 1
ATOM 3088 C C . GLY A 1 383 ? 50.457 29.651 -53.600 1.00 38.44 383 GLY A C 1
ATOM 3089 O O . GLY A 1 383 ? 50.723 30.372 -52.652 1.00 38.44 383 GLY A O 1
ATOM 3090 N N . ARG A 1 384 ? 50.002 28.392 -53.479 1.00 37.75 384 ARG A N 1
ATOM 3091 C CA . ARG A 1 384 ? 50.014 27.499 -52.290 1.00 37.75 384 ARG A CA 1
ATOM 3092 C C . ARG A 1 384 ? 48.959 27.610 -51.160 1.00 37.75 384 ARG A C 1
ATOM 3094 O O . ARG A 1 384 ? 48.968 28.514 -50.345 1.00 37.75 384 ARG A O 1
ATOM 3101 N N . SER A 1 385 ? 48.259 26.471 -51.037 1.00 40.62 385 SER A N 1
ATOM 3102 C CA . SER A 1 385 ? 48.166 25.558 -49.873 1.00 40.62 385 SER A CA 1
ATOM 3103 C C . SER A 1 385 ? 47.328 25.959 -48.653 1.00 40.62 385 SER A C 1
ATOM 3105 O O . SER A 1 385 ? 47.556 26.976 -48.013 1.00 40.62 385 SER A O 1
ATOM 3107 N N . GLY A 1 386 ? 46.382 25.080 -48.305 1.00 42.50 386 GLY A N 1
ATOM 3108 C CA . GLY A 1 386 ? 45.359 25.300 -47.285 1.00 42.50 386 GLY A CA 1
ATOM 3109 C C . GLY A 1 386 ? 45.738 24.957 -45.846 1.00 42.50 386 GLY A C 1
ATOM 3110 O O . GLY A 1 386 ? 46.822 24.460 -45.572 1.00 42.50 386 GLY A O 1
ATOM 3111 N N . SER A 1 387 ? 44.780 25.173 -44.938 1.00 39.22 387 SER A N 1
ATOM 3112 C CA . SER A 1 387 ? 44.593 24.394 -43.706 1.00 39.22 387 SER A CA 1
ATOM 3113 C C . SER A 1 387 ? 43.248 24.732 -43.035 1.00 39.22 387 SER A C 1
ATOM 3115 O O . SER A 1 387 ? 42.940 25.881 -42.747 1.00 39.22 387 SER A O 1
ATOM 3117 N N . HIS A 1 388 ? 42.419 23.704 -42.846 1.00 40.59 388 HIS A N 1
ATOM 3118 C CA . HIS A 1 388 ? 41.791 23.333 -41.572 1.00 40.59 388 HIS A CA 1
ATOM 3119 C C . HIS A 1 388 ? 41.432 24.466 -40.583 1.00 40.59 388 HIS A C 1
ATOM 3121 O O . HIS A 1 388 ? 42.208 24.820 -39.696 1.00 40.59 388 HIS A O 1
ATOM 3127 N N . GLY A 1 389 ? 40.179 24.926 -40.644 1.00 38.34 389 GLY A N 1
ATOM 3128 C CA . GLY A 1 389 ? 39.563 25.751 -39.604 1.00 38.34 389 GLY A CA 1
ATOM 3129 C C . GLY A 1 389 ? 39.233 24.943 -38.344 1.00 38.34 389 GLY A C 1
ATOM 3130 O O . GLY A 1 389 ? 38.276 24.168 -38.320 1.00 38.34 389 GLY A O 1
ATOM 3131 N N . ARG A 1 390 ? 40.020 25.151 -37.283 1.00 39.53 390 ARG A N 1
ATOM 3132 C CA . ARG A 1 390 ? 39.716 24.754 -35.899 1.00 39.53 390 ARG A CA 1
ATOM 3133 C C . ARG A 1 390 ? 38.547 25.590 -35.365 1.00 39.53 390 ARG A C 1
ATOM 3135 O O . ARG A 1 390 ? 38.612 26.816 -35.387 1.00 39.53 390 ARG A O 1
ATOM 3142 N N . ARG A 1 391 ? 37.515 24.940 -34.816 1.00 39.91 391 ARG A N 1
ATOM 3143 C CA . ARG A 1 391 ? 36.525 25.605 -33.952 1.00 39.91 391 ARG A CA 1
ATOM 3144 C C . ARG A 1 391 ? 37.108 25.752 -32.549 1.00 39.91 391 ARG A C 1
ATOM 3146 O O . ARG A 1 391 ? 37.541 24.775 -31.945 1.00 39.91 391 ARG A O 1
ATOM 3153 N N . VAL A 1 392 ? 37.113 26.989 -32.068 1.00 36.78 392 VAL A N 1
ATOM 3154 C CA . VAL A 1 392 ? 37.523 27.401 -30.725 1.00 36.78 392 VAL A CA 1
ATOM 3155 C C . VAL A 1 392 ? 36.360 27.150 -29.763 1.00 36.78 392 VAL A C 1
ATOM 3157 O O . VAL A 1 392 ? 35.251 27.625 -29.994 1.00 36.78 392 VAL A O 1
ATOM 3160 N N . PHE A 1 393 ? 36.614 26.396 -28.694 1.00 39.94 393 PHE A N 1
ATOM 3161 C CA . PHE A 1 393 ? 35.693 26.187 -27.577 1.00 39.94 393 PHE A CA 1
ATOM 3162 C C . PHE A 1 393 ? 36.206 27.012 -26.389 1.00 39.94 393 PHE A C 1
ATOM 3164 O O . PHE A 1 393 ? 37.346 26.831 -25.963 1.00 39.94 393 PHE A O 1
ATOM 317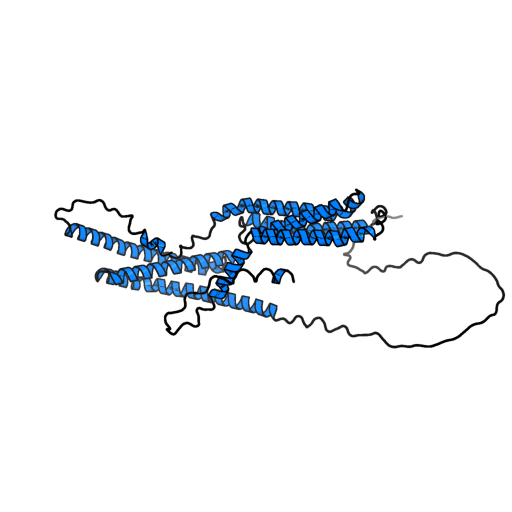1 N N . TYR A 1 394 ? 35.388 27.926 -25.866 1.00 36.97 394 TYR A N 1
ATOM 3172 C CA . TYR A 1 394 ? 35.704 28.697 -24.660 1.00 36.97 394 TYR A CA 1
ATOM 3173 C C . TYR A 1 394 ? 35.249 27.925 -23.409 1.00 36.97 394 TYR A C 1
ATOM 3175 O O . TYR A 1 394 ? 34.066 27.584 -23.319 1.00 36.97 394 TYR A O 1
ATOM 3183 N N . PRO A 1 395 ? 36.123 27.663 -22.419 1.00 41.53 395 PRO A N 1
ATOM 3184 C CA . PRO A 1 395 ? 35.715 27.067 -21.154 1.00 41.53 395 PRO A CA 1
ATOM 3185 C C . PRO A 1 395 ? 35.240 28.136 -20.156 1.00 41.53 395 PRO A C 1
ATOM 3187 O O . PRO A 1 395 ? 35.888 29.163 -19.946 1.00 41.53 395 PRO A O 1
ATOM 3190 N N . ARG A 1 396 ? 34.107 27.868 -19.496 1.00 35.31 396 ARG A N 1
ATOM 3191 C CA . ARG A 1 396 ? 33.640 28.625 -18.326 1.00 35.31 396 ARG A CA 1
ATOM 3192 C C . ARG A 1 396 ? 34.482 28.270 -17.092 1.00 35.31 396 ARG A C 1
ATOM 3194 O O . ARG A 1 396 ? 34.540 27.110 -16.695 1.00 35.31 396 ARG A O 1
ATOM 3201 N N . ARG A 1 397 ? 35.060 29.305 -16.464 1.00 33.69 397 ARG A N 1
ATOM 3202 C CA . ARG A 1 397 ? 35.442 29.370 -15.035 1.00 33.69 397 ARG A CA 1
ATOM 3203 C C . ARG A 1 397 ? 34.224 29.005 -14.165 1.00 33.69 397 ARG A C 1
ATOM 3205 O O . ARG A 1 397 ? 33.109 29.343 -14.544 1.00 33.69 397 ARG A O 1
ATOM 3212 N N . GLY A 1 398 ? 34.321 28.398 -12.990 1.00 33.72 398 GLY A N 1
ATOM 3213 C CA . GLY A 1 398 ? 35.437 27.998 -12.136 1.00 33.72 398 GLY A CA 1
ATOM 3214 C C . GLY A 1 398 ? 34.877 27.773 -10.724 1.00 33.72 398 GLY A C 1
ATOM 3215 O O . GLY A 1 398 ? 33.852 28.366 -10.423 1.00 33.72 398 GLY A O 1
ATOM 3216 N N . VAL A 1 399 ? 35.514 26.937 -9.899 1.00 33.94 399 VAL A N 1
ATOM 3217 C CA . VAL A 1 399 ? 35.700 27.108 -8.440 1.00 33.94 399 VAL A CA 1
ATOM 3218 C C . VAL A 1 399 ? 36.854 26.168 -8.076 1.00 33.94 399 VAL A C 1
ATOM 3220 O O . VAL A 1 399 ? 36.687 24.952 -8.088 1.00 33.94 399 VAL A O 1
ATOM 3223 N N . GLY A 1 400 ? 38.038 26.728 -7.839 1.00 33.94 400 GLY A N 1
ATOM 3224 C CA . GLY A 1 400 ? 39.190 26.020 -7.289 1.00 33.94 400 GLY A CA 1
ATOM 3225 C C . GLY A 1 400 ? 39.449 26.537 -5.881 1.00 33.94 400 GLY A C 1
ATOM 3226 O O . GLY A 1 400 ? 39.479 27.745 -5.672 1.00 33.94 400 GLY A O 1
ATOM 3227 N N . THR A 1 401 ? 39.575 25.615 -4.934 1.00 37.09 401 THR A N 1
ATOM 3228 C CA . THR A 1 401 ? 40.161 25.822 -3.608 1.00 37.09 401 THR A CA 1
ATOM 3229 C C . THR A 1 401 ? 41.682 25.741 -3.714 1.00 37.09 401 THR A C 1
ATOM 3231 O O . THR A 1 401 ? 42.204 24.875 -4.419 1.00 37.09 401 THR A O 1
ATOM 3234 N N . ASP A 1 402 ? 42.366 26.641 -3.015 1.00 37.84 402 ASP A N 1
ATOM 3235 C CA . ASP A 1 402 ? 43.799 26.902 -3.125 1.00 37.84 402 ASP A CA 1
ATOM 3236 C C . ASP A 1 402 ? 44.723 25.787 -2.595 1.00 37.84 402 ASP A C 1
ATOM 3238 O O . ASP A 1 402 ? 44.555 25.246 -1.504 1.00 37.84 402 ASP A O 1
ATOM 3242 N N . HIS A 1 403 ? 45.712 25.491 -3.441 1.00 34.19 403 HIS A N 1
ATOM 3243 C CA . HIS A 1 403 ? 47.155 25.315 -3.229 1.00 34.19 403 HIS A CA 1
ATOM 3244 C C . HIS A 1 403 ? 47.735 24.726 -1.923 1.00 34.19 403 HIS A C 1
ATOM 3246 O O . HIS A 1 403 ? 47.774 25.355 -0.871 1.00 34.19 403 HIS A O 1
ATOM 3252 N N . THR A 1 404 ? 48.426 23.591 -2.095 1.00 37.12 404 THR A N 1
ATOM 3253 C CA . THR A 1 404 ? 49.638 23.189 -1.353 1.00 37.12 404 THR A CA 1
ATOM 3254 C C . THR A 1 404 ? 50.706 22.701 -2.345 1.00 37.12 404 THR A C 1
ATOM 3256 O O . THR A 1 404 ? 50.445 21.782 -3.113 1.00 37.12 404 THR A O 1
ATOM 3259 N N . ALA A 1 405 ? 51.879 23.345 -2.348 1.00 36.72 405 ALA A N 1
ATOM 3260 C CA . ALA A 1 405 ? 53.209 22.860 -2.778 1.00 36.72 405 ALA A CA 1
ATOM 3261 C C . ALA A 1 405 ? 54.167 24.067 -2.634 1.00 36.72 405 ALA A C 1
ATOM 3263 O O . ALA A 1 405 ? 53.883 25.117 -3.196 1.00 36.72 405 ALA A O 1
ATOM 3264 N N . ALA A 1 406 ? 55.191 24.110 -1.777 1.00 40.12 406 ALA A N 1
ATOM 3265 C CA . ALA A 1 406 ? 56.337 23.212 -1.603 1.00 40.12 406 ALA A CA 1
ATOM 3266 C C . ALA A 1 406 ? 57.138 23.011 -2.903 1.00 40.12 406 ALA A C 1
ATOM 3268 O O . ALA A 1 406 ? 56.857 22.104 -3.680 1.00 40.12 406 ALA A O 1
ATOM 3269 N N . SER A 1 407 ? 58.165 23.840 -3.106 1.00 43.94 407 SER A N 1
ATOM 3270 C CA . SER A 1 407 ? 59.346 23.471 -3.890 1.00 43.94 407 SER A CA 1
ATOM 3271 C C . SER A 1 407 ? 60.585 24.125 -3.287 1.00 43.94 407 SER A C 1
ATOM 3273 O O . SER A 1 407 ? 60.673 25.344 -3.141 1.00 43.94 407 SER A O 1
ATOM 3275 N N . GLU A 1 408 ? 61.498 23.248 -2.916 1.00 46.56 408 GLU A N 1
ATOM 3276 C CA . GLU A 1 408 ? 62.788 23.435 -2.279 1.00 46.56 408 GLU A CA 1
ATOM 3277 C C . GLU A 1 408 ? 63.894 23.419 -3.356 1.00 46.56 408 GLU A C 1
ATOM 3279 O O . GLU A 1 408 ? 63.685 22.857 -4.430 1.00 46.56 408 GLU A O 1
ATOM 3284 N N . GLN A 1 409 ? 65.077 23.942 -2.997 1.00 46.38 409 GLN A N 1
ATOM 3285 C CA . GLN A 1 409 ? 66.404 23.693 -3.601 1.00 46.38 409 GLN A CA 1
ATOM 3286 C C . GLN A 1 409 ? 66.755 24.370 -4.952 1.00 46.38 409 GLN A C 1
ATOM 3288 O O . GLN A 1 409 ? 65.960 24.411 -5.875 1.00 46.38 409 GLN A O 1
ATOM 3293 N N . ASN A 1 410 ? 67.972 24.887 -5.180 1.00 50.56 410 ASN A N 1
ATOM 3294 C CA . ASN A 1 410 ? 69.192 24.909 -4.369 1.00 50.56 410 ASN A CA 1
ATOM 3295 C C . ASN A 1 410 ? 70.174 25.994 -4.858 1.00 50.56 410 ASN A C 1
ATOM 3297 O O . ASN A 1 410 ? 70.102 26.454 -5.994 1.00 50.56 410 ASN A O 1
ATOM 3301 N N . ARG A 1 411 ? 71.110 26.326 -3.966 1.00 51.31 411 ARG A N 1
ATOM 3302 C CA . ARG A 1 411 ? 72.313 27.158 -4.130 1.00 51.31 411 ARG A CA 1
ATOM 3303 C C . ARG A 1 411 ? 73.313 26.575 -5.141 1.00 51.31 411 ARG A C 1
ATOM 3305 O O . ARG A 1 411 ? 73.524 25.367 -5.117 1.00 51.31 411 ARG A O 1
ATOM 3312 N N . THR A 1 412 ? 74.002 27.445 -5.885 1.00 54.69 412 THR A N 1
ATOM 3313 C CA . THR A 1 412 ? 75.421 27.848 -5.690 1.00 54.69 412 THR A CA 1
ATOM 3314 C C . THR A 1 412 ? 75.737 29.039 -6.573 1.00 54.69 412 THR A C 1
ATOM 3316 O O . THR A 1 412 ? 75.235 29.040 -7.718 1.00 54.69 412 THR A O 1
#

Secondary structure (DSSP, 8-state):
-GGGSTTSSSSSSS--S----------SSSHHHHHHHHHHHHHHHHT-HHHHHHHHHHHHHHHHHHHIIIIIHHHTTSPPPP--S-S--HHHHHHHHHHHHHHHHHHHHHHHHHHHHHHH---TT--HHHHHHHHHHHHHHHHHHHHH--SHHHHHHTHHHHHHHHHHHHHHHHHHHHHHHHHTGGGSSS-S-------GGGTTSGGGS--------SS-HHHHHHHHHHHHHHHHHHHHHHHHHHHHHHHHHHHHHHHHTTTS-HHHHHHHHHHHHHHHHHHHHHHHHHHHHHHHH--HHHHHHHHHHHHHTHHHHHHHHHHHHHHHHHHHHHHHHHHHHHHHHHSS-TTTTS-----------------------------------PPP-PPPP---------------